Protein AF-A0A959CSM0-F1 (afdb_monomer_lite)

Sequence (459 aa):
LSDTEEPNLSFPPSSPHLKTLRYTAERVHDFAWFADKRFMVQKDTLGLPSGRTVTCRAFFTQAEQELWKEAAGYVKKAVRFYSEQVGEYPYPQATAVQTALGAGGGMEYPMITNCGLAGDAQSLDELIAHEVGHNWFYAILGSNERNHAWMDEGINSFYEHRFTRRYYGDPGLSYLPGFLLRTSEMNIFELAYLYQARRRINQAPDTPSDELSEVNYFLGAYEIPARALHYLEQYLGAEHLDSIMQEYYRQWAFRHPQPEDFRKVAEEGAGKKLDWFFDGLLFSNRKQDYAIAGLKEAGDSIYVRLKNKGDIAGPVTLSAMAGPDPAIEFWLEGFEGEKTVGLPAGIYTEIVLDRQRLTFDLYRQDNHIRPSGLLKKTEPLSLQFGAGIENDNRTALYWAPLFSWNNYDKLMPGLLVYNTTIPEKRLEWALAPFFGLGSGGLAGIGDAHYNFYPKGNFA

pLDDT: mean 91.64, std 10.71, range [38.66, 98.81]

Foldseek 3Di:
DDDPPPFPPDADDDDPDDDDDDDDDPLWPDDDDDDGNQWDKDWDWDQDPVRAIEIFMETEHPVVVVLCPCVSVLLNLLQVLCCVQQHHQDTRYAYEYEDADDDPQWDAGQSYIYHYDQPHNLSSSLSSNLNSLLNQQCTFLPEDCQQQLQSRQAVSLLSSCVSCCVPPNHPLAAPDDCLFCVPASDHPLLLLLLLCLVQVNAWALRHGLVPADPSNNCNSNHPLSSLLLVLVCVQQPVVLSSVLSNVLSVVRTSHYDDPVSSQVSNCVSSVHHPCLSPVNRHVGSWAWAKFFPDWDDDDQKIKTKMATPTPGQQKKKKFFAPDPDGPDIDIDGGDHGMDIDIDTHDDGQKIFIRPVVSDSHNQRLRRMAGPDDDCGSAADADEGEDAYADHSRYQYKYKYWDWDADPQLGIWIWMKIWRAHRPGDQKTKIKIWTQRPRHRDIDIDIDIDGDDNDDDDPD

Radius of gyration: 27.16 Å; chains: 1; bounding box: 62×65×81 Å

Structure (mmCIF, N/CA/C/O backbone):
data_AF-A0A959CSM0-F1
#
_entry.id   AF-A0A959CSM0-F1
#
loop_
_atom_site.group_PDB
_atom_site.id
_atom_site.type_symbol
_atom_site.label_atom_id
_atom_site.label_alt_id
_atom_site.label_comp_id
_atom_site.label_asym_id
_atom_site.label_entity_id
_atom_site.label_seq_id
_atom_site.pdbx_PDB_ins_code
_atom_site.Cartn_x
_atom_site.Cartn_y
_atom_site.Cartn_z
_atom_site.occupancy
_atom_site.B_iso_or_equiv
_atom_site.auth_seq_id
_atom_site.auth_comp_id
_atom_site.auth_asym_id
_atom_site.auth_atom_id
_atom_site.pdbx_PDB_model_num
ATOM 1 N N . LEU A 1 1 ? 24.274 33.989 -8.058 1.00 45.31 1 LEU A N 1
ATOM 2 C CA . LEU A 1 1 ? 24.032 35.302 -8.697 1.00 45.31 1 LEU A CA 1
ATOM 3 C C . LEU A 1 1 ? 24.752 35.241 -10.034 1.00 45.31 1 LEU A C 1
ATOM 5 O O . LEU A 1 1 ? 25.966 35.140 -9.987 1.00 45.31 1 LEU A O 1
ATOM 9 N N . SER A 1 2 ? 24.159 35.183 -11.214 1.00 44.66 2 SER A N 1
ATOM 10 C CA . SER A 1 2 ? 22.797 35.092 -11.756 1.00 44.66 2 SER A CA 1
ATOM 11 C C . SER A 1 2 ? 22.822 33.873 -12.717 1.00 44.66 2 SER A C 1
ATOM 13 O O . SER A 1 2 ? 23.898 33.388 -13.036 1.00 44.66 2 SER A O 1
ATOM 15 N N . ASP A 1 3 ? 21.744 33.172 -13.039 1.00 39.53 3 ASP A N 1
ATOM 16 C CA . ASP A 1 3 ? 20.766 33.621 -14.018 1.00 39.53 3 ASP A CA 1
ATOM 17 C C . ASP A 1 3 ? 19.484 32.806 -13.858 1.00 39.53 3 ASP A C 1
ATOM 19 O O . ASP A 1 3 ? 19.445 31.593 -14.055 1.00 39.53 3 ASP A O 1
ATOM 23 N N . THR A 1 4 ? 18.414 33.513 -13.520 1.00 47.91 4 THR A N 1
ATOM 24 C CA . THR A 1 4 ? 17.042 33.148 -13.857 1.00 47.91 4 THR A CA 1
ATOM 25 C C . THR A 1 4 ? 16.840 33.365 -15.361 1.00 47.91 4 THR A C 1
ATOM 27 O O . THR A 1 4 ? 16.056 34.226 -15.759 1.00 47.91 4 THR A O 1
ATOM 30 N N . GLU A 1 5 ? 17.592 32.656 -16.206 1.00 50.34 5 GLU A N 1
ATOM 31 C CA . GLU A 1 5 ? 17.154 32.470 -17.587 1.00 50.34 5 GLU A CA 1
ATOM 32 C C . GLU A 1 5 ? 15.984 31.488 -17.533 1.00 50.34 5 GLU A C 1
ATOM 34 O O . GLU A 1 5 ? 16.139 30.345 -17.096 1.00 50.34 5 GLU A O 1
ATOM 39 N N . GLU A 1 6 ? 14.790 31.948 -17.915 1.00 56.91 6 GLU A N 1
ATOM 40 C CA . GLU A 1 6 ? 13.696 31.027 -18.213 1.00 56.91 6 GLU A CA 1
ATOM 41 C C . GLU A 1 6 ? 14.226 29.955 -19.177 1.00 56.91 6 GLU A C 1
ATOM 43 O O . GLU A 1 6 ? 14.954 30.299 -20.116 1.00 56.91 6 GLU A O 1
ATOM 48 N N . PRO A 1 7 ? 13.921 28.662 -18.949 1.00 59.56 7 PRO A N 1
ATOM 49 C CA . PRO A 1 7 ? 14.445 27.595 -19.788 1.00 59.56 7 PRO A CA 1
ATOM 50 C C . PRO A 1 7 ? 14.153 27.919 -21.254 1.00 59.56 7 PRO A C 1
ATOM 52 O O . PRO A 1 7 ? 13.025 28.261 -21.617 1.00 59.56 7 PRO A O 1
ATOM 55 N N . ASN A 1 8 ? 15.171 27.832 -22.110 1.00 65.75 8 ASN A N 1
ATOM 56 C CA . ASN A 1 8 ? 14.991 28.050 -23.533 1.00 65.75 8 ASN A CA 1
ATOM 57 C C . ASN A 1 8 ? 14.266 26.832 -24.111 1.00 65.75 8 ASN A C 1
ATOM 59 O O . ASN A 1 8 ? 14.869 25.870 -24.582 1.00 65.75 8 ASN A O 1
ATOM 63 N N . LEU A 1 9 ? 12.937 26.883 -24.073 1.00 68.25 9 LEU A N 1
ATOM 64 C CA . LEU A 1 9 ? 12.066 25.817 -24.557 1.00 68.25 9 LEU A CA 1
ATOM 65 C C . LEU A 1 9 ? 11.978 25.768 -26.091 1.00 68.25 9 LEU A C 1
ATOM 67 O O . LEU A 1 9 ? 11.257 24.917 -26.622 1.00 68.25 9 LEU A O 1
ATOM 71 N N . SER A 1 10 ? 12.684 26.649 -26.814 1.00 79.75 10 SER A N 1
ATOM 72 C CA . SER A 1 10 ? 12.643 26.674 -28.276 1.00 79.75 10 SER A CA 1
ATOM 73 C C . SER A 1 10 ? 13.245 25.405 -28.884 1.00 79.75 10 SER A C 1
ATOM 75 O O . SER A 1 10 ? 14.205 24.816 -28.385 1.00 79.75 10 SER A O 1
ATOM 77 N N . PHE A 1 11 ? 12.658 24.952 -29.991 1.00 84.19 11 PHE A N 1
ATOM 78 C CA . PHE A 1 11 ? 13.172 23.799 -30.720 1.00 84.19 11 PHE A CA 1
ATOM 79 C C . PHE A 1 11 ? 14.336 24.222 -31.624 1.00 84.19 11 PHE A C 1
ATOM 81 O O . PHE A 1 11 ? 14.169 25.146 -32.426 1.00 84.19 11 PHE A O 1
ATOM 88 N N . PRO A 1 12 ? 15.482 23.520 -31.597 1.00 87.19 12 PRO A N 1
ATOM 89 C CA . PRO A 1 12 ? 16.569 23.810 -32.521 1.00 87.19 12 PRO A CA 1
ATOM 90 C C . PRO A 1 12 ? 16.165 23.494 -33.979 1.00 87.19 12 PRO A C 1
ATOM 92 O O . PRO A 1 12 ? 15.308 22.627 -34.232 1.00 87.19 12 PRO A O 1
ATOM 95 N N . PRO A 1 13 ? 16.774 24.170 -34.974 1.00 88.94 13 PRO A N 1
ATOM 96 C CA . PRO A 1 13 ? 16.477 23.939 -36.386 1.00 88.94 13 PRO A CA 1
ATOM 97 C C . PRO A 1 13 ? 16.738 22.477 -36.787 1.00 88.94 13 PRO A C 1
ATOM 99 O O . PRO A 1 13 ? 17.636 21.818 -36.267 1.00 88.94 13 PRO A O 1
ATOM 102 N N . SER A 1 14 ? 15.920 21.937 -37.698 1.00 88.81 14 SER A N 1
ATOM 103 C CA . SER A 1 14 ? 16.141 20.585 -38.240 1.00 88.81 14 SER A CA 1
ATOM 104 C C . SER A 1 14 ? 17.374 20.554 -39.142 1.00 88.81 14 SER A C 1
ATOM 106 O O . SER A 1 14 ? 17.609 21.493 -39.900 1.00 88.81 14 SER A O 1
ATOM 108 N N . SER A 1 15 ? 18.107 19.438 -39.131 1.00 88.75 15 SER A N 1
ATOM 109 C CA . SER A 1 15 ? 19.115 19.153 -40.159 1.00 88.75 15 SER A CA 1
ATOM 110 C C . SER A 1 15 ? 18.454 19.062 -41.545 1.00 88.75 15 SER A C 1
ATOM 112 O O . SER A 1 15 ? 17.401 18.429 -41.657 1.00 88.75 15 SER A O 1
ATOM 114 N N . PRO A 1 16 ? 19.067 19.612 -42.612 1.00 93.62 16 PRO A N 1
ATOM 115 C CA . PRO A 1 16 ? 18.604 19.402 -43.985 1.00 93.62 16 PRO A CA 1
ATOM 116 C C . PRO A 1 16 ? 18.888 17.977 -44.498 1.00 93.62 16 PRO A C 1
ATOM 118 O O . PRO A 1 16 ? 18.352 17.574 -45.528 1.00 93.62 16 PRO A O 1
ATOM 121 N N . HIS A 1 17 ? 19.724 17.201 -43.798 1.00 95.25 17 HIS A N 1
ATOM 122 C CA . HIS A 1 17 ? 20.038 15.812 -44.130 1.00 95.25 17 HIS A CA 1
ATOM 123 C C . HIS A 1 17 ? 19.217 14.842 -43.277 1.00 95.25 17 HIS A C 1
ATOM 125 O O . HIS A 1 17 ? 19.242 14.921 -42.045 1.00 95.25 17 HIS A O 1
ATOM 131 N N . LEU A 1 18 ? 18.539 13.897 -43.934 1.00 93.56 18 LEU A N 1
ATOM 132 C CA . LEU A 1 18 ? 17.796 12.828 -43.269 1.00 93.56 18 LEU A CA 1
ATOM 133 C C . LEU A 1 18 ? 18.746 11.779 -42.677 1.00 93.56 18 LEU A C 1
ATOM 135 O O . LEU A 1 18 ? 19.740 11.394 -43.292 1.00 93.56 18 LEU A O 1
ATOM 139 N N . LYS A 1 19 ? 18.396 11.280 -41.489 1.00 93.25 19 LYS A N 1
ATOM 140 C CA . LYS A 1 19 ? 19.063 10.166 -40.808 1.00 93.25 19 LYS A CA 1
ATOM 141 C C . LYS A 1 19 ? 18.045 9.054 -40.580 1.00 93.25 19 LYS A C 1
ATOM 143 O O . LYS A 1 19 ? 16.963 9.317 -40.067 1.00 93.25 19 LYS A O 1
ATOM 148 N N . THR A 1 20 ? 18.406 7.817 -40.906 1.00 94.12 20 THR A N 1
ATOM 149 C CA . THR A 1 20 ? 17.588 6.636 -40.595 1.00 94.12 20 THR A CA 1
ATOM 150 C C . THR A 1 20 ? 18.204 5.882 -39.424 1.00 94.12 20 THR A C 1
ATOM 152 O O . THR A 1 20 ? 19.374 5.504 -39.474 1.00 94.12 20 THR A O 1
ATOM 155 N N . LEU A 1 21 ? 17.412 5.655 -38.377 1.00 92.44 21 LEU A N 1
ATOM 156 C CA . LEU A 1 21 ? 17.754 4.803 -37.239 1.00 92.44 21 LEU A CA 1
ATOM 157 C C . LEU A 1 21 ? 16.873 3.553 -37.289 1.00 92.44 21 LEU A C 1
ATOM 159 O O . LEU A 1 21 ? 15.692 3.648 -37.613 1.00 92.44 21 LEU A O 1
ATOM 163 N N . ARG A 1 22 ? 17.452 2.383 -37.012 1.00 94.06 22 ARG A N 1
ATOM 164 C CA . ARG A 1 22 ? 16.734 1.103 -36.978 1.00 94.06 22 ARG A CA 1
ATOM 165 C C . ARG A 1 22 ? 16.908 0.475 -35.604 1.00 94.06 22 ARG A C 1
ATOM 167 O O . ARG A 1 22 ? 18.036 0.368 -35.129 1.00 94.06 22 ARG A O 1
ATOM 174 N N . TYR A 1 23 ? 15.795 0.068 -35.007 1.00 91.44 23 TYR A N 1
ATOM 175 C CA . TYR A 1 23 ? 15.726 -0.574 -33.698 1.00 91.44 23 TYR A CA 1
ATOM 176 C C . TYR A 1 23 ? 15.029 -1.927 -33.842 1.00 91.44 23 TYR A C 1
ATOM 178 O O . TYR A 1 23 ? 14.178 -2.101 -34.714 1.00 91.44 23 TYR A O 1
ATOM 186 N N . THR A 1 24 ? 15.404 -2.880 -32.996 1.00 92.81 24 THR A N 1
ATOM 187 C CA . THR A 1 24 ? 14.806 -4.216 -32.938 1.00 92.81 24 THR A CA 1
ATOM 188 C C . THR A 1 24 ? 14.601 -4.569 -31.474 1.00 92.81 24 THR A C 1
ATOM 190 O O . THR A 1 24 ? 15.514 -4.393 -30.668 1.00 92.81 24 THR A O 1
ATOM 193 N N . ALA A 1 25 ? 13.401 -5.034 -31.145 1.00 92.56 25 ALA A N 1
ATOM 194 C CA . ALA A 1 25 ? 13.021 -5.516 -29.829 1.00 92.56 25 ALA A CA 1
ATOM 195 C C . ALA A 1 25 ? 12.426 -6.915 -29.998 1.00 92.56 25 ALA A C 1
ATOM 197 O O . ALA A 1 25 ? 11.670 -7.160 -30.938 1.00 92.56 25 ALA A O 1
ATOM 198 N N . GLU A 1 26 ? 12.797 -7.828 -29.109 1.00 93.94 26 GLU A N 1
ATOM 199 C CA . GLU A 1 26 ? 12.284 -9.196 -29.084 1.00 93.94 26 GLU A CA 1
ATOM 200 C C . GLU A 1 26 ? 11.510 -9.420 -27.790 1.00 93.94 26 GLU A C 1
ATOM 202 O O . GLU A 1 26 ? 11.886 -8.883 -26.749 1.00 93.94 26 GLU A O 1
ATOM 207 N N . ARG A 1 27 ? 10.465 -10.257 -27.859 1.00 93.19 27 ARG A N 1
ATOM 208 C CA . ARG A 1 27 ? 9.612 -10.613 -26.713 1.00 93.19 27 ARG A CA 1
ATOM 209 C C . ARG A 1 27 ? 8.981 -9.404 -26.014 1.00 93.19 27 ARG A C 1
ATOM 211 O O . ARG A 1 27 ? 8.908 -9.375 -24.797 1.00 93.19 27 ARG A O 1
ATOM 218 N N . VAL A 1 28 ? 8.525 -8.438 -26.803 1.00 94.12 28 VAL A N 1
ATOM 219 C CA . VAL A 1 28 ? 7.724 -7.299 -26.342 1.00 94.12 28 VAL A CA 1
ATOM 220 C C . VAL A 1 28 ? 6.328 -7.405 -26.946 1.00 94.12 28 VAL A C 1
ATOM 222 O O . VAL A 1 28 ? 6.196 -7.828 -28.098 1.00 94.12 28 VAL A O 1
ATOM 225 N N . HIS A 1 29 ? 5.300 -7.068 -26.173 1.00 91.75 29 HIS A N 1
ATOM 226 C CA . HIS A 1 29 ? 3.904 -7.074 -26.630 1.00 91.75 29 HIS A CA 1
ATOM 227 C C . HIS A 1 29 ? 3.379 -5.671 -26.975 1.00 91.75 29 HIS A C 1
ATOM 229 O O . HIS A 1 29 ? 2.398 -5.562 -27.706 1.00 91.75 29 HIS A O 1
ATOM 235 N N . ASP A 1 30 ? 4.113 -4.629 -26.578 1.00 90.25 30 ASP A N 1
ATOM 236 C CA . ASP A 1 30 ? 3.849 -3.227 -26.898 1.00 90.25 30 ASP A CA 1
ATOM 237 C C . ASP A 1 30 ? 5.143 -2.494 -27.319 1.00 90.25 30 ASP A C 1
ATOM 239 O O . ASP A 1 30 ? 6.258 -2.987 -27.100 1.00 90.25 30 ASP A O 1
ATOM 243 N N . PHE A 1 31 ? 5.021 -1.333 -27.969 1.00 89.69 31 PHE A N 1
ATOM 244 C CA . PHE A 1 31 ? 6.153 -0.509 -28.389 1.00 89.69 31 PHE A CA 1
ATOM 245 C C . PHE A 1 31 ? 5.866 0.994 -28.297 1.00 89.69 31 PHE A C 1
ATOM 247 O O . PHE A 1 31 ? 4.800 1.475 -28.666 1.00 89.69 31 PHE A O 1
ATOM 254 N N . ALA A 1 32 ? 6.901 1.760 -27.949 1.00 91.38 32 ALA A N 1
ATOM 255 C CA . ALA A 1 32 ? 6.889 3.215 -28.032 1.00 91.38 32 ALA A CA 1
ATOM 256 C C . ALA A 1 32 ? 8.169 3.765 -28.657 1.00 91.38 32 ALA A C 1
ATOM 258 O O . ALA A 1 32 ? 9.216 3.115 -28.714 1.00 91.38 32 ALA A O 1
ATOM 259 N N . TRP A 1 33 ? 8.082 5.007 -29.126 1.00 90.88 33 TRP A N 1
ATOM 260 C CA . TRP A 1 33 ? 9.235 5.791 -29.535 1.00 90.88 33 TRP A CA 1
ATOM 261 C C . TRP A 1 33 ? 9.010 7.256 -29.177 1.00 90.88 33 TRP A C 1
ATOM 263 O O . TRP A 1 33 ? 7.916 7.794 -29.332 1.00 90.88 33 TRP A O 1
ATOM 273 N N . PHE A 1 34 ? 10.079 7.906 -28.729 1.00 90.12 34 PHE A N 1
ATOM 274 C CA . PHE A 1 34 ? 10.085 9.321 -28.386 1.00 90.12 34 PHE A CA 1
ATOM 275 C C . PHE A 1 34 ? 11.160 10.023 -29.203 1.00 90.12 34 PHE A C 1
ATOM 277 O O . PHE A 1 34 ? 12.256 9.492 -29.410 1.00 90.12 34 PHE A O 1
ATOM 284 N N . ALA A 1 35 ? 10.854 11.228 -29.670 1.00 89.88 35 ALA A N 1
ATOM 285 C CA . ALA A 1 35 ? 11.802 12.055 -30.394 1.00 89.88 35 ALA A CA 1
ATOM 286 C C . ALA A 1 35 ? 11.612 13.520 -30.013 1.00 89.88 35 ALA A C 1
ATOM 288 O O . ALA A 1 35 ? 10.587 14.125 -30.312 1.00 89.88 35 ALA A O 1
ATOM 289 N N . ASP A 1 36 ? 12.643 14.103 -29.416 1.00 89.12 36 ASP A N 1
ATOM 290 C CA . ASP A 1 36 ? 12.742 15.535 -29.182 1.00 89.12 36 ASP A CA 1
ATOM 291 C C . ASP A 1 36 ? 14.173 15.970 -29.500 1.00 89.12 36 ASP A C 1
ATOM 293 O O . ASP A 1 36 ? 15.147 15.312 -29.127 1.00 89.12 36 ASP A O 1
ATOM 297 N N . LYS A 1 37 ? 14.318 17.086 -30.215 1.00 89.12 37 LYS A N 1
ATOM 298 C CA . LYS A 1 37 ? 15.639 17.630 -30.552 1.00 89.12 37 LYS A CA 1
ATOM 299 C C . LYS A 1 37 ? 16.351 18.245 -29.346 1.00 89.12 37 LYS A C 1
ATOM 301 O O . LYS A 1 37 ? 17.537 18.546 -29.440 1.00 89.12 37 LYS A O 1
ATOM 306 N N . ARG A 1 38 ? 15.617 18.482 -28.260 1.00 89.25 38 ARG A N 1
ATOM 307 C CA . ARG A 1 38 ? 16.096 19.064 -27.005 1.00 89.25 38 ARG A CA 1
ATOM 308 C C . ARG A 1 38 ? 16.539 17.998 -26.006 1.00 89.25 38 ARG A C 1
ATOM 310 O O . ARG A 1 38 ? 17.015 18.362 -24.936 1.00 89.25 38 ARG A O 1
ATOM 317 N N . PHE A 1 39 ? 16.378 16.708 -26.324 1.00 92.25 39 PHE A N 1
ATOM 318 C CA . PHE A 1 39 ? 16.765 15.650 -25.402 1.00 92.25 39 PHE A CA 1
ATOM 319 C C . PHE A 1 39 ? 18.262 15.686 -25.098 1.00 92.25 39 PHE A C 1
ATOM 321 O O . PHE A 1 39 ? 19.113 15.518 -25.973 1.00 92.25 39 PHE A O 1
ATOM 328 N N . MET A 1 40 ? 18.554 15.832 -23.815 1.00 93.38 40 MET A N 1
ATOM 329 C CA . MET A 1 40 ? 19.800 15.439 -23.191 1.00 93.38 40 MET A CA 1
ATOM 330 C C . MET A 1 40 ? 19.716 13.950 -22.866 1.00 93.38 40 MET A C 1
ATOM 332 O O . MET A 1 40 ? 18.664 13.452 -22.466 1.00 93.38 40 MET A O 1
ATOM 336 N N . VAL A 1 41 ? 20.819 13.230 -23.075 1.00 95.25 41 VAL A N 1
ATOM 337 C CA . VAL A 1 41 ? 20.856 11.773 -22.922 1.00 95.25 41 VAL A CA 1
ATOM 338 C C . VAL A 1 41 ? 21.936 11.386 -21.933 1.00 95.25 41 VAL A C 1
ATOM 340 O O . VAL A 1 41 ? 23.110 11.700 -22.128 1.00 95.25 41 VAL A O 1
ATOM 343 N N . GLN A 1 42 ? 21.538 10.636 -20.914 1.00 97.12 42 GLN A N 1
ATOM 344 C CA . GLN A 1 42 ? 22.445 9.960 -20.002 1.00 97.12 42 GLN A CA 1
ATOM 345 C C . GLN A 1 42 ? 22.458 8.461 -20.242 1.00 97.12 42 GLN A C 1
ATOM 347 O O . GLN A 1 42 ? 21.485 7.868 -20.716 1.00 97.12 42 GLN A O 1
ATOM 352 N N . LYS A 1 43 ? 23.593 7.846 -19.915 1.00 97.50 43 LYS A N 1
ATOM 353 C CA . LYS A 1 43 ? 23.819 6.418 -20.087 1.00 97.50 43 LYS A CA 1
ATOM 354 C C . LYS A 1 43 ? 24.666 5.875 -18.944 1.00 97.50 43 LYS A C 1
ATOM 356 O O . LYS A 1 43 ? 25.745 6.395 -18.683 1.00 97.50 43 LYS A O 1
ATOM 361 N N . ASP A 1 44 ? 24.221 4.763 -18.380 1.00 97.94 44 ASP A N 1
ATOM 362 C CA . ASP A 1 44 ? 24.993 3.893 -17.496 1.00 97.94 44 ASP A CA 1
ATOM 363 C C . ASP A 1 44 ? 24.806 2.423 -17.936 1.00 97.94 44 ASP A C 1
ATOM 365 O O . ASP A 1 44 ? 24.102 2.107 -18.904 1.00 97.94 44 ASP A O 1
ATOM 369 N N . THR A 1 45 ? 25.479 1.503 -17.258 1.00 98.12 45 THR A N 1
ATOM 370 C CA . THR A 1 45 ? 25.381 0.060 -17.452 1.00 98.12 45 THR A CA 1
ATOM 371 C C . THR A 1 45 ? 25.278 -0.665 -16.113 1.00 98.12 45 THR A C 1
ATOM 373 O O . THR A 1 45 ? 25.844 -0.242 -15.098 1.00 98.12 45 THR A O 1
ATOM 376 N N . LEU A 1 46 ? 24.556 -1.781 -16.123 1.00 98.38 46 LEU A N 1
ATOM 377 C CA . LEU A 1 46 ? 24.364 -2.673 -14.987 1.00 98.38 46 LEU A CA 1
ATOM 378 C C . LEU A 1 46 ? 24.780 -4.089 -15.382 1.00 98.38 46 LEU A C 1
ATOM 380 O O . LEU A 1 46 ? 24.221 -4.642 -16.324 1.00 98.38 46 LEU A O 1
ATOM 384 N N . GLY A 1 47 ? 25.737 -4.675 -14.662 1.00 98.12 47 GLY A N 1
ATOM 385 C CA . GLY A 1 47 ? 26.012 -6.111 -14.739 1.00 98.12 47 GLY A CA 1
ATOM 386 C C . GLY A 1 47 ? 25.018 -6.893 -13.881 1.00 98.12 47 GLY A C 1
ATOM 387 O O . GLY A 1 47 ? 24.779 -6.517 -12.731 1.00 98.12 47 GLY A O 1
ATOM 388 N N . LEU A 1 48 ? 24.453 -7.958 -14.442 1.00 96.69 48 LEU A N 1
ATOM 389 C CA . LEU A 1 48 ? 23.522 -8.871 -13.783 1.00 96.69 48 LEU A CA 1
ATOM 390 C C . LEU A 1 48 ? 24.231 -10.166 -13.338 1.00 96.69 48 LEU A C 1
ATOM 392 O O . LEU A 1 48 ? 25.293 -10.489 -13.883 1.00 96.69 48 LEU A O 1
ATOM 396 N N . PRO A 1 49 ? 23.662 -10.937 -12.389 1.00 93.75 49 PRO A N 1
ATOM 397 C CA . PRO A 1 49 ? 24.257 -12.189 -11.910 1.00 93.75 49 PRO A CA 1
ATOM 398 C C . PRO A 1 49 ? 24.552 -13.223 -13.006 1.00 93.75 49 PRO A C 1
ATOM 400 O O . PRO A 1 49 ? 25.557 -13.924 -12.911 1.00 93.75 49 PRO A O 1
ATOM 403 N N . SER A 1 50 ? 23.752 -13.283 -14.078 1.00 95.19 50 SER A N 1
ATOM 404 C CA . SER A 1 50 ? 24.032 -14.156 -15.233 1.00 95.19 50 SER A CA 1
ATOM 405 C C . SER A 1 50 ? 25.287 -13.781 -16.039 1.00 95.19 50 SER A C 1
ATOM 407 O O . SER A 1 50 ? 25.670 -14.510 -16.954 1.00 95.19 50 SER A O 1
ATOM 409 N N . GLY A 1 51 ? 25.912 -12.634 -15.754 1.00 96.00 51 GLY A N 1
ATOM 410 C CA . GLY A 1 51 ? 27.005 -12.061 -16.543 1.00 96.00 51 GLY A CA 1
ATOM 411 C C . GLY A 1 51 ? 26.537 -11.181 -17.706 1.00 96.00 51 GLY A C 1
ATOM 412 O O . GLY A 1 51 ? 27.365 -10.619 -18.425 1.00 96.00 51 GLY A O 1
ATOM 413 N N . ARG A 1 52 ? 25.223 -11.028 -17.900 1.00 97.00 52 ARG A N 1
ATOM 414 C CA . ARG A 1 52 ? 24.657 -10.076 -18.861 1.00 97.00 52 ARG A CA 1
ATOM 415 C C . ARG A 1 52 ? 24.834 -8.628 -18.405 1.00 97.00 52 ARG A C 1
ATOM 417 O O . ARG A 1 52 ? 24.860 -8.336 -17.214 1.00 97.00 52 ARG A O 1
ATOM 424 N N . THR A 1 53 ? 24.850 -7.713 -19.373 1.00 98.12 53 THR A N 1
ATOM 425 C CA . THR A 1 53 ? 24.880 -6.266 -19.124 1.00 98.12 53 THR A CA 1
ATOM 426 C C . THR A 1 53 ? 23.630 -5.598 -19.680 1.00 98.12 53 THR A C 1
ATOM 428 O O . THR A 1 53 ? 23.299 -5.781 -20.852 1.00 98.12 53 THR A O 1
ATOM 431 N N . VAL A 1 54 ? 22.976 -4.778 -18.860 1.00 98.44 54 VAL A N 1
ATOM 432 C CA . VAL A 1 54 ? 21.838 -3.934 -19.240 1.00 98.44 54 VAL A CA 1
ATOM 433 C C . VAL A 1 54 ? 22.321 -2.504 -19.432 1.00 98.44 54 VAL A C 1
ATOM 435 O O . VAL A 1 54 ? 23.022 -1.956 -18.580 1.00 98.44 54 VAL A O 1
ATOM 438 N N . THR A 1 55 ? 21.949 -1.877 -20.546 1.00 98.50 55 THR A N 1
ATOM 439 C CA . THR A 1 55 ? 22.182 -0.440 -20.747 1.00 98.50 55 THR A CA 1
ATOM 440 C C . THR A 1 55 ? 21.047 0.367 -20.123 1.00 98.50 55 THR A C 1
ATOM 442 O O . THR A 1 55 ? 19.907 0.241 -20.554 1.00 98.50 55 THR A O 1
ATOM 445 N N . CYS A 1 56 ? 21.359 1.228 -19.160 1.00 98.56 56 CYS A N 1
ATOM 446 C CA . CYS A 1 56 ? 20.385 2.107 -18.510 1.00 98.56 56 CYS A CA 1
ATOM 447 C C . CYS A 1 56 ? 20.489 3.502 -19.132 1.00 98.56 56 CYS A C 1
ATOM 449 O O . CYS A 1 56 ? 21.597 4.030 -19.255 1.00 98.56 56 CYS A O 1
ATOM 451 N N . ARG A 1 57 ? 19.376 4.091 -19.572 1.00 98.06 57 ARG A N 1
ATOM 452 C CA . ARG A 1 57 ? 19.362 5.420 -20.201 1.00 98.06 57 ARG A CA 1
ATOM 453 C C . ARG A 1 57 ? 18.322 6.332 -19.574 1.00 98.06 57 ARG A C 1
ATOM 455 O O . ARG A 1 57 ? 17.275 5.866 -19.146 1.00 98.06 57 ARG A O 1
ATOM 462 N N . ALA A 1 58 ? 18.597 7.629 -19.618 1.00 97.25 58 ALA A N 1
ATOM 463 C CA . ALA A 1 58 ? 17.610 8.661 -19.335 1.00 97.25 58 ALA A CA 1
ATOM 464 C C . ALA A 1 58 ? 17.630 9.714 -20.447 1.00 97.25 58 ALA A C 1
ATOM 466 O O . ALA A 1 58 ? 18.707 10.156 -20.856 1.00 97.25 58 ALA A O 1
ATOM 467 N N . PHE A 1 59 ? 16.454 10.085 -20.944 1.00 95.69 59 PHE A N 1
ATOM 468 C CA . PHE A 1 59 ? 16.245 11.154 -21.918 1.00 95.69 59 PHE A CA 1
ATOM 469 C C . PHE A 1 59 ? 15.433 12.249 -21.245 1.00 95.69 59 PHE A C 1
ATOM 471 O O . PHE A 1 59 ? 14.342 11.976 -20.763 1.00 95.69 59 PHE A O 1
ATOM 478 N N . PHE A 1 60 ? 15.938 13.476 -21.208 1.00 93.44 60 PHE A N 1
ATOM 479 C CA . PHE A 1 60 ? 15.253 14.579 -20.536 1.00 93.44 60 PHE A CA 1
ATOM 480 C C . PHE A 1 60 ? 15.522 15.910 -21.216 1.00 93.44 60 PHE A C 1
ATOM 482 O O . PHE A 1 60 ? 16.405 16.028 -22.064 1.00 93.44 60 PHE A O 1
ATOM 489 N N . THR A 1 61 ? 14.720 16.911 -20.889 1.00 90.19 61 THR A N 1
ATOM 490 C CA . THR A 1 61 ? 14.816 18.255 -21.462 1.00 90.19 61 THR A CA 1
ATOM 491 C C . THR A 1 61 ? 15.361 19.233 -20.426 1.00 90.19 61 THR A C 1
ATOM 493 O O . THR A 1 61 ? 15.769 18.842 -19.337 1.00 90.19 61 THR A O 1
ATOM 496 N N . GLN A 1 62 ? 15.400 20.524 -20.757 1.00 87.62 62 GLN A N 1
ATOM 497 C CA . GLN A 1 62 ? 15.825 21.545 -19.799 1.00 87.62 62 GLN A CA 1
ATOM 498 C C . GLN A 1 62 ? 14.857 21.676 -18.603 1.00 87.62 62 GLN A C 1
ATOM 500 O O . GLN A 1 62 ? 15.258 22.159 -17.544 1.00 87.62 62 GLN A O 1
ATOM 505 N N . ALA A 1 63 ? 13.602 21.229 -18.748 1.00 83.38 63 ALA A N 1
ATOM 506 C CA . ALA A 1 63 ? 12.660 21.143 -17.636 1.00 83.38 63 ALA A CA 1
ATOM 507 C C . ALA A 1 63 ? 13.195 20.167 -16.578 1.00 83.38 63 ALA A C 1
ATOM 509 O O . ALA A 1 63 ? 13.600 19.064 -16.919 1.00 83.38 63 ALA A O 1
ATOM 510 N N . GLU A 1 64 ? 13.242 20.573 -15.307 1.00 85.38 64 GLU A N 1
ATOM 511 C CA . GLU A 1 64 ? 13.784 19.763 -14.198 1.00 85.38 64 GLU A CA 1
ATOM 512 C C . GLU A 1 64 ? 15.176 19.146 -14.459 1.00 85.38 64 GLU A C 1
ATOM 514 O O . GLU A 1 64 ? 15.543 18.161 -13.821 1.00 85.38 64 GLU A O 1
ATOM 519 N N . GLN A 1 65 ? 15.989 19.720 -15.359 1.00 90.06 65 GLN A N 1
ATOM 520 C CA . GLN A 1 65 ? 17.263 19.114 -15.772 1.00 90.06 65 GLN A CA 1
ATOM 521 C C . GLN A 1 65 ? 18.184 18.776 -14.595 1.00 90.06 65 GLN A C 1
ATOM 523 O O . GLN A 1 65 ? 18.918 17.799 -14.654 1.00 90.06 65 GLN A O 1
ATOM 528 N N . GLU A 1 66 ? 18.141 19.584 -13.531 1.00 91.94 66 GLU A N 1
ATOM 529 C CA . GLU A 1 66 ? 18.937 19.389 -12.322 1.00 91.94 66 GLU A CA 1
ATOM 530 C C . GLU A 1 66 ? 18.522 18.123 -11.563 1.00 91.94 66 GLU A C 1
ATOM 532 O O . GLU A 1 66 ? 19.397 17.420 -11.068 1.00 91.94 66 GLU A O 1
ATOM 537 N N . LEU A 1 67 ? 17.224 17.796 -11.529 1.00 91.69 67 LEU A N 1
ATOM 538 C CA . LEU A 1 67 ? 16.714 16.558 -10.929 1.00 91.69 67 LEU A CA 1
ATOM 539 C C . LEU A 1 67 ? 17.109 15.339 -11.772 1.00 91.69 67 LEU A C 1
ATOM 541 O O . LEU A 1 67 ? 17.505 14.304 -11.244 1.00 91.69 67 LEU A O 1
ATOM 545 N N . TRP A 1 68 ? 17.078 15.482 -13.098 1.00 93.94 68 TRP A N 1
ATOM 546 C CA . TRP A 1 68 ? 17.364 14.396 -14.037 1.00 93.94 68 TRP A CA 1
ATOM 547 C C . TRP A 1 68 ? 18.859 14.098 -14.234 1.00 93.94 68 TRP A C 1
ATOM 549 O O . TRP A 1 68 ? 19.207 13.144 -14.933 1.00 93.94 68 TRP A O 1
ATOM 559 N N . LYS A 1 69 ? 19.762 14.854 -13.590 1.00 92.56 69 LYS A N 1
ATOM 560 C CA . LYS A 1 69 ? 21.218 14.646 -13.686 1.00 92.56 69 LYS A CA 1
ATOM 561 C C . LYS A 1 69 ? 21.696 13.277 -13.202 1.00 92.56 69 LYS A C 1
ATOM 563 O O . LYS A 1 69 ? 22.765 12.854 -13.628 1.00 92.56 69 LYS A O 1
ATOM 568 N N . GLU A 1 70 ? 20.922 12.592 -12.371 1.00 94.44 70 GLU A N 1
ATOM 569 C CA . GLU A 1 70 ? 21.247 11.253 -11.865 1.00 94.44 70 GLU A CA 1
ATOM 570 C C . GLU A 1 70 ? 20.281 10.176 -12.393 1.00 94.44 70 GLU A C 1
ATOM 572 O O . GLU A 1 70 ? 20.340 9.017 -11.977 1.00 94.44 70 GLU A O 1
ATOM 577 N N . ALA A 1 71 ? 19.405 10.517 -13.347 1.00 96.44 71 ALA A N 1
ATOM 578 C CA . ALA A 1 71 ? 18.288 9.663 -13.751 1.00 96.44 71 ALA A CA 1
ATOM 579 C C . ALA A 1 71 ? 18.724 8.318 -14.354 1.00 96.44 71 ALA A C 1
ATOM 581 O O . ALA A 1 71 ? 18.081 7.297 -14.119 1.00 96.44 71 ALA A O 1
ATOM 582 N N . ALA A 1 72 ? 19.848 8.252 -15.081 1.00 98.06 72 ALA A N 1
ATOM 583 C CA . ALA A 1 72 ? 20.368 6.956 -15.539 1.00 98.06 72 ALA A CA 1
ATOM 584 C C . ALA A 1 72 ? 20.815 6.055 -14.365 1.00 98.06 72 ALA A C 1
ATOM 586 O O . ALA A 1 72 ? 20.724 4.826 -14.458 1.00 98.06 72 ALA A O 1
ATOM 587 N N . GLY A 1 73 ? 21.264 6.661 -13.261 1.00 98.31 73 GLY A N 1
ATOM 588 C CA . GLY A 1 73 ? 21.557 5.988 -11.998 1.00 98.31 73 GLY A CA 1
ATOM 589 C C . GLY A 1 73 ? 20.294 5.489 -11.291 1.00 98.31 73 GLY A C 1
ATOM 590 O O . GLY A 1 73 ? 20.304 4.366 -10.787 1.00 98.31 73 GLY A O 1
ATOM 591 N N . TYR A 1 74 ? 19.202 6.258 -11.325 1.00 98.25 74 TYR A N 1
ATOM 592 C CA . TYR A 1 74 ? 17.877 5.846 -10.832 1.00 98.25 74 TYR A CA 1
ATOM 593 C C . TYR A 1 74 ? 17.333 4.641 -11.605 1.00 98.25 74 TYR A C 1
ATOM 595 O O . TYR A 1 74 ? 17.050 3.604 -11.007 1.00 98.25 74 TYR A O 1
ATOM 603 N N . VAL A 1 75 ? 17.365 4.677 -12.944 1.00 98.62 75 VAL A N 1
ATOM 604 C CA . VAL A 1 75 ? 16.997 3.518 -13.784 1.00 98.62 75 VAL A CA 1
ATOM 605 C C . VAL A 1 75 ? 17.830 2.287 -13.417 1.00 98.62 75 VAL A C 1
ATOM 607 O O . VAL A 1 75 ? 17.299 1.196 -13.224 1.00 98.62 75 VAL A O 1
ATOM 610 N N . LYS A 1 76 ? 19.149 2.444 -13.265 1.00 98.62 76 LYS A N 1
ATOM 611 C CA . LYS A 1 76 ? 20.039 1.349 -12.852 1.00 98.62 76 LYS A CA 1
ATOM 612 C C . LYS A 1 76 ? 19.709 0.806 -11.462 1.00 98.62 76 LYS A C 1
ATOM 614 O O . LYS A 1 76 ? 19.810 -0.405 -11.251 1.00 98.62 76 LYS A O 1
ATOM 619 N N . LYS A 1 77 ? 19.366 1.680 -10.514 1.00 98.62 77 LYS A N 1
ATOM 620 C CA . LYS A 1 77 ? 18.971 1.309 -9.152 1.00 98.62 77 LYS A CA 1
ATOM 621 C C . LYS A 1 77 ? 17.676 0.495 -9.176 1.00 98.62 77 LYS A C 1
ATOM 623 O O . LYS A 1 77 ? 17.661 -0.591 -8.601 1.00 98.62 77 LYS A O 1
ATOM 628 N N . ALA A 1 78 ? 16.663 0.956 -9.908 1.00 98.56 78 ALA A N 1
ATOM 629 C CA . ALA A 1 78 ? 15.398 0.253 -10.092 1.00 98.56 78 ALA A CA 1
ATOM 630 C C . ALA A 1 78 ? 15.594 -1.122 -10.751 1.00 98.56 78 ALA A C 1
ATOM 632 O O . ALA A 1 78 ? 15.214 -2.138 -10.173 1.00 98.56 78 ALA A O 1
ATOM 633 N N . VAL A 1 79 ? 16.294 -1.198 -11.895 1.00 98.69 79 VAL A N 1
ATOM 634 C CA . VAL A 1 79 ? 16.540 -2.483 -12.582 1.00 98.69 79 VAL A CA 1
ATOM 635 C C . VAL A 1 79 ? 17.256 -3.477 -11.666 1.00 98.69 79 VAL A C 1
ATOM 637 O O . VAL A 1 79 ? 16.920 -4.663 -11.661 1.00 98.69 79 VAL A O 1
ATOM 640 N N . ARG A 1 80 ? 18.234 -3.012 -10.877 1.00 98.69 80 ARG A N 1
ATOM 641 C CA . ARG A 1 80 ? 18.918 -3.852 -9.887 1.00 98.69 80 ARG A CA 1
ATOM 642 C C . ARG A 1 80 ? 17.943 -4.363 -8.830 1.00 98.69 80 ARG A C 1
ATOM 644 O O . ARG A 1 80 ? 17.918 -5.564 -8.587 1.00 98.69 80 ARG A O 1
ATOM 651 N N . PHE A 1 81 ? 17.165 -3.470 -8.225 1.00 98.69 81 PHE A N 1
ATOM 652 C CA . PHE A 1 81 ? 16.229 -3.812 -7.160 1.00 98.69 81 PHE A CA 1
ATOM 653 C C . PHE A 1 81 ? 15.222 -4.878 -7.610 1.00 98.69 81 PHE A C 1
ATOM 655 O O . PHE A 1 81 ? 15.147 -5.937 -6.995 1.00 98.69 81 PHE A O 1
ATOM 662 N N . TYR A 1 82 ? 14.524 -4.666 -8.725 1.00 98.69 82 TYR A N 1
ATOM 663 C CA . TYR A 1 82 ? 13.554 -5.642 -9.230 1.00 98.69 82 TYR A CA 1
ATOM 664 C C . TYR A 1 82 ? 14.214 -6.951 -9.691 1.00 98.69 82 TYR A C 1
ATOM 666 O O . TYR A 1 82 ? 13.660 -8.030 -9.476 1.00 98.69 82 TYR A O 1
ATOM 674 N N . SER A 1 83 ? 15.439 -6.890 -10.232 1.00 98.44 83 SER A N 1
ATOM 675 C CA . SER A 1 83 ? 16.203 -8.102 -10.564 1.00 98.44 83 SER A CA 1
ATOM 676 C C . SER A 1 83 ? 16.532 -8.952 -9.335 1.00 98.44 83 SER A C 1
ATOM 678 O O . SER A 1 83 ? 16.548 -10.176 -9.433 1.00 98.44 83 SER A O 1
ATOM 680 N N . GLU A 1 84 ? 16.811 -8.313 -8.196 1.00 97.38 84 GLU A N 1
ATOM 681 C CA . GLU A 1 84 ? 17.086 -8.978 -6.916 1.00 97.38 84 GLU A CA 1
ATOM 682 C C . GLU A 1 84 ? 15.806 -9.500 -6.248 1.00 97.38 84 GLU A C 1
ATOM 684 O O . GLU A 1 84 ? 15.827 -10.553 -5.618 1.00 97.38 84 GLU A O 1
ATOM 689 N N . GLN A 1 85 ? 14.704 -8.757 -6.354 1.00 97.62 85 GLN A N 1
ATOM 690 C CA . GLN A 1 85 ? 13.473 -9.025 -5.608 1.00 97.62 85 GLN A CA 1
ATOM 691 C C . GLN A 1 85 ? 12.502 -9.970 -6.330 1.00 97.62 85 GLN A C 1
ATOM 693 O O . GLN A 1 85 ? 11.837 -10.768 -5.675 1.00 97.62 85 GLN A O 1
ATOM 698 N N . VAL A 1 86 ? 12.423 -9.898 -7.661 1.00 98.25 86 VAL A N 1
ATOM 699 C CA . VAL A 1 86 ? 11.423 -10.619 -8.472 1.00 98.25 86 VAL A CA 1
ATOM 700 C C . VAL A 1 86 ? 12.086 -11.653 -9.374 1.00 98.25 86 VAL A C 1
ATOM 702 O O . VAL A 1 86 ? 11.683 -12.811 -9.420 1.00 98.25 86 VAL A O 1
ATOM 705 N N . GLY A 1 87 ? 13.126 -11.248 -10.095 1.00 97.81 87 GLY A N 1
ATOM 706 C CA . GLY A 1 87 ? 13.872 -12.129 -10.984 1.00 97.81 87 GLY A CA 1
ATOM 707 C C . GLY A 1 87 ? 14.618 -11.352 -12.054 1.00 97.81 87 GLY A C 1
ATOM 708 O O . GLY A 1 87 ? 14.296 -10.210 -12.355 1.00 97.81 87 GLY A O 1
ATOM 709 N N . GLU A 1 88 ? 15.652 -11.954 -12.629 1.00 97.38 88 GLU A N 1
ATOM 710 C CA . GLU A 1 88 ? 16.622 -11.212 -13.433 1.00 97.38 88 GLU A CA 1
ATOM 711 C C . GLU A 1 88 ? 16.012 -10.532 -14.679 1.00 97.38 88 GLU A C 1
ATOM 713 O O . GLU A 1 88 ? 15.282 -11.168 -15.448 1.00 97.38 88 GLU A O 1
ATOM 718 N N . TYR A 1 89 ? 16.358 -9.254 -14.899 1.00 98.06 89 TYR A N 1
ATOM 719 C CA . TYR A 1 89 ? 15.891 -8.454 -16.035 1.00 98.06 89 TYR A CA 1
ATOM 720 C C . TYR A 1 89 ? 16.337 -9.042 -17.390 1.00 98.06 89 TYR A C 1
ATOM 722 O O . TYR A 1 89 ? 17.536 -9.120 -17.682 1.00 98.06 89 TYR A O 1
ATOM 730 N N . PRO A 1 90 ? 15.403 -9.427 -18.276 1.00 96.88 90 PRO A N 1
ATOM 731 C CA . PRO A 1 90 ? 15.715 -10.196 -19.466 1.00 96.88 90 PRO A CA 1
ATOM 732 C C . PRO A 1 90 ? 15.969 -9.335 -20.706 1.00 96.88 90 PRO A C 1
ATOM 734 O O . PRO A 1 90 ? 16.437 -9.878 -21.710 1.00 96.88 90 PRO A O 1
ATOM 737 N N . TYR A 1 91 ? 15.734 -8.024 -20.668 1.00 97.31 91 TYR A N 1
ATOM 738 C CA . TYR A 1 91 ? 15.954 -7.125 -21.804 1.00 97.31 91 TYR A CA 1
ATOM 739 C C . TYR A 1 91 ? 17.378 -6.527 -21.826 1.00 97.31 91 TYR A C 1
ATOM 741 O O . TYR A 1 91 ? 18.070 -6.513 -20.806 1.00 97.31 91 TYR A O 1
ATOM 749 N N . PRO A 1 92 ? 17.884 -6.064 -22.988 1.00 97.06 92 PRO A N 1
ATOM 750 C CA . PRO A 1 92 ? 19.243 -5.515 -23.099 1.00 97.06 92 PRO A CA 1
ATOM 751 C C . PRO A 1 92 ? 19.371 -4.060 -22.618 1.00 97.06 92 PRO A C 1
ATOM 753 O O . PRO A 1 92 ? 20.488 -3.555 -22.459 1.00 97.06 92 PRO A O 1
ATOM 756 N N . GLN A 1 93 ? 18.256 -3.355 -22.425 1.00 97.31 93 GLN A N 1
ATOM 757 C CA . GLN A 1 93 ? 18.243 -1.952 -22.022 1.00 97.31 93 GLN A CA 1
ATOM 758 C C . GLN A 1 93 ? 16.992 -1.607 -21.217 1.00 97.31 93 GLN A C 1
ATOM 760 O O . GLN A 1 93 ? 15.963 -2.237 -21.417 1.00 97.31 93 GLN A O 1
ATOM 765 N N . ALA A 1 94 ? 17.090 -0.564 -20.398 1.00 98.12 94 ALA A N 1
ATOM 766 C CA . ALA A 1 94 ? 15.970 0.111 -19.752 1.00 98.12 94 ALA A CA 1
ATOM 767 C C . ALA A 1 94 ? 16.159 1.626 -19.916 1.00 98.12 94 ALA A C 1
ATOM 769 O O . ALA A 1 94 ? 17.283 2.128 -19.806 1.00 98.12 94 ALA A O 1
ATOM 770 N N . THR A 1 95 ? 15.089 2.347 -20.237 1.00 97.50 95 THR A N 1
ATOM 771 C CA . THR A 1 95 ? 15.137 3.774 -20.573 1.00 97.50 95 THR A CA 1
ATOM 772 C C . THR A 1 95 ? 14.020 4.521 -19.863 1.00 97.50 95 THR A C 1
ATOM 774 O O . THR A 1 95 ? 12.869 4.141 -20.020 1.00 97.50 95 THR A O 1
ATOM 777 N N . ALA A 1 96 ? 14.356 5.600 -19.157 1.00 96.38 96 ALA A N 1
ATOM 778 C CA . ALA A 1 96 ? 13.389 6.594 -18.696 1.00 96.38 96 ALA A CA 1
ATOM 779 C C . ALA A 1 96 ? 13.387 7.807 -19.635 1.00 96.38 96 ALA A C 1
ATOM 781 O O . ALA A 1 96 ? 14.448 8.255 -20.085 1.00 96.38 96 ALA A O 1
ATOM 782 N N . VAL A 1 97 ? 12.210 8.337 -19.946 1.00 94.88 97 VAL A N 1
ATOM 783 C CA . VAL A 1 97 ? 12.029 9.488 -20.834 1.00 94.88 97 VAL A CA 1
ATOM 784 C C . VAL A 1 97 ? 11.168 10.529 -20.134 1.00 94.88 97 VAL A C 1
ATOM 786 O O . VAL A 1 97 ? 9.994 10.290 -19.885 1.00 94.88 97 VAL A O 1
ATOM 789 N N . GLN A 1 98 ? 11.722 11.707 -19.866 1.00 91.94 98 GLN A N 1
ATOM 790 C CA . GLN A 1 98 ? 10.949 12.834 -19.361 1.00 91.94 98 GLN A CA 1
ATOM 791 C C . GLN A 1 98 ? 9.966 13.308 -20.432 1.00 91.94 98 GLN A C 1
ATOM 793 O O . GLN A 1 98 ? 10.374 13.639 -21.554 1.00 91.94 98 GLN A O 1
ATOM 798 N N . THR A 1 99 ? 8.686 13.411 -20.081 1.00 80.75 99 THR A N 1
ATOM 799 C CA . THR A 1 99 ? 7.665 13.981 -20.962 1.00 80.75 99 THR A CA 1
ATOM 800 C C . THR A 1 99 ? 7.061 15.238 -20.356 1.00 80.75 99 THR A C 1
ATOM 802 O O . THR A 1 99 ? 6.859 15.358 -19.152 1.00 80.75 99 THR A O 1
ATOM 805 N N . ALA A 1 100 ? 6.849 16.242 -21.210 1.00 60.97 100 ALA A N 1
ATOM 806 C CA . ALA A 1 100 ? 6.611 17.595 -20.737 1.00 60.97 100 ALA A CA 1
ATOM 807 C C . ALA A 1 100 ? 5.170 17.876 -20.310 1.00 60.97 100 ALA A C 1
ATOM 809 O O . ALA A 1 100 ? 5.032 18.894 -19.659 1.00 60.97 100 ALA A O 1
ATOM 810 N N . LEU A 1 101 ? 4.148 17.076 -20.685 1.00 54.16 101 LEU A N 1
ATOM 811 C CA . LEU A 1 101 ? 2.731 17.193 -20.262 1.00 54.16 101 LEU A CA 1
ATOM 812 C C . LEU A 1 101 ? 1.819 16.224 -21.059 1.00 54.16 101 LEU A C 1
ATOM 814 O O . LEU A 1 101 ? 1.902 16.188 -22.287 1.00 54.16 101 LEU A O 1
ATOM 818 N N . GLY A 1 102 ? 0.869 15.553 -20.386 1.00 51.97 102 GLY A N 1
ATOM 819 C CA . GLY A 1 102 ? -0.428 15.188 -20.992 1.00 51.97 102 GLY A CA 1
ATOM 820 C C . GLY A 1 102 ? -0.870 13.717 -21.027 1.00 51.97 102 GLY A C 1
ATOM 821 O O . GLY A 1 102 ? -1.968 13.480 -21.522 1.00 51.97 102 GLY A O 1
ATOM 822 N N . ALA A 1 103 ? -0.089 12.753 -20.527 1.00 44.03 103 ALA A N 1
ATOM 823 C CA . ALA A 1 103 ? -0.451 11.324 -20.590 1.00 44.03 103 ALA A CA 1
ATOM 824 C C . ALA A 1 103 ? -0.716 10.635 -19.232 1.00 44.03 103 ALA A C 1
ATOM 826 O O . ALA A 1 103 ? -1.137 9.489 -19.240 1.00 44.03 103 ALA A O 1
ATOM 827 N N . GLY A 1 104 ? -0.512 11.309 -18.092 1.00 54.19 104 GLY A N 1
ATOM 828 C CA . GLY A 1 104 ? -0.570 10.694 -16.754 1.00 54.19 104 GLY A CA 1
ATOM 829 C C . GLY A 1 104 ? 0.690 10.995 -15.934 1.00 54.19 104 GLY A C 1
ATOM 830 O O . GLY A 1 104 ? 1.470 11.867 -16.327 1.00 54.19 104 GLY A O 1
ATOM 831 N N . GLY A 1 105 ? 0.868 10.308 -14.797 1.00 64.44 105 GLY A N 1
ATOM 832 C CA . GLY A 1 105 ? 2.090 10.364 -13.972 1.00 64.44 105 GLY A CA 1
ATOM 833 C C . GLY A 1 105 ? 3.312 9.726 -14.655 1.00 64.44 105 GLY A C 1
ATOM 834 O O . GLY A 1 105 ? 4.420 10.258 -14.541 1.00 64.44 105 GLY A O 1
ATOM 835 N N . GLY A 1 106 ? 3.077 8.687 -15.462 1.00 77.56 106 GLY A N 1
ATOM 836 C CA . GLY A 1 106 ? 4.026 8.035 -16.366 1.00 77.56 106 GLY A CA 1
ATOM 837 C C . GLY A 1 106 ? 3.316 7.048 -17.311 1.00 77.56 106 GLY A C 1
ATOM 838 O O . GLY A 1 106 ? 2.100 7.157 -17.476 1.00 77.56 106 GLY A O 1
ATOM 839 N N . MET A 1 107 ? 4.066 6.219 -18.045 1.00 86.00 107 MET A N 1
ATOM 840 C CA . MET A 1 107 ? 3.538 5.136 -18.902 1.00 86.00 107 MET A CA 1
ATOM 841 C C . MET A 1 107 ? 4.651 4.134 -19.231 1.00 86.00 107 MET A C 1
ATOM 843 O O . MET A 1 107 ? 5.739 4.513 -19.688 1.00 86.00 107 MET A O 1
ATOM 847 N N . GLU A 1 108 ? 4.316 2.858 -19.160 1.00 88.12 108 GLU A N 1
ATOM 848 C CA . GLU A 1 108 ? 5.214 1.734 -18.937 1.00 88.12 108 GLU A CA 1
ATOM 849 C C . GLU A 1 108 ? 5.484 0.837 -20.157 1.00 88.12 108 GLU A C 1
ATOM 851 O O . GLU A 1 108 ? 5.369 -0.391 -20.123 1.00 88.12 108 GLU A O 1
ATOM 856 N N . TYR A 1 109 ? 5.941 1.405 -21.272 1.00 92.81 109 TYR A N 1
ATOM 857 C CA . TYR A 1 109 ? 6.271 0.567 -22.429 1.00 92.81 109 TYR A CA 1
ATOM 858 C C . TYR A 1 109 ? 7.475 -0.360 -22.156 1.00 92.81 109 TYR A C 1
ATOM 860 O O . TYR A 1 109 ? 8.433 0.017 -21.466 1.00 92.81 109 TYR A O 1
ATOM 868 N N . PRO A 1 110 ? 7.522 -1.558 -22.774 1.00 95.25 110 PRO A N 1
ATOM 869 C CA . PRO A 1 110 ? 8.663 -2.459 -22.647 1.00 95.25 110 PRO A CA 1
ATOM 870 C C . PRO A 1 110 ? 10.004 -1.763 -22.945 1.00 95.25 110 PRO A C 1
ATOM 872 O O . PRO A 1 110 ? 10.229 -1.244 -24.041 1.00 95.25 110 PRO A O 1
ATOM 875 N N . MET A 1 111 ? 10.920 -1.780 -21.968 1.00 95.88 111 MET A N 1
ATOM 876 C CA . MET A 1 111 ? 12.232 -1.105 -21.976 1.00 95.88 111 MET A CA 1
ATOM 877 C C . MET A 1 111 ? 12.222 0.435 -22.036 1.00 95.88 111 MET A C 1
ATOM 879 O O . MET A 1 111 ? 13.309 1.028 -22.011 1.00 95.88 111 MET A O 1
ATOM 883 N N . ILE A 1 112 ? 11.065 1.090 -22.153 1.00 94.75 112 ILE A N 1
ATOM 884 C CA . ILE A 1 112 ? 10.941 2.544 -22.300 1.00 94.75 112 ILE A CA 1
ATOM 885 C C . ILE A 1 112 ? 9.776 3.029 -21.444 1.00 94.75 112 ILE A C 1
ATOM 887 O O . ILE A 1 112 ? 8.633 2.967 -21.874 1.00 94.75 112 ILE A O 1
ATOM 891 N N . THR A 1 113 ? 10.074 3.595 -20.283 1.00 92.94 113 THR A N 1
ATOM 892 C CA . THR A 1 113 ? 9.064 4.326 -19.524 1.00 92.94 113 THR A CA 1
ATOM 893 C C . THR A 1 113 ? 9.103 5.820 -19.844 1.00 92.94 113 THR A C 1
ATOM 895 O O . THR A 1 113 ? 10.170 6.409 -20.066 1.00 92.94 113 THR A O 1
ATOM 898 N N . ASN A 1 114 ? 7.919 6.420 -19.874 1.00 90.06 114 ASN A N 1
ATOM 899 C CA . ASN A 1 114 ? 7.713 7.852 -19.811 1.00 90.06 114 ASN A CA 1
ATOM 900 C C . ASN A 1 114 ? 7.530 8.272 -18.338 1.00 90.06 114 ASN A C 1
ATOM 902 O O . ASN A 1 114 ? 6.773 7.644 -17.613 1.00 90.06 114 ASN A O 1
ATOM 906 N N . CYS A 1 115 ? 8.164 9.369 -17.922 1.00 89.44 115 CYS A N 1
ATOM 907 C CA . CYS A 1 115 ? 7.964 9.950 -16.595 1.00 89.44 115 CYS A CA 1
ATOM 908 C C . CYS A 1 115 ? 7.570 11.426 -16.723 1.00 89.44 115 CYS A C 1
ATOM 910 O O . CYS A 1 115 ? 8.195 12.178 -17.486 1.00 89.44 115 CYS A O 1
ATOM 912 N N . GLY A 1 116 ? 6.546 11.841 -15.976 1.00 86.31 116 GLY A N 1
ATOM 913 C CA . GLY A 1 116 ? 6.125 13.235 -15.871 1.00 86.31 116 GLY A CA 1
ATOM 914 C C . GLY A 1 116 ? 7.072 14.107 -15.036 1.00 86.31 116 GLY A C 1
ATOM 915 O O . GLY A 1 116 ? 8.238 13.777 -14.809 1.00 86.31 116 GLY A O 1
ATOM 916 N N . LEU A 1 117 ? 6.559 15.256 -14.588 1.00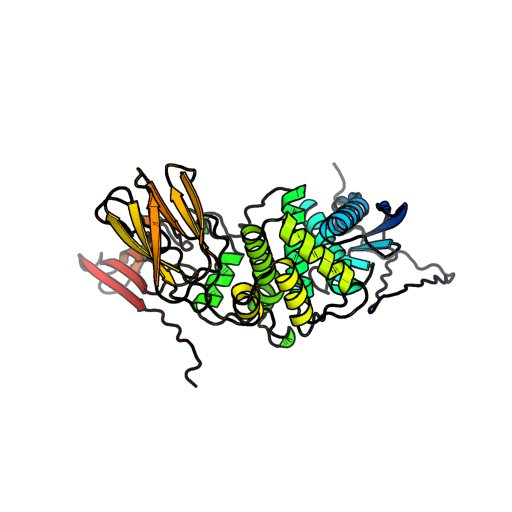 84.19 117 LEU A N 1
ATOM 917 C CA . LEU A 1 117 ? 7.274 16.147 -13.669 1.00 84.19 117 LEU A CA 1
ATOM 918 C C . LEU A 1 117 ? 7.183 15.605 -12.240 1.00 84.19 117 LEU A C 1
ATOM 920 O O . LEU A 1 117 ? 6.087 15.282 -11.783 1.00 84.19 117 LEU A O 1
ATOM 924 N N . ALA A 1 118 ? 8.314 15.542 -11.540 1.00 83.00 118 ALA A N 1
ATOM 925 C CA . ALA A 1 118 ? 8.414 14.878 -10.237 1.00 83.00 118 ALA A CA 1
ATOM 926 C C . ALA A 1 118 ? 8.554 15.843 -9.046 1.00 83.00 118 ALA A C 1
ATOM 928 O O . ALA A 1 118 ? 8.308 15.456 -7.907 1.00 83.00 118 ALA A O 1
ATOM 929 N N . GLY A 1 119 ? 8.943 17.102 -9.275 1.00 84.06 119 GLY A N 1
ATOM 930 C CA . GLY A 1 119 ? 9.067 18.125 -8.231 1.00 84.06 119 GLY A CA 1
ATOM 931 C C . GLY A 1 119 ? 10.357 18.057 -7.401 1.00 84.06 119 GLY A C 1
ATOM 932 O O . GLY A 1 119 ? 11.008 19.089 -7.225 1.00 84.06 119 GLY A O 1
ATOM 933 N N . ASP A 1 120 ? 10.766 16.877 -6.926 1.00 90.75 120 ASP A N 1
ATOM 934 C CA . ASP A 1 120 ? 12.016 16.669 -6.179 1.00 90.75 120 ASP A CA 1
ATOM 935 C C . ASP A 1 120 ? 12.741 15.357 -6.550 1.00 90.75 120 ASP A C 1
ATOM 937 O O . ASP A 1 120 ? 12.239 14.533 -7.311 1.00 90.75 120 ASP A O 1
ATOM 941 N N . ALA A 1 121 ? 13.970 15.185 -6.048 1.00 93.25 121 ALA A N 1
ATOM 942 C CA . ALA A 1 121 ? 14.849 14.078 -6.432 1.00 93.25 121 ALA A CA 1
ATOM 943 C C . ALA A 1 121 ? 14.429 12.712 -5.862 1.00 93.25 121 ALA A C 1
ATOM 945 O O . ALA A 1 121 ? 14.704 11.697 -6.498 1.00 93.25 121 ALA A O 1
ATOM 946 N N . GLN A 1 122 ? 13.803 12.667 -4.679 1.00 93.00 122 GLN A N 1
ATOM 947 C CA . GLN A 1 122 ? 13.270 11.416 -4.138 1.00 93.00 122 GLN A CA 1
ATOM 948 C C . GLN A 1 122 ? 12.044 11.005 -4.948 1.00 93.00 122 GLN A C 1
ATOM 950 O O . GLN A 1 122 ? 12.030 9.897 -5.475 1.00 93.00 122 GLN A O 1
ATOM 955 N N . SER A 1 123 ? 11.096 11.928 -5.129 1.00 91.31 123 SER A N 1
ATOM 956 C CA . SER A 1 123 ? 9.885 11.700 -5.923 1.00 91.31 123 SER A CA 1
ATOM 957 C C . SER A 1 123 ? 10.216 11.256 -7.357 1.00 91.31 123 SER A C 1
ATOM 959 O O . SER A 1 123 ? 9.532 10.405 -7.916 1.00 91.31 123 SER A O 1
ATOM 961 N N . LEU A 1 124 ? 11.300 11.774 -7.956 1.00 93.81 124 LEU A N 1
ATOM 962 C CA . LEU A 1 124 ? 11.760 11.342 -9.282 1.00 93.81 124 LEU A CA 1
ATOM 963 C C . LEU A 1 124 ? 12.325 9.914 -9.294 1.00 93.81 124 LEU A C 1
ATOM 965 O O . LEU A 1 124 ? 12.074 9.177 -10.244 1.00 93.81 124 LEU A O 1
ATOM 969 N N . ASP A 1 125 ? 13.118 9.526 -8.292 1.00 96.50 125 ASP A N 1
ATOM 970 C CA . ASP A 1 125 ? 13.668 8.164 -8.212 1.00 96.50 125 ASP A CA 1
ATOM 971 C C . ASP A 1 125 ? 12.560 7.140 -7.925 1.00 96.50 125 ASP A C 1
ATOM 973 O O . ASP A 1 125 ? 12.549 6.075 -8.531 1.00 96.50 125 ASP A O 1
ATOM 977 N N . GLU A 1 126 ? 11.594 7.482 -7.066 1.00 94.56 126 GLU A N 1
ATOM 978 C CA . GLU A 1 126 ? 10.403 6.664 -6.795 1.00 94.56 126 GLU A CA 1
ATOM 979 C C . GLU A 1 126 ? 9.540 6.505 -8.052 1.00 94.56 126 GLU A C 1
ATOM 981 O O . GLU A 1 126 ? 9.266 5.373 -8.448 1.00 94.56 126 GLU A O 1
ATOM 986 N N . LEU A 1 127 ? 9.245 7.604 -8.761 1.00 93.81 127 LEU A N 1
ATOM 987 C CA . LEU A 1 127 ? 8.538 7.561 -10.044 1.00 93.81 127 LEU A CA 1
ATOM 988 C C . LEU A 1 127 ? 9.278 6.677 -11.053 1.00 93.81 127 LEU A C 1
ATOM 990 O O . LEU A 1 127 ? 8.688 5.765 -11.616 1.00 93.81 127 LEU A O 1
ATOM 994 N N . ILE A 1 128 ? 10.586 6.881 -11.254 1.00 96.62 128 ILE A N 1
ATOM 995 C CA . ILE A 1 128 ? 11.378 6.035 -12.161 1.00 96.62 128 ILE A CA 1
ATOM 996 C C . ILE A 1 128 ? 11.368 4.570 -11.705 1.00 96.62 128 ILE A C 1
ATOM 998 O O . ILE A 1 128 ? 11.374 3.677 -12.550 1.00 96.62 128 ILE A O 1
ATOM 1002 N N . ALA A 1 129 ? 11.370 4.292 -10.401 1.00 97.81 129 ALA A N 1
ATOM 1003 C CA . ALA A 1 129 ? 11.328 2.933 -9.880 1.00 97.81 129 ALA A CA 1
ATOM 1004 C C . ALA A 1 129 ? 9.980 2.246 -10.124 1.00 97.81 129 ALA A C 1
ATOM 1006 O O . ALA A 1 129 ? 9.989 1.089 -10.547 1.00 97.81 129 ALA A O 1
ATOM 1007 N N . HIS A 1 130 ? 8.860 2.941 -9.911 1.00 97.06 130 HIS A N 1
ATOM 1008 C CA . HIS A 1 130 ? 7.515 2.471 -10.252 1.00 97.06 130 HIS A CA 1
ATOM 1009 C C . HIS A 1 130 ? 7.450 2.121 -11.742 1.00 97.06 130 HIS A C 1
ATOM 1011 O O . HIS A 1 130 ? 7.279 0.974 -12.146 1.00 97.06 130 HIS A O 1
ATOM 1017 N N . GLU A 1 131 ? 7.773 3.100 -12.565 1.00 96.56 131 GLU A N 1
ATOM 1018 C CA . GLU A 1 131 ? 7.737 3.035 -14.013 1.00 96.56 131 GLU A CA 1
ATOM 1019 C C . GLU A 1 131 ? 8.648 1.960 -14.639 1.00 96.56 131 GLU A C 1
ATOM 1021 O O . GLU A 1 131 ? 8.290 1.245 -15.579 1.00 96.56 131 GLU A O 1
ATOM 1026 N N . VAL A 1 132 ? 9.867 1.801 -14.115 1.00 97.88 132 VAL A N 1
ATOM 1027 C CA . VAL A 1 132 ? 10.770 0.715 -14.525 1.00 97.88 132 VAL A CA 1
ATOM 1028 C C . VAL A 1 132 ? 10.254 -0.639 -14.033 1.00 97.88 132 VAL A C 1
ATOM 1030 O O . VAL A 1 132 ? 10.453 -1.643 -14.727 1.00 97.88 132 VAL A O 1
ATOM 1033 N N . GLY A 1 133 ? 9.595 -0.680 -12.876 1.00 97.88 133 GLY A N 1
ATOM 1034 C CA . GLY A 1 133 ? 9.047 -1.883 -12.252 1.00 97.88 133 GLY A CA 1
ATOM 1035 C C . GLY A 1 133 ? 8.013 -2.608 -13.109 1.00 97.88 133 GLY A C 1
ATOM 1036 O O . GLY A 1 133 ? 8.083 -3.834 -13.233 1.00 97.88 133 GLY A O 1
ATOM 1037 N N . HIS A 1 134 ? 7.183 -1.875 -13.852 1.00 97.56 134 HIS A N 1
ATOM 1038 C CA . HIS A 1 134 ? 6.248 -2.438 -14.834 1.00 97.56 134 HIS A CA 1
ATOM 1039 C C . HIS A 1 134 ? 6.908 -3.283 -15.926 1.00 97.56 134 HIS A C 1
ATOM 1041 O O . HIS A 1 134 ? 6.262 -4.117 -16.563 1.00 97.56 134 HIS A O 1
ATOM 1047 N N . ASN A 1 135 ? 8.228 -3.171 -16.128 1.00 98.00 135 ASN A N 1
ATOM 1048 C CA . ASN A 1 135 ? 8.893 -4.117 -17.012 1.00 98.00 135 ASN A CA 1
ATOM 1049 C C . ASN A 1 135 ? 8.713 -5.568 -16.531 1.00 98.00 135 ASN A C 1
ATOM 1051 O O . ASN A 1 135 ? 8.706 -6.467 -17.364 1.00 98.00 135 ASN A O 1
ATOM 1055 N N . TRP A 1 136 ? 8.559 -5.815 -15.228 1.00 98.50 136 TRP A N 1
ATOM 1056 C CA . TRP A 1 136 ? 8.292 -7.142 -14.678 1.00 98.50 136 TRP A CA 1
ATOM 1057 C C . TRP A 1 136 ? 6.830 -7.549 -14.819 1.00 98.50 136 TRP A C 1
ATOM 1059 O O . TRP A 1 136 ? 6.569 -8.607 -15.392 1.00 98.50 136 TRP A O 1
ATOM 1069 N N . PHE A 1 137 ? 5.893 -6.736 -14.331 1.00 97.62 137 PHE A N 1
ATOM 1070 C CA . PHE A 1 137 ? 4.492 -7.146 -14.177 1.00 97.62 137 PHE A CA 1
ATOM 1071 C C . PHE A 1 137 ? 3.638 -6.926 -15.431 1.00 97.62 137 PHE A C 1
ATOM 1073 O O . PHE A 1 137 ? 2.819 -7.793 -15.754 1.00 97.62 137 PHE A O 1
ATOM 1080 N N . TYR A 1 138 ? 3.935 -5.895 -16.220 1.00 95.44 138 TYR A N 1
ATOM 1081 C CA . TYR A 1 138 ? 3.346 -5.680 -17.537 1.00 95.44 138 TYR A CA 1
ATOM 1082 C C . TYR A 1 138 ? 4.207 -6.267 -18.653 1.00 95.44 138 TYR A C 1
ATOM 1084 O O . TYR A 1 138 ? 3.789 -7.200 -19.337 1.00 95.44 138 TYR A O 1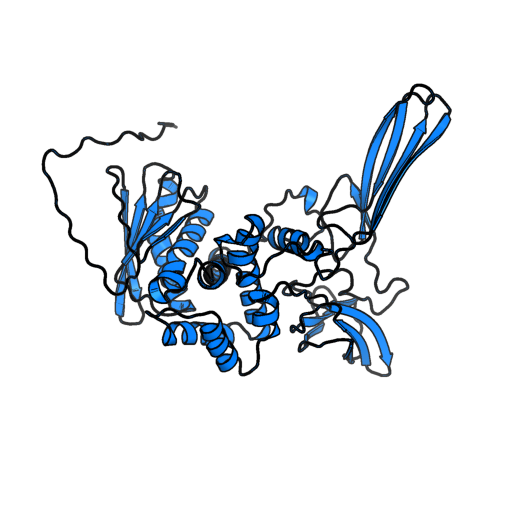
ATOM 1092 N N . ALA A 1 139 ? 5.439 -5.787 -18.856 1.00 96.56 139 ALA A N 1
ATOM 1093 C CA . ALA A 1 139 ? 6.181 -6.109 -20.081 1.00 96.56 139 ALA A CA 1
ATOM 1094 C C . ALA A 1 139 ? 6.631 -7.578 -20.170 1.00 96.56 139 ALA A C 1
ATOM 1096 O O . ALA A 1 139 ? 6.578 -8.173 -21.246 1.00 96.56 139 ALA A O 1
ATOM 1097 N N . ILE A 1 140 ? 7.140 -8.157 -19.077 1.00 98.06 140 ILE A N 1
ATOM 1098 C CA . ILE A 1 140 ? 7.641 -9.539 -19.057 1.00 98.06 140 ILE A CA 1
ATOM 1099 C C . ILE A 1 140 ? 6.511 -10.512 -18.753 1.00 98.06 140 ILE A C 1
ATOM 1101 O O . ILE A 1 140 ? 6.377 -11.502 -19.466 1.00 98.06 140 ILE A O 1
ATOM 1105 N N . LEU A 1 141 ? 5.719 -10.275 -17.708 1.00 97.50 141 LEU A N 1
ATOM 1106 C CA . LEU A 1 141 ? 4.635 -11.187 -17.349 1.00 97.50 141 LEU A CA 1
ATOM 1107 C C . LEU A 1 141 ? 3.431 -11.082 -18.285 1.00 97.50 141 LEU A C 1
ATOM 1109 O O . LEU A 1 141 ? 2.788 -12.102 -18.508 1.00 97.50 141 LEU A O 1
ATOM 1113 N N . GLY A 1 142 ? 3.161 -9.917 -18.876 1.00 95.75 142 GLY A N 1
ATOM 1114 C CA . GLY A 1 142 ? 2.032 -9.725 -19.787 1.00 95.75 142 GLY A CA 1
ATOM 1115 C C . GLY A 1 142 ? 0.689 -9.660 -19.063 1.00 95.75 142 GLY A C 1
ATOM 1116 O O . GLY A 1 142 ? -0.290 -10.221 -19.560 1.00 95.75 142 GLY A O 1
ATOM 1117 N N . SER A 1 143 ? 0.639 -9.055 -17.870 1.00 95.94 143 SER A N 1
ATOM 1118 C CA . SER A 1 143 ? -0.620 -8.871 -17.134 1.00 95.94 143 SER A CA 1
ATOM 1119 C C . SER A 1 143 ? -1.600 -8.009 -17.937 1.00 95.94 143 SER A C 1
ATOM 1121 O O . SER A 1 143 ? -1.204 -7.118 -18.683 1.00 95.94 143 SER A O 1
ATOM 1123 N N . ASN A 1 144 ? -2.897 -8.291 -17.811 1.00 95.56 144 ASN A N 1
ATOM 1124 C CA . ASN A 1 144 ? -3.936 -7.549 -18.523 1.00 95.56 144 ASN A CA 1
ATOM 1125 C C . ASN A 1 144 ? -4.417 -6.365 -17.679 1.00 95.56 144 ASN A C 1
ATOM 1127 O O . ASN A 1 144 ? -5.347 -6.512 -16.890 1.00 95.56 144 ASN A O 1
ATOM 1131 N N . GLU A 1 145 ? -3.828 -5.193 -17.891 1.00 91.56 145 GLU A N 1
ATOM 1132 C CA . GLU A 1 145 ? -4.144 -3.955 -17.160 1.00 91.56 145 GLU A CA 1
ATOM 1133 C C . GLU A 1 145 ? -5.594 -3.485 -17.325 1.00 91.56 145 GLU A C 1
ATOM 1135 O O . GLU A 1 145 ? -6.143 -2.799 -16.466 1.00 91.56 145 GLU A O 1
ATOM 1140 N N . ARG A 1 146 ? -6.261 -3.868 -18.421 1.00 93.94 146 ARG A N 1
ATOM 1141 C CA . ARG A 1 146 ? -7.648 -3.458 -18.663 1.00 93.94 146 ARG A CA 1
ATOM 1142 C C . ARG A 1 146 ? -8.635 -4.241 -17.807 1.00 93.94 146 ARG A C 1
ATOM 1144 O O . ARG A 1 146 ? -9.563 -3.664 -17.252 1.00 93.94 146 ARG A O 1
ATOM 1151 N N . ASN A 1 147 ? -8.446 -5.553 -17.711 1.00 97.06 147 ASN A N 1
ATOM 1152 C CA . ASN A 1 147 ? -9.364 -6.415 -16.965 1.00 97.06 147 ASN A CA 1
ATOM 1153 C C . ASN A 1 147 ? -8.925 -6.622 -15.511 1.00 97.06 147 ASN A C 1
ATOM 1155 O O . ASN A 1 147 ? -9.776 -6.805 -14.651 1.00 97.06 147 ASN A O 1
ATOM 1159 N N . HIS A 1 148 ? -7.617 -6.597 -15.253 1.00 97.94 148 HIS A N 1
ATOM 1160 C CA . HIS A 1 148 ? -6.993 -6.960 -13.982 1.00 97.94 148 HIS A CA 1
ATOM 1161 C C . HIS A 1 148 ? -5.880 -5.962 -13.632 1.00 97.94 148 HIS A C 1
ATOM 1163 O O . HIS A 1 148 ? -4.747 -6.362 -13.365 1.00 97.94 148 HIS A O 1
ATOM 1169 N N . ALA A 1 149 ? -6.202 -4.661 -13.647 1.00 97.25 149 ALA A N 1
ATOM 1170 C CA . ALA A 1 149 ? -5.261 -3.556 -13.407 1.00 97.25 149 ALA A CA 1
ATOM 1171 C C . ALA A 1 149 ? -4.358 -3.787 -12.187 1.00 97.25 149 ALA A C 1
ATOM 1173 O O . ALA A 1 149 ? -3.156 -3.557 -12.241 1.00 97.25 149 ALA A O 1
ATOM 1174 N N . TRP A 1 150 ? -4.920 -4.337 -11.109 1.00 98.31 150 TRP A N 1
ATOM 1175 C CA . TRP A 1 150 ? -4.193 -4.614 -9.875 1.00 98.31 150 TRP A CA 1
ATOM 1176 C C . TRP A 1 150 ? -3.001 -5.574 -10.021 1.00 98.31 150 TRP A C 1
ATOM 1178 O O . TRP A 1 150 ? -2.089 -5.527 -9.196 1.00 98.31 150 TRP A O 1
ATOM 1188 N N . MET A 1 151 ? -3.011 -6.468 -11.017 1.00 98.56 151 MET A N 1
ATOM 1189 C CA . MET A 1 151 ? -1.909 -7.411 -11.242 1.00 98.56 151 MET A CA 1
ATOM 1190 C C . MET A 1 151 ? -0.651 -6.710 -11.739 1.00 98.56 151 MET A C 1
ATOM 1192 O O . MET A 1 151 ? 0.448 -7.211 -11.517 1.00 98.56 151 MET A O 1
ATOM 1196 N N . ASP A 1 152 ? -0.818 -5.583 -12.419 1.00 96.81 152 ASP A N 1
ATOM 1197 C CA . ASP A 1 152 ? 0.292 -4.755 -12.839 1.00 96.81 152 ASP A CA 1
ATOM 1198 C C . ASP A 1 152 ? 0.532 -3.648 -11.808 1.00 96.81 152 ASP A C 1
ATOM 1200 O O . ASP A 1 152 ? 1.458 -3.761 -11.006 1.00 96.81 152 ASP A O 1
ATOM 1204 N N . GLU A 1 153 ? -0.384 -2.687 -11.713 1.00 97.38 153 GLU A N 1
ATOM 1205 C CA . GLU A 1 153 ? -0.282 -1.507 -10.849 1.00 97.38 153 GLU A CA 1
ATOM 1206 C C . GLU A 1 153 ? -0.077 -1.864 -9.375 1.00 97.38 153 GLU A C 1
ATOM 1208 O O . GLU A 1 153 ? 0.841 -1.400 -8.705 1.00 97.38 153 GLU A O 1
ATOM 1213 N N . GLY A 1 154 ? -0.903 -2.763 -8.853 1.00 97.88 154 GLY A N 1
ATOM 1214 C CA . GLY A 1 154 ? -0.943 -3.065 -7.427 1.00 97.88 154 GLY A CA 1
ATOM 1215 C C . GLY A 1 154 ? 0.220 -3.930 -6.958 1.00 97.88 154 GLY A C 1
ATOM 1216 O O . GLY A 1 154 ? 0.761 -3.724 -5.865 1.00 97.88 154 GLY A O 1
ATOM 1217 N N . ILE A 1 155 ? 0.638 -4.894 -7.786 1.00 98.62 155 ILE A N 1
ATOM 1218 C CA . ILE A 1 155 ? 1.854 -5.673 -7.529 1.00 98.62 155 ILE A CA 1
ATOM 1219 C C . ILE A 1 155 ? 3.084 -4.763 -7.646 1.00 98.62 155 ILE A C 1
ATOM 1221 O O . ILE A 1 155 ? 3.977 -4.833 -6.799 1.00 98.62 155 ILE A O 1
ATOM 1225 N N . ASN A 1 156 ? 3.121 -3.881 -8.643 1.00 98.25 156 ASN A N 1
ATOM 1226 C CA . ASN A 1 156 ? 4.207 -2.932 -8.836 1.00 98.25 156 ASN A CA 1
ATOM 1227 C C . ASN A 1 156 ? 4.324 -1.939 -7.665 1.00 98.25 156 ASN A C 1
ATOM 1229 O O . ASN A 1 156 ? 5.400 -1.826 -7.076 1.00 98.25 156 ASN A O 1
ATOM 1233 N N . SER A 1 157 ? 3.217 -1.344 -7.209 1.00 97.69 157 SER A N 1
ATOM 1234 C CA . SER A 1 157 ? 3.170 -0.483 -6.016 1.00 97.69 157 SER A CA 1
ATOM 1235 C C . SER A 1 157 ? 3.630 -1.192 -4.737 1.00 97.69 157 SER A C 1
ATOM 1237 O O . SER A 1 157 ? 4.272 -0.583 -3.882 1.00 97.69 157 SER A O 1
ATOM 1239 N N . PHE A 1 158 ? 3.382 -2.498 -4.576 1.00 98.25 158 PHE A N 1
ATOM 1240 C CA . PHE A 1 158 ? 3.955 -3.250 -3.449 1.00 98.25 158 PHE A CA 1
ATOM 1241 C C . PHE A 1 158 ? 5.493 -3.231 -3.463 1.00 98.25 158 PHE A C 1
ATOM 1243 O O . PHE A 1 158 ? 6.131 -3.032 -2.420 1.00 98.25 158 PHE A O 1
ATOM 1250 N N . TYR A 1 159 ? 6.098 -3.426 -4.635 1.00 98.56 159 TYR A N 1
ATOM 1251 C CA . TYR A 1 159 ? 7.550 -3.396 -4.789 1.00 98.56 159 TYR A CA 1
ATOM 1252 C C . TYR A 1 159 ? 8.123 -1.983 -4.745 1.00 98.56 159 TYR A C 1
ATOM 1254 O O . TYR A 1 159 ? 9.189 -1.803 -4.157 1.00 98.56 159 TYR A O 1
ATOM 1262 N N . GLU A 1 160 ? 7.413 -0.987 -5.267 1.00 96.38 160 GLU A N 1
ATOM 1263 C CA . GLU A 1 160 ? 7.727 0.429 -5.082 1.00 96.38 160 GLU A CA 1
ATOM 1264 C C . GLU A 1 160 ? 7.781 0.776 -3.588 1.00 96.38 160 GLU A C 1
ATOM 1266 O O . GLU A 1 160 ? 8.792 1.280 -3.106 1.00 96.38 160 GLU A O 1
ATOM 1271 N N . HIS A 1 161 ? 6.774 0.389 -2.799 1.00 94.75 161 HIS A N 1
ATOM 1272 C CA . HIS A 1 161 ? 6.795 0.607 -1.353 1.00 94.75 161 HIS A CA 1
ATOM 1273 C C . HIS A 1 161 ? 8.004 -0.066 -0.677 1.00 94.75 161 HIS A C 1
ATOM 1275 O O . HIS A 1 161 ? 8.604 0.498 0.243 1.00 94.75 161 HIS A O 1
ATOM 1281 N N . ARG A 1 162 ? 8.404 -1.269 -1.119 1.00 96.62 162 ARG A N 1
ATOM 1282 C CA . ARG A 1 162 ? 9.638 -1.920 -0.640 1.00 96.62 162 ARG A CA 1
ATOM 1283 C C . ARG A 1 162 ? 10.897 -1.162 -1.069 1.00 96.62 162 ARG A C 1
ATOM 1285 O O . ARG A 1 162 ? 11.834 -1.059 -0.274 1.00 96.62 162 ARG A O 1
ATOM 1292 N N . PHE A 1 163 ? 10.930 -0.648 -2.295 1.00 97.62 163 PHE A N 1
ATOM 1293 C CA . PHE A 1 163 ? 12.022 0.165 -2.822 1.00 97.62 163 PHE A CA 1
ATOM 1294 C C . PHE A 1 163 ? 12.191 1.431 -1.980 1.00 97.62 163 PHE A C 1
ATOM 1296 O O . PHE A 1 163 ? 13.275 1.664 -1.439 1.00 97.62 163 PHE A O 1
ATOM 1303 N N . THR A 1 164 ? 11.109 2.180 -1.770 1.00 94.56 164 THR A N 1
ATOM 1304 C CA . THR A 1 164 ? 11.090 3.382 -0.935 1.00 94.56 164 THR A CA 1
ATOM 1305 C C . THR A 1 164 ? 11.578 3.082 0.478 1.00 94.56 164 THR A C 1
ATOM 1307 O O . THR A 1 164 ? 12.545 3.696 0.931 1.00 94.56 164 THR A O 1
ATOM 1310 N N . ARG A 1 165 ? 11.035 2.046 1.138 1.00 93.44 165 ARG A N 1
ATOM 1311 C CA . ARG A 1 165 ? 11.498 1.632 2.477 1.00 93.44 165 ARG A CA 1
ATOM 1312 C C . ARG A 1 165 ? 12.990 1.315 2.528 1.00 93.44 165 ARG A C 1
ATOM 1314 O O . ARG A 1 165 ? 13.653 1.652 3.507 1.00 93.44 165 ARG A O 1
ATOM 1321 N N . ARG A 1 166 ? 13.535 0.680 1.487 1.00 95.69 166 ARG A N 1
ATOM 1322 C CA . ARG A 1 166 ? 14.952 0.294 1.423 1.00 95.69 166 ARG A CA 1
ATOM 1323 C C . ARG A 1 166 ? 15.890 1.487 1.252 1.00 95.69 166 ARG A C 1
ATOM 1325 O O . ARG A 1 166 ? 16.981 1.465 1.820 1.00 95.69 166 ARG A O 1
ATOM 1332 N N . TYR A 1 167 ? 15.514 2.476 0.444 1.00 95.69 167 TYR A N 1
ATOM 1333 C CA . TYR A 1 167 ? 16.415 3.569 0.058 1.00 95.69 167 TYR A CA 1
ATOM 1334 C C . TYR A 1 167 ? 16.159 4.885 0.798 1.00 95.69 167 TYR A C 1
ATOM 1336 O O . TYR A 1 167 ? 17.097 5.668 0.954 1.00 95.69 167 TYR A O 1
ATOM 1344 N N . TYR A 1 168 ? 14.940 5.101 1.288 1.00 93.00 168 TYR A N 1
ATOM 1345 C CA . TYR A 1 168 ? 14.492 6.353 1.906 1.00 93.00 168 TYR A CA 1
ATOM 1346 C C . TYR A 1 168 ? 13.908 6.166 3.314 1.00 93.00 168 TYR A C 1
ATOM 1348 O O . TYR A 1 168 ? 13.718 7.145 4.034 1.00 93.00 168 TYR A O 1
ATOM 1356 N N . GLY A 1 169 ? 13.699 4.919 3.748 1.00 88.38 169 GLY A N 1
ATOM 1357 C CA . GLY A 1 169 ? 13.026 4.606 5.008 1.00 88.38 169 GLY A CA 1
ATOM 1358 C C . GLY A 1 169 ? 11.509 4.618 4.852 1.00 88.38 169 GLY A C 1
ATOM 1359 O O . GLY A 1 169 ? 11.002 4.653 3.739 1.00 88.38 169 GLY A O 1
ATOM 1360 N N . ASP A 1 170 ? 10.782 4.536 5.963 1.00 73.69 170 ASP A N 1
ATOM 1361 C CA . ASP A 1 170 ? 9.319 4.588 5.961 1.00 73.69 170 ASP A CA 1
ATOM 1362 C C . ASP A 1 170 ? 8.869 6.059 5.950 1.00 73.69 170 ASP A C 1
ATOM 1364 O O . ASP A 1 170 ? 9.002 6.745 6.975 1.00 73.69 170 ASP A O 1
ATOM 1368 N N . PRO A 1 171 ? 8.404 6.599 4.809 1.00 58.72 171 PRO A N 1
ATOM 1369 C CA . PRO A 1 171 ? 7.879 7.943 4.782 1.00 58.72 171 PRO A CA 1
ATOM 1370 C C . PRO A 1 171 ? 6.481 7.818 5.361 1.00 58.72 171 PRO A C 1
ATOM 1372 O O . PRO A 1 171 ? 5.565 7.463 4.633 1.00 58.72 171 PRO A O 1
ATOM 1375 N N . GLY A 1 172 ? 6.301 8.038 6.666 1.00 55.38 172 GLY A N 1
ATOM 1376 C CA . GLY A 1 172 ? 4.968 8.047 7.271 1.00 55.38 172 GLY A CA 1
ATOM 1377 C C . GLY A 1 172 ? 4.032 8.911 6.418 1.00 55.38 172 GLY A C 1
ATOM 1378 O O . GLY A 1 172 ? 4.120 10.138 6.448 1.00 55.38 172 GLY A O 1
ATOM 1379 N N . LEU A 1 173 ? 3.219 8.261 5.578 1.00 50.25 173 LEU A N 1
ATOM 1380 C CA . LEU A 1 173 ? 2.604 8.876 4.402 1.00 50.25 173 LEU A CA 1
ATOM 1381 C C . LEU A 1 173 ? 1.444 9.745 4.862 1.00 50.25 173 LEU A C 1
ATOM 1383 O O . LEU A 1 173 ? 0.296 9.315 4.971 1.00 50.25 173 LEU A O 1
ATOM 1387 N N . SER A 1 174 ? 1.745 10.991 5.194 1.00 55.09 174 SER A N 1
ATOM 1388 C CA . SER A 1 174 ? 0.741 11.948 5.621 1.00 55.09 174 SER A CA 1
ATOM 1389 C C . SER A 1 174 ? 0.811 13.205 4.778 1.00 55.09 174 SER A C 1
ATOM 1391 O O . SER A 1 174 ? 1.326 14.239 5.185 1.00 55.09 174 SER A O 1
ATOM 1393 N N . TYR A 1 175 ? 0.203 13.116 3.594 1.00 56.69 175 TYR A N 1
ATOM 1394 C CA . TYR A 1 175 ? -0.160 14.275 2.772 1.00 56.69 175 TYR A CA 1
ATOM 1395 C C . TYR A 1 175 ? -1.318 15.091 3.374 1.00 56.69 175 TYR A C 1
ATOM 1397 O O . TYR A 1 175 ? -1.766 16.081 2.796 1.00 56.69 175 TYR A O 1
ATOM 1405 N N . LEU A 1 176 ? -1.835 14.682 4.536 1.00 60.84 176 LEU A N 1
ATOM 1406 C CA . LEU A 1 176 ? -2.873 15.410 5.247 1.00 60.84 176 LEU A CA 1
ATOM 1407 C C . LEU A 1 176 ? -2.261 16.585 6.029 1.00 60.84 176 LEU A C 1
ATOM 1409 O O . LEU A 1 176 ? -1.221 16.436 6.673 1.00 60.84 176 LEU A O 1
ATOM 1413 N N . PRO A 1 177 ? -2.917 17.759 6.048 1.00 60.66 177 PRO A N 1
ATOM 1414 C CA . PRO A 1 177 ? -2.522 18.852 6.922 1.00 60.66 177 PRO A CA 1
ATOM 1415 C C . PRO A 1 177 ? -2.381 18.384 8.377 1.00 60.66 177 PRO A C 1
ATOM 1417 O O . PRO A 1 177 ? -3.312 17.807 8.941 1.00 60.66 177 PRO A O 1
ATOM 1420 N N . GLY A 1 178 ? -1.254 18.692 9.027 1.00 68.12 178 GLY A N 1
ATOM 1421 C CA . GLY A 1 178 ? -0.966 18.225 10.393 1.00 68.12 178 GLY A CA 1
ATOM 1422 C C . GLY A 1 178 ? -2.046 18.572 11.431 1.00 68.12 178 GLY A C 1
ATOM 1423 O O . GLY A 1 178 ? -2.245 17.839 12.399 1.00 68.12 178 GLY A O 1
ATOM 1424 N N . PHE A 1 179 ? -2.811 19.650 11.208 1.00 69.31 179 PHE A N 1
ATOM 1425 C CA . PHE A 1 179 ? -3.929 20.025 12.078 1.00 69.31 179 PHE A CA 1
ATOM 1426 C C . PHE A 1 179 ? -5.133 19.072 12.000 1.00 69.31 179 PHE A C 1
ATOM 1428 O O . PHE A 1 179 ? -5.944 19.110 12.924 1.00 69.31 179 PHE A O 1
ATOM 1435 N N . LEU A 1 180 ? -5.261 18.271 10.933 1.00 68.75 180 LEU A N 1
ATOM 1436 C CA . LEU A 1 180 ? -6.274 17.220 10.780 1.00 68.75 180 LEU A CA 1
ATOM 1437 C C . LEU A 1 180 ? -5.801 15.898 11.383 1.00 68.75 180 LEU A C 1
ATOM 1439 O O . LEU A 1 180 ? -6.598 15.208 12.014 1.00 68.75 180 LEU A O 1
ATOM 1443 N N . LEU A 1 181 ? -4.511 15.586 11.215 1.00 66.19 181 LEU A N 1
ATOM 1444 C CA . LEU A 1 181 ? -3.888 14.347 11.681 1.00 66.19 181 LEU A CA 1
ATOM 1445 C C . LEU A 1 181 ? -3.754 14.293 13.199 1.00 66.19 181 LEU A C 1
ATOM 1447 O O . LEU A 1 181 ? -4.023 13.252 13.774 1.00 66.19 181 LEU A O 1
ATOM 1451 N N . ARG A 1 182 ? -3.393 15.406 13.855 1.00 69.50 182 ARG A N 1
ATOM 1452 C CA . ARG A 1 182 ? -3.225 15.561 15.319 1.00 69.50 182 ARG A CA 1
ATOM 1453 C C . ARG A 1 182 ? -2.737 14.308 16.050 1.00 69.50 182 ARG A C 1
ATOM 1455 O O . ARG A 1 182 ? -1.543 14.160 16.257 1.00 69.50 182 ARG A O 1
ATOM 1462 N N . THR A 1 183 ? -3.661 13.471 16.525 1.00 66.75 183 THR A N 1
ATOM 1463 C CA . THR A 1 183 ? -3.369 12.269 17.317 1.00 66.75 183 THR A CA 1
ATOM 1464 C C . THR A 1 183 ? -3.563 10.965 16.549 1.00 66.75 183 THR A C 1
ATOM 1466 O O . THR A 1 183 ? -3.281 9.910 17.107 1.00 66.75 183 THR A O 1
ATOM 1469 N N . SER A 1 184 ? -4.150 11.007 15.352 1.00 79.31 184 SER A N 1
ATOM 1470 C CA . SER A 1 184 ? -4.449 9.836 14.531 1.00 79.31 184 SER A CA 1
ATOM 1471 C C . SER A 1 184 ? -3.197 9.322 13.833 1.00 79.31 184 SER A C 1
ATOM 1473 O O . SER A 1 184 ? -2.396 10.095 13.317 1.00 79.31 184 SER A O 1
ATOM 1475 N N . GLU A 1 185 ? -3.065 8.001 13.824 1.00 80.88 185 GLU A N 1
ATOM 1476 C CA . GLU A 1 185 ? -2.007 7.261 13.131 1.00 80.88 185 GLU A CA 1
ATOM 1477 C C . GLU A 1 185 ? -2.435 6.861 11.709 1.00 80.88 185 GLU A C 1
ATOM 1479 O O . GLU A 1 185 ? -1.676 6.230 10.981 1.00 80.88 185 GLU A O 1
ATOM 1484 N N . MET A 1 186 ? -3.661 7.215 11.313 1.00 84.19 186 MET A N 1
ATOM 1485 C CA . MET A 1 186 ? -4.221 6.878 10.013 1.00 84.19 186 MET A CA 1
ATOM 1486 C C . MET A 1 186 ? -3.541 7.693 8.910 1.00 84.19 186 MET A C 1
ATOM 1488 O O . MET A 1 186 ? -3.503 8.925 8.957 1.00 84.19 186 MET A O 1
ATOM 1492 N N . ASN A 1 187 ? -3.038 7.001 7.891 1.00 83.88 187 ASN A N 1
ATOM 1493 C CA . ASN A 1 187 ? -2.534 7.640 6.679 1.00 83.88 187 ASN A CA 1
ATOM 1494 C C . ASN A 1 187 ? -3.677 7.962 5.696 1.00 83.88 187 ASN A C 1
ATOM 1496 O O . ASN A 1 187 ? -4.821 7.531 5.871 1.00 83.88 187 ASN A O 1
ATOM 1500 N N . ILE A 1 188 ? -3.376 8.734 4.648 1.00 83.44 188 ILE A N 1
ATOM 1501 C CA . ILE A 1 188 ? -4.387 9.167 3.670 1.00 83.44 188 ILE A CA 1
ATOM 1502 C C . ILE A 1 188 ? -5.055 7.992 2.936 1.00 83.44 188 ILE A C 1
ATOM 1504 O O . ILE A 1 188 ? -6.249 8.054 2.644 1.00 83.44 188 ILE A O 1
ATOM 1508 N N . PHE A 1 189 ? -4.325 6.906 2.679 1.00 87.00 189 PHE A N 1
ATOM 1509 C CA . PHE A 1 189 ? -4.835 5.747 1.945 1.00 87.00 189 PHE A CA 1
ATOM 1510 C C . PHE A 1 189 ? -5.759 4.889 2.803 1.00 87.00 189 PHE A C 1
ATOM 1512 O O . PHE A 1 189 ? -6.816 4.456 2.344 1.00 87.00 189 PHE A O 1
ATOM 1519 N N . GLU A 1 190 ? -5.424 4.696 4.080 1.00 89.12 190 GLU A N 1
ATOM 1520 C CA . GLU A 1 190 ? -6.322 4.077 5.049 1.00 89.12 190 GLU A CA 1
ATOM 1521 C C . GLU A 1 190 ? -7.596 4.908 5.217 1.00 89.12 190 GLU A C 1
ATOM 1523 O O . GLU A 1 190 ? -8.690 4.344 5.166 1.00 89.12 190 GLU A O 1
ATOM 1528 N N . LEU A 1 191 ? -7.475 6.235 5.314 1.00 89.44 191 LEU A N 1
ATOM 1529 C CA . LEU A 1 191 ? -8.620 7.140 5.385 1.00 89.44 191 LEU A CA 1
ATOM 1530 C C . LEU A 1 191 ? -9.528 7.017 4.153 1.00 89.44 191 LEU A C 1
ATOM 1532 O O . LEU A 1 191 ? -10.743 6.862 4.298 1.00 89.44 191 LEU A O 1
ATOM 1536 N N . ALA A 1 192 ? -8.950 7.054 2.950 1.00 91.12 192 ALA A N 1
ATOM 1537 C CA . ALA A 1 192 ? -9.681 6.924 1.693 1.00 91.12 192 ALA A CA 1
ATOM 1538 C C . ALA A 1 192 ? -10.360 5.550 1.566 1.00 91.12 192 ALA A C 1
ATOM 1540 O O . ALA A 1 192 ? -11.547 5.473 1.233 1.00 91.12 192 ALA A O 1
ATOM 1541 N N . TYR A 1 193 ? -9.654 4.469 1.916 1.00 93.94 193 TYR A N 1
ATOM 1542 C CA . TYR A 1 193 ? -10.226 3.126 1.966 1.00 93.94 193 TYR A CA 1
ATOM 1543 C C . TYR A 1 193 ? -11.408 3.056 2.937 1.00 93.94 193 TYR A C 1
ATOM 1545 O O . TYR A 1 193 ? -12.488 2.617 2.547 1.00 93.94 193 TYR A O 1
ATOM 1553 N N . LEU A 1 194 ? -11.241 3.500 4.187 1.00 93.69 194 LEU A N 1
ATOM 1554 C CA . LEU A 1 194 ? -12.296 3.430 5.200 1.00 93.69 194 LEU A CA 1
ATOM 1555 C C . LEU A 1 194 ? -13.504 4.291 4.823 1.00 93.69 194 LEU A C 1
ATOM 1557 O O . LEU A 1 194 ? -14.640 3.867 5.046 1.00 93.69 194 LEU A O 1
ATOM 1561 N N . TYR A 1 195 ? -13.276 5.452 4.204 1.00 92.31 195 TYR A N 1
ATOM 1562 C CA . TYR A 1 195 ? -14.339 6.299 3.671 1.00 92.31 195 TYR A CA 1
ATOM 1563 C C . TYR A 1 195 ? -15.196 5.549 2.643 1.00 92.31 195 TYR A C 1
ATOM 1565 O O . TYR A 1 195 ? -16.420 5.499 2.778 1.00 92.31 195 TYR A O 1
ATOM 1573 N N . GLN A 1 196 ? -14.572 4.889 1.663 1.00 94.19 196 GLN A N 1
ATOM 1574 C CA . GLN A 1 196 ? -15.293 4.111 0.651 1.00 94.19 196 GLN A CA 1
ATOM 1575 C C . GLN A 1 196 ? -15.927 2.840 1.246 1.00 94.19 196 GLN A C 1
ATOM 1577 O O . GLN A 1 196 ? -17.079 2.502 0.957 1.00 94.19 196 GLN A O 1
ATOM 1582 N N . ALA A 1 197 ? -15.189 2.125 2.097 1.00 94.06 197 ALA A N 1
ATOM 1583 C CA . ALA A 1 197 ? -15.561 0.808 2.597 1.00 94.06 197 ALA A CA 1
ATOM 1584 C C . ALA A 1 197 ? -16.694 0.856 3.632 1.00 94.06 197 ALA A C 1
ATOM 1586 O O . ALA A 1 197 ? -17.603 0.023 3.566 1.00 94.06 197 ALA A O 1
ATOM 1587 N N . ARG A 1 198 ? -16.698 1.838 4.547 1.00 92.69 198 ARG A N 1
ATOM 1588 C CA . ARG A 1 198 ? -17.787 2.018 5.528 1.00 92.69 198 ARG A CA 1
ATOM 1589 C C . ARG A 1 198 ? -19.096 2.435 4.865 1.00 92.69 198 ARG A C 1
ATOM 1591 O O . ARG A 1 198 ? -20.156 2.001 5.307 1.00 92.69 198 ARG A O 1
ATOM 1598 N N . ARG A 1 199 ? -19.009 3.199 3.772 1.00 91.62 199 ARG A N 1
ATOM 1599 C CA . ARG A 1 199 ? -20.147 3.616 2.937 1.00 91.62 199 ARG A CA 1
ATOM 1600 C C . ARG A 1 199 ? -20.573 2.552 1.919 1.00 91.62 199 ARG A C 1
ATOM 1602 O O . ARG A 1 199 ? -21.576 2.730 1.238 1.00 91.62 199 ARG A O 1
ATOM 1609 N N . ARG A 1 200 ? -19.830 1.439 1.825 1.00 91.62 200 ARG A N 1
ATOM 1610 C CA . ARG A 1 200 ? -20.033 0.335 0.866 1.00 91.62 200 ARG A CA 1
ATOM 1611 C C . ARG A 1 200 ? -20.028 0.766 -0.604 1.00 91.62 200 ARG A C 1
ATOM 1613 O O . ARG A 1 200 ? -20.692 0.149 -1.428 1.00 91.62 200 ARG A O 1
ATOM 1620 N N . ILE A 1 201 ? -19.250 1.793 -0.925 1.00 93.25 201 ILE A N 1
ATOM 1621 C CA . ILE A 1 201 ? -19.063 2.297 -2.294 1.00 93.25 201 ILE A CA 1
ATOM 1622 C C . ILE A 1 201 ? -17.691 1.930 -2.871 1.00 93.25 201 ILE A C 1
ATOM 1624 O O . ILE A 1 201 ? -17.365 2.329 -3.986 1.00 93.25 201 ILE A O 1
ATOM 1628 N N . ASN A 1 202 ? -16.878 1.171 -2.131 1.00 94.19 202 ASN A N 1
ATOM 1629 C CA . ASN A 1 202 ? -15.650 0.601 -2.670 1.00 94.19 202 ASN A CA 1
ATOM 1630 C C . ASN A 1 202 ? -15.969 -0.537 -3.659 1.00 94.19 202 ASN A C 1
ATOM 1632 O O . ASN A 1 202 ? -16.868 -1.353 -3.423 1.00 94.19 202 ASN A O 1
ATOM 1636 N N . GLN A 1 203 ? -15.186 -0.618 -4.727 1.00 96.00 203 GLN A N 1
ATOM 1637 C CA . GLN A 1 203 ? -15.238 -1.701 -5.712 1.00 96.00 203 GLN A CA 1
ATOM 1638 C C . GLN A 1 203 ? -14.132 -2.727 -5.419 1.00 96.00 203 GLN A C 1
ATOM 1640 O O . GLN A 1 203 ? -13.224 -2.448 -4.633 1.00 96.00 203 GLN A O 1
ATOM 1645 N N . ALA A 1 204 ? -14.258 -3.938 -5.963 1.00 97.56 204 ALA A N 1
ATOM 1646 C CA . ALA A 1 204 ? -13.229 -4.967 -5.815 1.00 97.56 204 ALA A CA 1
ATOM 1647 C C . ALA A 1 204 ? -11.996 -4.596 -6.663 1.00 97.56 204 ALA A C 1
ATOM 1649 O O . ALA A 1 204 ? -12.199 -4.116 -7.779 1.00 97.56 204 ALA A O 1
ATOM 1650 N N . PRO A 1 205 ? -10.758 -4.830 -6.194 1.00 98.00 205 PRO A N 1
ATOM 1651 C CA . PRO A 1 205 ? -9.549 -4.653 -7.004 1.00 98.00 205 PRO A CA 1
ATOM 1652 C C . PRO A 1 205 ? -9.579 -5.315 -8.385 1.00 98.00 205 PRO A C 1
ATOM 1654 O O . PRO A 1 205 ? -9.103 -4.734 -9.352 1.00 98.00 205 PRO A O 1
ATOM 1657 N N . ASP A 1 206 ? -10.192 -6.495 -8.497 1.00 98.12 206 ASP A N 1
ATOM 1658 C CA . ASP A 1 206 ? -10.317 -7.243 -9.759 1.00 98.12 206 ASP A CA 1
ATOM 1659 C C . ASP A 1 206 ? -11.470 -6.771 -10.668 1.00 98.12 206 ASP A C 1
ATOM 1661 O O . ASP A 1 206 ? -11.856 -7.453 -11.612 1.00 98.12 206 ASP A O 1
ATOM 1665 N N . THR A 1 207 ? -12.060 -5.607 -10.380 1.00 98.25 207 THR A N 1
ATOM 1666 C CA . THR A 1 207 ? -13.034 -4.975 -11.283 1.00 98.25 207 THR A CA 1
ATOM 1667 C C . THR A 1 207 ? -12.292 -4.411 -12.506 1.00 98.25 207 THR A C 1
ATOM 1669 O O . THR A 1 207 ? -11.270 -3.749 -12.309 1.00 98.25 207 THR A O 1
ATOM 1672 N N . PRO A 1 208 ? -12.795 -4.592 -13.745 1.00 98.00 208 PRO A N 1
ATOM 1673 C CA . PRO A 1 208 ? -12.196 -3.991 -14.936 1.00 98.00 208 PRO A CA 1
ATOM 1674 C C . PRO A 1 208 ? -12.004 -2.476 -14.802 1.00 98.00 208 PRO A C 1
ATOM 1676 O O . PRO A 1 208 ? -12.834 -1.779 -14.209 1.00 98.00 208 PRO A O 1
ATOM 1679 N N . SER A 1 209 ? -10.917 -1.951 -15.366 1.00 95.94 209 SER A N 1
ATOM 1680 C CA . SER A 1 209 ? -10.514 -0.556 -15.159 1.00 95.94 209 SER A CA 1
ATOM 1681 C C . SER A 1 209 ? -11.530 0.459 -15.683 1.00 95.94 209 SER A C 1
ATOM 1683 O O . SER A 1 209 ? -11.684 1.525 -15.091 1.00 95.94 209 SER A O 1
ATOM 1685 N N . ASP A 1 210 ? -12.280 0.122 -16.736 1.00 96.38 210 ASP A N 1
ATOM 1686 C CA . ASP A 1 210 ? -13.336 0.965 -17.306 1.00 96.38 210 ASP A CA 1
ATOM 1687 C C . ASP A 1 210 ? -14.651 0.954 -16.509 1.00 96.38 210 ASP A C 1
ATOM 1689 O O . ASP A 1 210 ? -15.532 1.777 -16.766 1.00 96.38 210 ASP A O 1
ATOM 1693 N N . GLU A 1 211 ? -14.777 0.070 -15.518 1.00 97.19 211 GLU A N 1
ATOM 1694 C CA . GLU A 1 211 ? -15.912 0.012 -14.593 1.00 97.19 211 GLU A CA 1
ATOM 1695 C C . GLU A 1 211 ? -15.601 0.648 -13.227 1.00 97.19 211 GLU A C 1
ATOM 1697 O O . GLU A 1 211 ? -16.516 0.945 -12.448 1.00 97.19 211 GLU A O 1
ATOM 1702 N N . LEU A 1 212 ? -14.324 0.882 -12.911 1.00 95.88 212 LEU A N 1
ATOM 1703 C CA . LEU A 1 212 ? -13.902 1.527 -11.672 1.00 95.88 212 LEU A CA 1
ATOM 1704 C C . LEU A 1 212 ? -14.205 3.032 -11.706 1.00 95.88 212 LEU A C 1
ATOM 1706 O O . LEU A 1 212 ? -13.856 3.747 -12.642 1.00 95.88 212 LEU A O 1
ATOM 1710 N N . SER A 1 213 ? -14.827 3.550 -10.642 1.00 96.00 213 SER A N 1
ATOM 1711 C CA . SER A 1 213 ? -14.846 5.004 -10.423 1.00 96.00 213 SER A CA 1
ATOM 1712 C C . SER A 1 213 ? -13.426 5.502 -10.151 1.00 96.00 213 SER A C 1
ATOM 1714 O O . SER A 1 213 ? -12.631 4.757 -9.594 1.00 96.00 213 SER A O 1
ATOM 1716 N N . GLU A 1 214 ? -13.119 6.763 -10.450 1.00 93.12 214 GLU A N 1
ATOM 1717 C CA . GLU A 1 214 ? -11.761 7.328 -10.326 1.00 93.12 214 GLU A CA 1
ATOM 1718 C C . GLU A 1 214 ? -11.091 7.039 -8.966 1.00 93.12 214 GLU A C 1
ATOM 1720 O O . GLU A 1 214 ? -9.970 6.538 -8.906 1.00 93.12 214 GLU A O 1
ATOM 1725 N N . VAL A 1 215 ? -11.814 7.243 -7.857 1.00 92.88 215 VAL A N 1
ATOM 1726 C CA . VAL A 1 215 ? -11.310 6.945 -6.502 1.00 92.88 215 VAL A CA 1
ATOM 1727 C C . VAL A 1 215 ? -11.069 5.446 -6.299 1.00 92.88 215 VAL A C 1
ATOM 1729 O O . VAL A 1 215 ? -10.106 5.052 -5.646 1.00 92.88 215 VAL A O 1
ATOM 1732 N N . ASN A 1 216 ? -11.941 4.595 -6.840 1.00 95.44 216 ASN A N 1
ATOM 1733 C CA . ASN A 1 216 ? -11.781 3.146 -6.739 1.00 95.44 216 ASN A CA 1
ATOM 1734 C C . ASN A 1 216 ? -10.760 2.590 -7.736 1.00 95.44 216 ASN A C 1
ATOM 1736 O O . ASN A 1 216 ? -10.248 1.512 -7.475 1.00 95.44 216 ASN A O 1
ATOM 1740 N N . TYR A 1 217 ? -10.439 3.295 -8.822 1.00 95.88 217 TYR A N 1
ATOM 1741 C CA . TYR A 1 217 ? -9.306 2.959 -9.678 1.00 95.88 217 TYR A CA 1
ATOM 1742 C C . TYR A 1 217 ? -8.017 3.135 -8.884 1.00 95.88 217 TYR A C 1
ATOM 1744 O O . TYR A 1 217 ? -7.284 2.174 -8.693 1.00 95.88 217 TYR A O 1
ATOM 1752 N N . PHE A 1 218 ? -7.822 4.312 -8.285 1.00 93.62 218 PHE A N 1
ATOM 1753 C CA . PHE A 1 218 ? -6.663 4.570 -7.434 1.00 93.62 218 PHE A CA 1
ATOM 1754 C C . PHE A 1 218 ? -6.549 3.560 -6.275 1.00 93.62 218 PHE A C 1
ATOM 1756 O O . PHE A 1 218 ? -5.514 2.929 -6.075 1.00 93.62 218 PHE A O 1
ATOM 1763 N N . LEU A 1 219 ? -7.635 3.336 -5.529 1.00 95.19 219 LEU A N 1
ATOM 1764 C CA . LEU A 1 219 ? -7.600 2.397 -4.404 1.00 95.19 219 LEU A CA 1
ATOM 1765 C C . LEU A 1 219 ? -7.511 0.930 -4.838 1.00 95.19 219 LEU A C 1
ATOM 1767 O O . LEU A 1 219 ? -6.834 0.144 -4.187 1.00 95.19 219 LEU A O 1
ATOM 1771 N N . GLY A 1 220 ? -8.250 0.537 -5.870 1.00 96.06 220 GLY A N 1
ATOM 1772 C CA . GLY A 1 220 ? -8.418 -0.853 -6.285 1.00 96.06 220 GLY A CA 1
ATOM 1773 C C . GLY A 1 220 ? -7.278 -1.362 -7.155 1.00 96.06 220 GLY A C 1
ATOM 1774 O O . GLY A 1 220 ? -6.872 -2.503 -6.972 1.00 96.06 220 GLY A O 1
ATOM 1775 N N . ALA A 1 221 ? -6.742 -0.531 -8.051 1.00 96.12 221 ALA A N 1
ATOM 1776 C CA . ALA A 1 221 ? -5.609 -0.904 -8.887 1.00 96.12 221 ALA A CA 1
ATOM 1777 C C . ALA A 1 221 ? -4.282 -0.813 -8.119 1.00 96.12 221 ALA A C 1
ATOM 1779 O O . ALA A 1 221 ? -3.479 -1.720 -8.262 1.00 96.12 221 ALA A O 1
ATOM 1780 N N . TYR A 1 222 ? -4.080 0.185 -7.246 1.00 95.94 222 TYR A N 1
ATOM 1781 C CA . TYR A 1 222 ? -2.780 0.428 -6.594 1.00 95.94 222 TYR A CA 1
ATOM 1782 C C . TYR A 1 222 ? -2.776 0.038 -5.108 1.00 95.94 222 TYR A C 1
ATOM 1784 O O . TYR A 1 222 ? -2.135 -0.931 -4.693 1.00 95.94 222 TYR A O 1
ATOM 1792 N N . GLU A 1 223 ? -3.525 0.776 -4.283 1.00 94.19 223 GLU A N 1
ATOM 1793 C CA . GLU A 1 223 ? -3.323 0.794 -2.825 1.00 94.19 223 GLU A CA 1
ATOM 1794 C C . GLU A 1 223 ? -3.784 -0.476 -2.099 1.00 94.19 223 GLU A C 1
ATOM 1796 O O . GLU A 1 223 ? -3.069 -1.032 -1.260 1.00 94.19 223 GLU A O 1
ATOM 1801 N N . ILE A 1 224 ? -5.002 -0.948 -2.383 1.00 97.25 224 ILE A N 1
ATOM 1802 C CA . ILE A 1 224 ? -5.573 -2.139 -1.742 1.00 97.25 224 ILE A CA 1
ATOM 1803 C C . ILE A 1 224 ? -4.720 -3.377 -2.057 1.00 97.25 224 ILE A C 1
ATOM 1805 O O . ILE A 1 224 ? -4.354 -4.064 -1.101 1.00 97.25 224 ILE A O 1
ATOM 1809 N N . PRO A 1 225 ? -4.358 -3.676 -3.320 1.00 98.31 225 PRO A N 1
ATOM 1810 C CA . PRO A 1 225 ? -3.489 -4.809 -3.631 1.00 98.31 225 PRO A CA 1
ATOM 1811 C C . PRO A 1 225 ? -2.101 -4.678 -3.008 1.00 98.31 225 PRO A C 1
ATOM 1813 O O . PRO A 1 225 ? -1.620 -5.641 -2.408 1.00 98.31 225 PRO A O 1
ATOM 1816 N N . ALA A 1 226 ? -1.483 -3.492 -3.070 1.00 97.94 226 ALA A N 1
ATOM 1817 C CA . ALA A 1 226 ? -0.156 -3.280 -2.506 1.00 97.94 226 ALA A CA 1
ATOM 1818 C C . ALA A 1 226 ? -0.138 -3.524 -0.990 1.00 97.94 226 ALA A C 1
ATOM 1820 O O . ALA A 1 226 ? 0.728 -4.230 -0.460 1.00 97.94 226 ALA A O 1
ATOM 1821 N N . ARG A 1 227 ? -1.145 -3.001 -0.278 1.00 96.38 227 ARG A N 1
ATOM 1822 C CA . ARG A 1 227 ? -1.308 -3.234 1.161 1.00 96.38 227 ARG A CA 1
ATOM 1823 C C . ARG A 1 227 ? -1.710 -4.674 1.472 1.00 96.38 227 ARG A C 1
ATOM 1825 O O . ARG A 1 227 ? -1.257 -5.214 2.477 1.00 96.38 227 ARG A O 1
ATOM 1832 N N . ALA A 1 228 ? -2.515 -5.320 0.629 1.00 98.38 228 ALA A N 1
ATOM 1833 C CA . ALA A 1 228 ? -2.859 -6.729 0.789 1.00 98.38 228 ALA A CA 1
ATOM 1834 C C . ALA A 1 228 ? -1.616 -7.622 0.659 1.00 98.38 228 ALA A C 1
ATOM 1836 O O . ALA A 1 228 ? -1.452 -8.543 1.457 1.00 98.38 228 ALA A O 1
ATOM 1837 N N . LEU A 1 229 ? -0.720 -7.344 -0.293 1.00 98.75 229 LEU A N 1
ATOM 1838 C CA . LEU A 1 229 ? 0.547 -8.067 -0.449 1.00 98.75 229 LEU A CA 1
ATOM 1839 C C . LEU A 1 229 ? 1.483 -7.829 0.732 1.00 98.75 229 LEU A C 1
ATOM 1841 O O . LEU A 1 229 ? 2.092 -8.777 1.215 1.00 98.75 229 LEU A O 1
ATOM 1845 N N . HIS A 1 230 ? 1.546 -6.604 1.260 1.00 97.94 230 HIS A N 1
ATOM 1846 C CA . HIS A 1 230 ? 2.279 -6.336 2.496 1.00 97.94 230 HIS A CA 1
ATOM 1847 C C . HIS A 1 230 ? 1.671 -7.068 3.702 1.00 97.94 230 HIS A C 1
ATOM 1849 O O . HIS A 1 230 ? 2.390 -7.644 4.511 1.00 97.94 230 HIS A O 1
ATOM 1855 N N . TYR A 1 231 ? 0.348 -7.142 3.808 1.00 98.31 231 TYR A N 1
ATOM 1856 C CA . TYR A 1 231 ? -0.314 -7.945 4.834 1.00 98.31 231 TYR A CA 1
ATOM 1857 C C . TYR A 1 231 ? 0.008 -9.444 4.675 1.00 98.31 231 TYR A C 1
ATOM 1859 O O . TYR A 1 231 ? 0.362 -10.108 5.652 1.00 98.31 231 TYR A O 1
ATOM 1867 N N . LEU A 1 232 ? -0.012 -9.973 3.448 1.00 98.62 232 LEU A N 1
ATOM 1868 C CA . LEU A 1 232 ? 0.403 -11.347 3.158 1.00 98.62 232 LEU A CA 1
ATOM 1869 C C . LEU A 1 232 ? 1.885 -11.584 3.503 1.00 98.62 232 LEU A C 1
ATOM 1871 O O . LEU A 1 232 ? 2.208 -12.607 4.100 1.00 98.62 232 LEU A O 1
ATOM 1875 N N . GLU A 1 233 ? 2.765 -10.628 3.197 1.00 98.56 233 GLU A N 1
ATOM 1876 C CA . GLU A 1 233 ? 4.188 -10.632 3.559 1.00 98.56 233 GLU A CA 1
ATOM 1877 C C . GLU A 1 233 ? 4.382 -10.732 5.073 1.00 98.56 233 GLU A C 1
ATOM 1879 O O . GLU A 1 233 ? 5.160 -11.561 5.535 1.00 98.56 233 GLU A O 1
ATOM 1884 N N . GLN A 1 234 ? 3.677 -9.913 5.857 1.00 98.00 234 GLN A N 1
ATOM 1885 C CA . GLN A 1 234 ? 3.803 -9.924 7.316 1.00 98.00 234 GLN A CA 1
ATOM 1886 C C . GLN A 1 234 ? 3.245 -11.211 7.942 1.00 98.00 234 GLN A C 1
ATOM 1888 O O . GLN A 1 234 ? 3.710 -11.643 8.999 1.00 98.00 234 GLN A O 1
ATOM 1893 N N . TYR A 1 235 ? 2.261 -11.839 7.295 1.00 98.25 235 TYR A N 1
ATOM 1894 C CA . TYR A 1 235 ? 1.680 -13.101 7.747 1.00 98.25 235 TYR A CA 1
ATOM 1895 C C . TYR A 1 235 ? 2.538 -14.326 7.385 1.00 98.25 235 TYR A C 1
ATOM 1897 O O . TYR A 1 235 ? 2.726 -15.204 8.226 1.00 98.25 235 TYR A O 1
ATOM 1905 N N . LEU A 1 236 ? 3.067 -14.399 6.157 1.00 97.94 236 LEU A N 1
ATOM 1906 C CA . LEU A 1 236 ? 3.898 -15.521 5.693 1.00 97.94 236 LEU A CA 1
ATOM 1907 C C . LEU A 1 236 ? 5.380 -15.378 6.072 1.00 97.94 236 LEU A C 1
ATOM 1909 O O . LEU A 1 236 ? 6.082 -16.378 6.204 1.00 97.94 236 LEU A O 1
ATOM 1913 N N . GLY A 1 237 ? 5.852 -14.146 6.244 1.00 97.88 237 GLY A N 1
ATOM 1914 C CA . GLY A 1 237 ? 7.266 -13.792 6.303 1.00 97.88 237 GLY A CA 1
ATOM 1915 C C . GLY A 1 237 ? 7.812 -13.375 4.932 1.00 97.88 237 GLY A C 1
ATOM 1916 O O . GLY A 1 237 ? 7.457 -13.946 3.897 1.00 97.88 237 GLY A O 1
ATOM 1917 N N . ALA A 1 238 ? 8.715 -12.389 4.931 1.00 97.44 238 ALA A N 1
ATOM 1918 C CA . ALA A 1 238 ? 9.254 -11.788 3.709 1.00 97.44 238 ALA A CA 1
ATOM 1919 C C . ALA A 1 238 ? 9.955 -12.804 2.794 1.00 97.44 238 ALA A C 1
ATOM 1921 O O . ALA A 1 238 ? 9.651 -12.852 1.609 1.00 97.44 238 ALA A O 1
ATOM 1922 N N . GLU A 1 239 ? 10.817 -13.669 3.341 1.00 97.94 239 GLU A N 1
ATOM 1923 C CA . GLU A 1 239 ? 11.533 -14.687 2.554 1.00 97.94 239 GLU A CA 1
ATOM 1924 C C . GLU A 1 239 ? 10.578 -15.669 1.856 1.00 97.94 239 GLU A C 1
ATOM 1926 O O . GLU A 1 239 ? 10.829 -16.110 0.733 1.00 97.94 239 GLU A O 1
ATOM 1931 N N . HIS A 1 240 ? 9.461 -16.002 2.509 1.00 97.94 240 HIS A N 1
ATOM 1932 C CA . HIS A 1 240 ? 8.472 -16.919 1.950 1.00 97.94 240 HIS A CA 1
ATOM 1933 C C . HIS A 1 240 ? 7.705 -16.248 0.807 1.00 97.94 240 HIS A C 1
ATOM 1935 O O . HIS A 1 240 ? 7.578 -16.833 -0.270 1.00 97.94 240 HIS A O 1
ATOM 1941 N N . LEU A 1 241 ? 7.252 -15.003 0.999 1.00 98.56 241 LEU A N 1
ATOM 1942 C CA . LEU A 1 241 ? 6.613 -14.246 -0.079 1.00 98.56 241 LEU A CA 1
ATOM 1943 C C . LEU A 1 241 ? 7.572 -14.019 -1.257 1.00 98.56 241 LEU A C 1
ATOM 1945 O O . LEU A 1 241 ? 7.163 -14.180 -2.404 1.00 98.56 241 LEU A O 1
ATOM 1949 N N . ASP A 1 242 ? 8.844 -13.720 -0.997 1.00 98.69 242 ASP A N 1
ATOM 1950 C CA . ASP A 1 242 ? 9.858 -13.541 -2.042 1.00 98.69 242 ASP A CA 1
ATOM 1951 C C . ASP A 1 242 ? 9.996 -14.804 -2.893 1.00 98.69 242 ASP A C 1
ATOM 1953 O O . ASP A 1 242 ? 9.957 -14.730 -4.121 1.00 98.69 242 ASP A O 1
ATOM 1957 N N . SER A 1 243 ? 10.062 -15.978 -2.258 1.00 98.69 243 SER A N 1
ATOM 1958 C CA . SER A 1 243 ? 10.106 -17.254 -2.977 1.00 98.69 243 SER A CA 1
ATOM 1959 C C . SER A 1 243 ? 8.857 -17.486 -3.833 1.00 98.69 243 SER A C 1
ATOM 1961 O O . SER A 1 243 ? 8.975 -18.031 -4.931 1.00 98.69 243 SER A O 1
ATOM 1963 N N . ILE A 1 244 ? 7.671 -17.099 -3.354 1.00 98.81 244 ILE A N 1
ATOM 1964 C CA . ILE A 1 244 ? 6.412 -17.210 -4.107 1.00 98.81 244 ILE A CA 1
ATOM 1965 C C . ILE A 1 244 ? 6.451 -16.313 -5.346 1.00 98.81 244 ILE A C 1
ATOM 1967 O O . ILE A 1 244 ? 6.153 -16.767 -6.450 1.00 98.81 244 ILE A O 1
ATOM 1971 N N . MET A 1 245 ? 6.841 -15.050 -5.178 1.00 98.81 245 MET A N 1
ATOM 1972 C CA . MET A 1 245 ? 6.866 -14.076 -6.270 1.00 98.81 245 MET A CA 1
ATOM 1973 C C . MET A 1 245 ? 7.938 -14.406 -7.313 1.00 98.81 245 MET A C 1
ATOM 1975 O O . MET A 1 245 ? 7.692 -14.279 -8.513 1.00 98.81 245 MET A O 1
ATOM 1979 N N . GLN A 1 246 ? 9.100 -14.899 -6.879 1.00 98.75 246 GLN A N 1
ATOM 1980 C CA . GLN A 1 246 ? 10.152 -15.380 -7.777 1.00 98.75 246 GLN A CA 1
ATOM 1981 C C . GLN A 1 246 ? 9.710 -16.615 -8.566 1.00 98.75 246 GLN A C 1
ATOM 1983 O O . GLN A 1 246 ? 10.001 -16.731 -9.758 1.00 98.75 246 GLN A O 1
ATOM 1988 N N . GLU A 1 247 ? 8.969 -17.527 -7.934 1.00 98.81 247 GLU A N 1
ATOM 1989 C CA . GLU A 1 247 ? 8.394 -18.684 -8.615 1.00 98.81 247 GLU A CA 1
ATOM 1990 C C . GLU A 1 247 ? 7.309 -18.268 -9.618 1.00 98.81 247 GLU A C 1
ATOM 1992 O O . GLU A 1 247 ? 7.291 -18.769 -10.745 1.00 98.81 247 GLU A O 1
ATOM 1997 N N . TYR A 1 248 ? 6.465 -17.297 -9.259 1.00 98.81 248 TYR A N 1
ATOM 1998 C CA . TYR A 1 248 ? 5.476 -16.710 -10.163 1.00 98.81 248 TYR A CA 1
ATOM 1999 C C . TYR A 1 248 ? 6.151 -16.106 -11.398 1.00 98.81 248 TYR A C 1
ATOM 2001 O O . TYR A 1 248 ? 5.818 -16.483 -12.525 1.00 98.81 248 TYR A O 1
ATOM 2009 N N . TYR A 1 249 ? 7.179 -15.275 -11.198 1.00 98.69 249 TYR A N 1
ATOM 2010 C CA . TYR A 1 249 ? 7.988 -14.727 -12.285 1.00 98.69 249 TYR A CA 1
ATOM 2011 C C . TYR A 1 249 ? 8.593 -15.826 -13.165 1.00 98.69 249 TYR A C 1
ATOM 2013 O O . TYR A 1 249 ? 8.461 -15.802 -14.389 1.00 98.69 249 TYR A O 1
ATOM 2021 N N . ARG A 1 250 ? 9.216 -16.839 -12.556 1.00 98.50 250 ARG A N 1
ATOM 2022 C CA . ARG A 1 250 ? 9.866 -17.941 -13.276 1.00 98.50 250 ARG A CA 1
ATOM 2023 C C . ARG A 1 250 ? 8.888 -18.741 -14.140 1.00 98.50 250 ARG A C 1
ATOM 2025 O O . ARG A 1 250 ? 9.254 -19.156 -15.241 1.00 98.50 250 ARG A O 1
ATOM 2032 N N . GLN A 1 251 ? 7.676 -19.000 -13.648 1.00 98.50 251 GLN A N 1
ATOM 2033 C CA . GLN A 1 251 ? 6.663 -19.761 -14.384 1.00 98.50 251 GLN A CA 1
ATOM 2034 C C . GLN A 1 251 ? 6.030 -18.947 -15.522 1.00 98.50 251 GLN A C 1
ATOM 2036 O O . GLN A 1 251 ? 5.764 -19.503 -16.596 1.00 98.50 251 GLN A O 1
ATOM 2041 N N . TRP A 1 252 ? 5.810 -17.649 -15.295 1.00 98.25 252 TRP A N 1
ATOM 2042 C CA . TRP A 1 252 ? 4.966 -16.808 -16.146 1.00 98.25 252 TRP A CA 1
ATOM 2043 C C . TRP A 1 252 ? 5.707 -15.782 -17.003 1.00 98.25 252 TRP A C 1
ATOM 2045 O O . TRP A 1 252 ? 5.074 -15.146 -17.842 1.00 98.25 252 TRP A O 1
ATOM 2055 N N . ALA A 1 253 ? 7.033 -15.659 -16.885 1.00 97.94 253 ALA A N 1
ATOM 2056 C CA . ALA A 1 253 ? 7.816 -14.783 -17.753 1.00 97.94 253 ALA A CA 1
ATOM 2057 C C . ALA A 1 253 ? 7.569 -15.073 -19.246 1.00 97.94 253 ALA A C 1
ATOM 2059 O O . ALA A 1 253 ? 7.707 -16.207 -19.719 1.00 97.94 253 ALA A O 1
ATOM 2060 N N . PHE A 1 254 ? 7.249 -14.011 -19.985 1.00 96.88 254 PHE A N 1
ATOM 2061 C CA . PHE A 1 254 ? 6.866 -13.975 -21.397 1.00 96.88 254 PHE A CA 1
ATOM 2062 C C . PHE A 1 254 ? 5.598 -14.775 -21.729 1.00 96.88 254 PHE A C 1
ATOM 2064 O O . PHE A 1 254 ? 5.531 -15.450 -22.763 1.00 96.88 254 PHE A O 1
ATOM 2071 N N . ARG A 1 255 ? 4.601 -14.718 -20.840 1.00 94.81 255 ARG A N 1
ATOM 2072 C CA . ARG A 1 255 ? 3.255 -15.283 -21.027 1.00 94.81 255 ARG A CA 1
ATOM 2073 C C . ARG A 1 255 ? 2.199 -14.190 -20.804 1.00 94.81 255 ARG A C 1
ATOM 2075 O O . ARG A 1 255 ? 2.444 -13.067 -21.215 1.00 94.81 255 ARG A O 1
ATOM 2082 N N . HIS A 1 256 ? 1.027 -14.561 -20.271 1.00 96.00 256 HIS A N 1
ATOM 2083 C CA . HIS A 1 256 ? -0.093 -13.674 -19.919 1.00 96.00 256 HIS A CA 1
ATOM 2084 C C . HIS A 1 256 ? -0.912 -14.310 -18.765 1.00 96.00 256 HIS A C 1
ATOM 2086 O O . HIS A 1 256 ? -1.948 -14.933 -19.030 1.00 96.00 256 HIS A O 1
ATOM 2092 N N . PRO A 1 257 ? -0.422 -14.281 -17.509 1.00 97.88 257 PRO A N 1
ATOM 2093 C CA . PRO A 1 257 ? -1.113 -14.878 -16.368 1.00 97.88 257 PRO A CA 1
ATOM 2094 C C . PRO A 1 257 ? -2.457 -14.194 -16.108 1.00 97.88 257 PRO A C 1
ATOM 2096 O O . PRO A 1 257 ? -2.600 -12.985 -16.282 1.00 97.88 257 PRO A O 1
ATOM 2099 N N . GLN A 1 258 ? -3.440 -14.980 -15.680 1.00 98.19 258 GLN A N 1
ATOM 2100 C CA . GLN A 1 258 ? -4.705 -14.494 -15.128 1.00 98.19 258 GLN A CA 1
ATOM 2101 C C . GLN A 1 258 ? -4.640 -14.477 -13.588 1.00 98.19 258 GLN A C 1
ATOM 2103 O O . GLN A 1 258 ? -3.764 -15.127 -13.008 1.00 98.19 258 GLN A O 1
ATOM 2108 N N . PRO A 1 259 ? -5.577 -13.809 -12.889 1.00 98.50 259 PRO A N 1
ATOM 2109 C CA . PRO A 1 259 ? -5.610 -13.797 -11.423 1.00 98.50 259 PRO A CA 1
ATOM 2110 C C . PRO A 1 259 ? -5.522 -15.186 -10.773 1.00 98.50 259 PRO A C 1
ATOM 2112 O O . PRO A 1 259 ? -4.802 -15.383 -9.793 1.00 98.50 259 PRO A O 1
ATOM 2115 N N . GLU A 1 260 ? -6.202 -16.176 -11.355 1.00 98.38 260 GLU A N 1
ATOM 2116 C CA . GLU A 1 260 ? -6.203 -17.560 -10.864 1.00 98.38 260 GLU A CA 1
ATOM 2117 C C . GLU A 1 260 ? -4.845 -18.265 -11.021 1.00 98.38 260 GLU A C 1
ATOM 2119 O O . GLU A 1 260 ? -4.503 -19.153 -10.237 1.00 98.38 260 GLU A O 1
ATOM 2124 N N . ASP A 1 261 ? -4.030 -17.850 -11.991 1.00 98.69 261 ASP A N 1
ATOM 2125 C CA . ASP A 1 261 ? -2.679 -18.376 -12.166 1.00 98.69 261 ASP A CA 1
ATOM 2126 C C . ASP A 1 261 ? -1.746 -17.894 -11.050 1.00 98.69 261 ASP A C 1
ATOM 2128 O O . ASP A 1 261 ? -0.983 -18.686 -10.489 1.00 98.69 261 ASP A O 1
ATOM 2132 N N . PHE A 1 262 ? -1.844 -16.612 -10.680 1.00 98.69 262 PHE A N 1
ATOM 2133 C CA . PHE A 1 262 ? -1.124 -16.077 -9.525 1.00 98.69 262 PHE A CA 1
ATOM 2134 C C . PHE A 1 262 ? -1.618 -16.712 -8.221 1.00 98.69 262 PHE A C 1
ATOM 2136 O O . PHE A 1 262 ? -0.799 -17.151 -7.411 1.00 98.69 262 PHE A O 1
ATOM 2143 N N . ARG A 1 263 ? -2.942 -16.857 -8.051 1.00 98.81 263 ARG A N 1
ATOM 2144 C CA . ARG A 1 263 ? -3.539 -17.564 -6.907 1.00 98.81 263 ARG A CA 1
ATOM 2145 C C . ARG A 1 263 ? -2.954 -18.948 -6.728 1.00 98.81 263 ARG A C 1
ATOM 2147 O O . ARG A 1 263 ? -2.535 -19.298 -5.627 1.00 98.81 263 ARG A O 1
ATOM 2154 N N . LYS A 1 264 ? -2.892 -19.724 -7.807 1.00 98.81 264 LYS A N 1
ATOM 2155 C CA . LYS A 1 264 ? -2.348 -21.076 -7.767 1.00 98.81 264 LYS A CA 1
ATOM 2156 C C . LYS A 1 264 ? -0.900 -21.092 -7.273 1.00 98.81 264 LYS A C 1
ATOM 2158 O O . LYS A 1 264 ? -0.598 -21.852 -6.358 1.00 98.81 264 LYS A O 1
ATOM 2163 N N . VAL A 1 265 ? -0.028 -20.245 -7.826 1.00 98.81 265 VAL A N 1
ATOM 2164 C CA . VAL A 1 265 ? 1.381 -20.173 -7.398 1.00 98.81 265 VAL A CA 1
ATOM 2165 C C . VAL A 1 265 ? 1.496 -19.735 -5.935 1.00 98.81 265 VAL A C 1
ATOM 2167 O O . VAL A 1 265 ? 2.265 -20.323 -5.174 1.00 98.81 265 VAL A O 1
ATOM 2170 N N . ALA A 1 266 ? 0.704 -18.743 -5.520 1.00 98.75 266 ALA A N 1
ATOM 2171 C CA . ALA A 1 266 ? 0.705 -18.243 -4.152 1.00 98.75 266 ALA A CA 1
ATOM 2172 C C . ALA A 1 266 ? 0.242 -19.294 -3.135 1.00 98.75 266 ALA A C 1
ATOM 2174 O O . ALA A 1 266 ? 0.894 -19.475 -2.109 1.00 98.75 266 ALA A O 1
ATOM 2175 N N . GLU A 1 267 ? -0.839 -20.025 -3.414 1.00 98.75 267 GLU A N 1
ATOM 2176 C CA . GLU A 1 267 ? -1.344 -21.077 -2.523 1.00 98.75 267 GLU A CA 1
ATOM 2177 C C . GLU A 1 267 ? -0.428 -22.305 -2.478 1.00 98.75 267 GLU A C 1
ATOM 2179 O O . GLU A 1 267 ? -0.209 -22.868 -1.403 1.00 98.75 267 GLU A O 1
ATOM 2184 N N . GLU A 1 268 ? 0.131 -22.716 -3.623 1.00 98.62 268 GLU A N 1
ATOM 2185 C CA . GLU A 1 268 ? 1.108 -23.808 -3.690 1.00 98.62 268 GLU A CA 1
ATOM 2186 C C . GLU A 1 268 ? 2.365 -23.461 -2.889 1.00 98.62 268 GLU A C 1
ATOM 2188 O O . GLU A 1 268 ? 2.814 -24.264 -2.070 1.00 98.62 268 GLU A O 1
ATOM 2193 N N . GLY A 1 269 ? 2.895 -22.248 -3.066 1.00 98.25 269 GLY A N 1
ATOM 2194 C CA . GLY A 1 269 ? 4.062 -21.791 -2.325 1.00 98.25 269 GLY A CA 1
ATOM 2195 C C . GLY A 1 269 ? 3.779 -21.584 -0.836 1.00 98.25 269 GLY A C 1
ATOM 2196 O O . GLY A 1 269 ? 4.601 -21.977 -0.013 1.00 98.25 269 GLY A O 1
ATOM 2197 N N . ALA A 1 270 ? 2.612 -21.053 -0.458 1.00 97.69 270 ALA A N 1
ATOM 2198 C CA . ALA A 1 270 ? 2.218 -20.884 0.945 1.00 97.69 270 ALA A CA 1
ATOM 2199 C C . ALA A 1 270 ? 1.854 -22.210 1.644 1.00 97.69 270 ALA A C 1
ATOM 2201 O O . ALA A 1 270 ? 1.789 -22.266 2.875 1.00 97.69 270 ALA A O 1
ATOM 2202 N N . GLY A 1 271 ? 1.577 -23.274 0.880 1.00 97.75 271 GLY A N 1
ATOM 2203 C CA . GLY A 1 271 ? 1.135 -24.570 1.399 1.00 97.75 271 GLY A CA 1
ATOM 2204 C C . GLY A 1 271 ? -0.254 -24.534 2.047 1.00 97.75 271 GLY A C 1
ATOM 2205 O O . GLY A 1 271 ? -0.592 -25.421 2.834 1.00 97.75 271 GLY A O 1
ATOM 2206 N N . LYS A 1 272 ? -1.053 -23.499 1.765 1.00 96.81 272 LYS A N 1
ATOM 2207 C CA . LYS A 1 272 ? -2.390 -23.291 2.334 1.00 96.81 272 LYS A CA 1
ATOM 2208 C C . LYS A 1 272 ? -3.262 -22.448 1.407 1.00 96.81 272 LYS A C 1
ATOM 2210 O O . LYS A 1 272 ? -2.759 -21.714 0.562 1.00 96.81 272 LYS A O 1
ATOM 2215 N N . LYS A 1 273 ? -4.578 -22.541 1.607 1.00 97.94 273 LYS A N 1
ATOM 2216 C CA . LYS A 1 273 ? -5.551 -21.681 0.929 1.00 97.94 273 LYS A CA 1
ATOM 2217 C C . LYS A 1 273 ? -5.416 -20.234 1.384 1.00 97.94 273 LYS A C 1
ATOM 2219 O O . LYS A 1 273 ? -5.217 -19.970 2.570 1.00 97.94 273 LYS A O 1
ATOM 2224 N N . LEU A 1 274 ? -5.552 -19.317 0.433 1.00 98.38 274 LEU A N 1
ATOM 2225 C CA . LEU A 1 274 ? -5.442 -17.874 0.643 1.00 98.38 274 LEU A CA 1
ATOM 2226 C C . LEU A 1 274 ? -6.760 -17.171 0.282 1.00 98.38 274 LEU A C 1
ATOM 2228 O O . LEU A 1 274 ? -6.765 -16.036 -0.182 1.00 98.38 274 LEU A O 1
ATOM 2232 N N . ASP A 1 275 ? -7.898 -17.828 0.524 1.00 98.25 275 ASP A N 1
ATOM 2233 C CA . ASP A 1 275 ? -9.235 -17.315 0.183 1.00 98.25 275 ASP A CA 1
ATOM 2234 C C . ASP A 1 275 ? -9.542 -15.960 0.839 1.00 98.25 275 ASP A C 1
ATOM 2236 O O . ASP A 1 275 ? -10.239 -15.126 0.266 1.00 98.25 275 ASP A O 1
ATOM 2240 N N . TRP A 1 276 ? -8.997 -15.696 2.031 1.00 98.31 276 TRP A N 1
ATOM 2241 C CA . TRP A 1 276 ? -9.128 -14.389 2.681 1.00 98.31 276 TRP A CA 1
ATOM 2242 C C . TRP A 1 276 ? -8.434 -13.270 1.894 1.00 98.31 276 TRP A C 1
ATOM 2244 O O . TRP A 1 276 ? -8.891 -12.132 1.936 1.00 98.31 276 TRP A O 1
ATOM 2254 N N . PHE A 1 277 ? -7.350 -13.591 1.187 1.00 98.69 277 PHE A N 1
ATOM 2255 C CA . PHE A 1 277 ? -6.573 -12.659 0.380 1.00 98.69 277 PHE A CA 1
ATOM 2256 C C . PHE A 1 277 ? -7.228 -12.495 -0.994 1.00 98.69 277 PHE A C 1
ATOM 2258 O O . PHE A 1 277 ? -7.632 -11.391 -1.346 1.00 98.69 277 PHE A O 1
ATOM 2265 N N . PHE A 1 278 ? -7.437 -13.594 -1.724 1.00 98.69 278 PHE A N 1
ATOM 2266 C CA . PHE A 1 278 ? -8.012 -13.564 -3.071 1.00 98.69 278 PHE A CA 1
ATOM 2267 C C . PHE A 1 278 ? -9.503 -13.236 -3.047 1.00 98.69 278 PHE A C 1
ATOM 2269 O O . PHE A 1 278 ? -9.900 -12.120 -3.369 1.00 98.69 278 PHE A O 1
ATOM 2276 N N . ASP A 1 279 ? -10.339 -14.161 -2.581 1.00 98.31 279 ASP A N 1
ATOM 2277 C CA . ASP A 1 279 ? -11.789 -13.958 -2.581 1.00 98.31 279 ASP A CA 1
ATOM 2278 C C . ASP A 1 279 ? -12.222 -12.864 -1.597 1.00 98.31 279 ASP A C 1
ATOM 2280 O O . ASP A 1 279 ? -13.353 -12.378 -1.661 1.00 98.31 279 ASP A O 1
ATOM 2284 N N . GLY A 1 280 ? -11.410 -12.565 -0.583 1.00 97.50 280 GLY A N 1
ATOM 2285 C CA . GLY A 1 280 ? -11.707 -11.559 0.431 1.00 97.50 280 GLY A CA 1
ATOM 2286 C C . GLY A 1 280 ? -11.319 -10.158 -0.022 1.00 97.50 280 GLY A C 1
ATOM 2287 O O . GLY A 1 280 ? -12.203 -9.316 -0.161 1.00 97.50 280 GLY A O 1
ATOM 2288 N N . LEU A 1 281 ? -10.022 -9.918 -0.234 1.00 97.88 281 LEU A N 1
ATOM 2289 C CA . LEU A 1 281 ? -9.475 -8.576 -0.458 1.00 97.88 281 LEU A CA 1
ATOM 2290 C C . LEU A 1 281 ? -9.405 -8.173 -1.936 1.00 97.88 281 LEU A C 1
ATOM 2292 O O . LEU A 1 281 ? -9.591 -6.993 -2.220 1.00 97.88 281 LEU A O 1
ATOM 2296 N N . LEU A 1 282 ? -9.149 -9.109 -2.859 1.00 98.38 282 LEU A N 1
ATOM 2297 C CA . LEU A 1 282 ? -8.896 -8.785 -4.272 1.00 98.38 282 LEU A CA 1
ATOM 2298 C C . LEU A 1 282 ? -10.125 -8.960 -5.176 1.00 98.38 282 LEU A C 1
ATOM 2300 O O . LEU A 1 282 ? -10.446 -8.081 -5.972 1.00 98.38 282 LEU A O 1
ATOM 2304 N N . PHE A 1 283 ? -10.845 -10.074 -5.047 1.00 98.19 283 PHE A N 1
ATOM 2305 C CA . PHE A 1 283 ? -11.928 -10.455 -5.969 1.00 98.19 283 PHE A CA 1
ATOM 2306 C C . PHE A 1 283 ? -13.318 -10.059 -5.461 1.00 98.19 283 PHE A C 1
ATOM 2308 O O . PHE A 1 283 ? -14.338 -10.393 -6.062 1.00 98.19 283 PHE A O 1
ATOM 2315 N N . SER A 1 284 ? -13.400 -9.371 -4.320 1.00 95.62 284 SER A N 1
ATOM 2316 C CA . SER A 1 284 ? -14.676 -8.942 -3.755 1.00 95.62 284 SER A CA 1
ATOM 2317 C C . SER A 1 284 ? -14.566 -7.616 -3.012 1.00 95.62 284 SER A C 1
ATOM 2319 O O . SER A 1 284 ? -13.486 -7.103 -2.743 1.00 95.62 284 SER A O 1
ATOM 2321 N N . ASN A 1 285 ? -15.718 -7.067 -2.633 1.00 91.81 285 ASN A N 1
ATOM 2322 C CA . ASN A 1 285 ? -15.821 -5.948 -1.704 1.00 91.81 285 ASN A CA 1
ATOM 2323 C C . ASN A 1 285 ? -16.277 -6.412 -0.309 1.00 91.81 285 ASN A C 1
ATOM 2325 O O . ASN A 1 285 ? -16.942 -5.655 0.411 1.00 91.81 285 ASN A O 1
ATOM 2329 N N . ARG A 1 286 ? -15.930 -7.639 0.098 1.00 95.31 286 ARG A N 1
ATOM 2330 C CA . ARG A 1 286 ? -16.145 -8.117 1.470 1.00 95.31 286 ARG A CA 1
ATOM 2331 C C . ARG A 1 286 ? -15.396 -7.243 2.481 1.00 95.31 286 ARG A C 1
ATOM 2333 O O . ARG A 1 286 ? -14.580 -6.394 2.123 1.00 95.31 286 ARG A O 1
ATOM 2340 N N . LYS A 1 287 ? -15.761 -7.361 3.758 1.00 94.88 287 LYS A N 1
ATOM 2341 C CA . LYS A 1 287 ? -15.244 -6.494 4.827 1.00 94.88 287 LYS A CA 1
ATOM 2342 C C . LYS A 1 287 ? -14.561 -7.302 5.912 1.00 94.88 287 LYS A C 1
ATOM 2344 O O . LYS A 1 287 ? -15.108 -8.307 6.349 1.00 94.88 287 LYS A O 1
ATOM 2349 N N . GLN A 1 288 ? -13.401 -6.843 6.359 1.00 96.12 288 GLN A N 1
ATOM 2350 C CA . GLN A 1 288 ? -12.748 -7.342 7.563 1.00 96.12 288 GLN A CA 1
ATOM 2351 C C . GLN A 1 288 ? -13.143 -6.427 8.729 1.00 96.12 288 GLN A C 1
ATOM 2353 O O . GLN A 1 288 ? -13.148 -5.208 8.581 1.00 96.12 288 GLN A O 1
ATOM 2358 N N . ASP A 1 289 ? -13.575 -7.012 9.840 1.00 96.88 289 ASP A N 1
ATOM 2359 C CA . ASP A 1 289 ? -14.044 -6.295 11.035 1.00 96.88 289 ASP A CA 1
ATOM 2360 C C . ASP A 1 289 ? -13.969 -7.294 12.194 1.00 96.88 289 ASP A C 1
ATOM 2362 O O . ASP A 1 289 ? -14.855 -8.142 12.353 1.00 96.88 289 ASP A O 1
ATOM 2366 N N . TYR A 1 290 ? -12.853 -7.287 12.918 1.00 98.00 290 TYR A N 1
ATOM 2367 C CA . TYR A 1 290 ? -12.695 -8.055 14.144 1.00 98.00 290 TYR A CA 1
ATOM 2368 C C . TYR A 1 290 ? -12.971 -7.159 15.348 1.00 98.00 290 TYR A C 1
ATOM 2370 O O . TYR A 1 290 ? -12.974 -5.947 15.247 1.00 98.00 290 TYR A O 1
ATOM 2378 N N . ALA A 1 291 ? -13.265 -7.770 16.494 1.00 98.00 291 ALA A N 1
ATOM 2379 C CA . ALA A 1 291 ? -13.482 -7.035 17.731 1.00 98.00 291 ALA A CA 1
ATOM 2380 C C . ALA A 1 291 ? -13.134 -7.881 18.953 1.00 98.00 291 ALA A C 1
ATOM 2382 O O . ALA A 1 291 ? -13.391 -9.094 18.992 1.00 98.00 291 ALA A O 1
ATOM 2383 N N . ILE A 1 292 ? -12.686 -7.226 20.023 1.00 97.94 292 ILE A N 1
ATOM 2384 C CA . ILE A 1 292 ? -12.552 -7.849 21.338 1.00 97.94 292 ILE A CA 1
ATOM 2385 C C . ILE A 1 292 ? -13.884 -7.764 22.103 1.00 97.94 292 ILE A C 1
ATOM 2387 O O . ILE A 1 292 ? -14.324 -6.744 22.649 1.00 97.94 292 ILE A O 1
ATOM 2391 N N . ALA A 1 293 ? -14.560 -8.906 22.198 1.00 96.94 293 ALA A N 1
ATOM 2392 C CA . ALA A 1 293 ? -15.858 -9.040 22.846 1.00 96.94 293 ALA A CA 1
ATOM 2393 C C . ALA A 1 293 ? -15.770 -9.142 24.381 1.00 96.94 293 ALA A C 1
ATOM 2395 O O . ALA A 1 293 ? -16.744 -8.807 25.066 1.00 96.94 293 ALA A O 1
ATOM 2396 N N . GLY A 1 294 ? -14.623 -9.502 24.958 1.00 96.31 294 GLY A N 1
ATOM 2397 C CA . GLY A 1 294 ? -14.373 -9.360 26.397 1.00 96.31 294 GLY A CA 1
ATOM 2398 C C . GLY A 1 294 ? -13.234 -10.227 26.921 1.00 96.31 294 GLY A C 1
ATOM 2399 O O . GLY A 1 294 ? -12.674 -11.030 26.184 1.00 96.31 294 GLY A O 1
ATOM 2400 N N . LEU A 1 295 ? -12.942 -10.084 28.214 1.00 95.50 295 LEU A N 1
ATOM 2401 C CA . LEU A 1 295 ? -11.939 -10.875 28.928 1.00 95.50 295 LEU A CA 1
ATOM 2402 C C . LEU A 1 295 ? -12.580 -11.668 30.064 1.00 95.50 295 LEU A C 1
ATOM 2404 O O . LEU A 1 295 ? -13.532 -11.197 30.693 1.00 95.50 295 LEU A O 1
ATOM 2408 N N . LYS A 1 296 ? -12.022 -12.841 30.356 1.00 94.44 296 LYS A N 1
ATOM 2409 C CA . LYS A 1 296 ? -12.322 -13.621 31.556 1.00 94.44 296 LYS A CA 1
ATOM 2410 C C . LYS A 1 296 ? -11.031 -14.187 32.135 1.00 94.44 296 LYS A C 1
ATOM 2412 O O . LYS A 1 296 ? -10.360 -14.975 31.482 1.00 94.44 296 LYS A O 1
ATOM 2417 N N . GLU A 1 297 ? -10.716 -13.819 33.366 1.00 91.56 297 GLU A N 1
ATOM 2418 C CA . GLU A 1 297 ? -9.617 -14.424 34.120 1.00 91.56 297 GLU A CA 1
ATOM 2419 C C . GLU A 1 297 ? -10.074 -15.761 34.713 1.00 91.56 297 GLU A C 1
ATOM 2421 O O . GLU A 1 297 ? -11.185 -15.866 35.246 1.00 91.56 297 GLU A O 1
ATOM 2426 N N . ALA A 1 298 ? -9.245 -16.796 34.593 1.00 91.81 298 ALA A N 1
ATOM 2427 C CA . ALA A 1 298 ? -9.474 -18.081 35.243 1.00 91.81 298 ALA A CA 1
ATOM 2428 C C . ALA A 1 298 ? -8.146 -18.815 35.477 1.00 91.81 298 ALA A C 1
ATOM 2430 O O . ALA A 1 298 ? -7.494 -19.247 34.527 1.00 91.81 298 ALA A O 1
ATOM 2431 N N . GLY A 1 299 ? -7.785 -18.985 36.754 1.00 90.06 299 GLY A N 1
ATOM 2432 C CA . GLY A 1 299 ? -6.503 -19.570 37.153 1.00 90.06 299 GLY A CA 1
ATOM 2433 C C . GLY A 1 299 ? -5.334 -18.742 36.625 1.00 90.06 299 GLY A C 1
ATOM 2434 O O . GLY A 1 299 ? -5.366 -17.515 36.688 1.00 90.06 299 GLY A O 1
ATOM 2435 N N . ASP A 1 300 ? -4.354 -19.417 36.032 1.00 92.25 300 ASP A N 1
ATOM 2436 C CA . ASP A 1 300 ? -3.156 -18.799 35.455 1.00 92.25 300 ASP A CA 1
ATOM 2437 C C . ASP A 1 300 ? -3.361 -18.367 33.990 1.00 92.25 300 ASP A C 1
ATOM 2439 O O . ASP A 1 300 ? -2.435 -18.393 33.177 1.00 92.25 300 ASP A O 1
ATOM 2443 N N . SER A 1 301 ? -4.591 -18.014 33.601 1.00 94.88 301 SER A N 1
ATOM 2444 C CA . SER A 1 301 ? -4.914 -17.629 32.224 1.00 94.88 301 SER A CA 1
ATOM 2445 C C . SER A 1 301 ? -5.935 -16.498 32.127 1.00 94.88 301 SER A C 1
ATOM 2447 O O . SER A 1 301 ? -6.887 -16.402 32.906 1.00 94.88 301 SER A O 1
ATOM 2449 N N . ILE A 1 302 ? -5.762 -15.672 31.098 1.00 95.31 302 ILE A N 1
ATOM 2450 C CA . ILE A 1 302 ? -6.709 -14.657 30.642 1.00 95.31 302 ILE A CA 1
ATOM 2451 C C . ILE A 1 302 ? -7.321 -15.155 29.333 1.00 95.31 302 ILE A C 1
ATOM 2453 O O . ILE A 1 302 ? -6.637 -15.295 28.324 1.00 95.31 302 ILE A O 1
ATOM 2457 N N . TYR A 1 303 ? -8.625 -15.409 29.334 1.00 97.00 303 TYR A N 1
ATOM 2458 C CA . TYR A 1 303 ? -9.368 -15.800 28.143 1.00 97.00 303 TYR A CA 1
ATOM 2459 C C . TYR A 1 303 ? -9.914 -14.563 27.436 1.00 97.00 303 TYR A C 1
ATOM 2461 O O . TYR A 1 303 ? -10.774 -13.857 27.970 1.00 97.00 303 TYR A O 1
ATOM 2469 N N . VAL A 1 304 ? -9.430 -14.322 26.223 1.00 97.88 304 VAL A N 1
ATOM 2470 C CA . VAL A 1 304 ? -9.858 -13.239 25.340 1.00 97.88 304 VAL A CA 1
ATOM 2471 C C . VAL A 1 304 ? -10.925 -13.772 24.395 1.00 97.88 304 VAL A C 1
ATOM 2473 O O . VAL A 1 304 ? -10.663 -14.666 23.593 1.00 97.88 304 VAL A O 1
ATOM 2476 N N . ARG A 1 305 ? -12.142 -13.238 24.483 1.00 98.06 305 ARG A N 1
ATOM 2477 C CA . ARG A 1 305 ? -13.228 -13.551 23.552 1.00 98.06 305 ARG A CA 1
ATOM 2478 C C . ARG A 1 305 ? -13.198 -12.549 22.410 1.00 98.06 305 ARG A C 1
ATOM 2480 O O . ARG A 1 305 ? -13.358 -11.351 22.636 1.00 98.06 305 ARG A O 1
ATOM 2487 N N . LEU A 1 306 ? -13.024 -13.059 21.205 1.00 98.44 306 LEU A N 1
ATOM 2488 C CA . LEU A 1 306 ? -12.919 -12.327 19.954 1.00 98.44 306 LEU A CA 1
ATOM 2489 C C . LEU A 1 306 ? -14.150 -12.603 19.093 1.00 98.44 306 LEU A C 1
ATOM 2491 O O . LEU A 1 306 ? -14.757 -13.673 19.192 1.00 98.44 306 LEU A O 1
ATOM 2495 N N . LYS A 1 307 ? -14.502 -11.652 18.234 1.00 98.44 307 LYS A N 1
ATOM 2496 C CA . LYS A 1 307 ? -15.613 -11.778 17.292 1.00 98.44 307 LYS A CA 1
ATOM 2497 C C . LYS A 1 307 ? -15.198 -11.278 15.917 1.00 98.44 307 LYS A C 1
ATOM 2499 O O . LYS A 1 307 ? -14.662 -10.184 15.826 1.00 98.44 307 LYS A O 1
ATOM 2504 N N . ASN A 1 308 ? -15.499 -12.042 14.875 1.00 98.31 308 ASN A N 1
ATOM 2505 C CA . ASN A 1 308 ? -15.522 -11.559 13.502 1.00 98.31 308 ASN A CA 1
ATOM 2506 C C . ASN A 1 308 ? -16.927 -11.018 13.203 1.00 98.31 308 ASN A C 1
ATOM 2508 O O . ASN A 1 308 ? -17.917 -11.751 13.260 1.00 98.31 308 ASN A O 1
ATOM 2512 N N . LYS A 1 309 ? -17.025 -9.716 12.963 1.00 96.44 309 LYS A N 1
ATOM 2513 C CA . LYS A 1 309 ? -18.244 -9.008 12.544 1.00 96.44 309 LYS A CA 1
ATOM 2514 C C . LYS A 1 309 ? -18.290 -8.800 11.026 1.00 96.44 309 LYS A C 1
ATOM 2516 O O . LYS A 1 309 ? -19.337 -8.411 10.498 1.00 96.44 309 LYS A O 1
ATOM 2521 N N . GLY A 1 310 ? -17.168 -9.039 10.353 1.00 95.00 310 GLY A N 1
ATOM 2522 C CA . GLY A 1 310 ? -16.998 -8.933 8.916 1.00 95.00 310 GLY A CA 1
ATOM 2523 C C . GLY A 1 310 ? -17.380 -10.203 8.155 1.00 95.00 310 GLY A C 1
ATOM 2524 O O . GLY A 1 310 ? -17.999 -11.125 8.677 1.00 95.00 310 GLY A O 1
ATOM 2525 N N . ASP A 1 311 ? -17.009 -10.201 6.879 1.00 95.56 311 ASP A N 1
ATOM 2526 C CA . ASP A 1 311 ? -17.210 -11.259 5.883 1.00 95.56 311 ASP A CA 1
ATOM 2527 C C . ASP A 1 311 ? -15.893 -11.957 5.489 1.00 95.56 311 ASP A C 1
ATOM 2529 O O . ASP A 1 311 ? -15.894 -12.888 4.679 1.00 95.56 311 ASP A O 1
ATOM 2533 N N . ILE A 1 312 ? -14.762 -11.460 6.001 1.00 97.75 312 ILE A N 1
ATOM 2534 C CA . ILE A 1 312 ? -13.416 -11.955 5.703 1.00 97.75 312 ILE A CA 1
ATOM 2535 C C . ILE A 1 312 ? -12.851 -12.617 6.959 1.00 97.75 312 ILE A C 1
ATOM 2537 O O . ILE A 1 312 ? -12.602 -11.956 7.968 1.00 97.75 312 ILE A O 1
ATOM 2541 N N . ALA A 1 313 ? -12.610 -13.924 6.887 1.00 97.69 313 ALA A N 1
ATOM 2542 C CA . ALA A 1 313 ? -11.892 -14.689 7.904 1.00 97.69 313 ALA A CA 1
ATOM 2543 C C . ALA A 1 313 ? -10.377 -14.665 7.621 1.00 97.69 313 ALA A C 1
ATOM 2545 O O . ALA A 1 313 ? -9.767 -15.695 7.350 1.00 97.69 313 ALA A O 1
ATOM 2546 N N . GLY A 1 314 ? -9.778 -13.470 7.640 1.00 97.56 314 GLY A N 1
ATOM 2547 C CA . GLY A 1 314 ? -8.333 -13.273 7.457 1.00 97.56 314 GLY A CA 1
ATOM 2548 C C . GLY A 1 314 ? -7.550 -13.389 8.771 1.00 97.56 314 GLY A C 1
ATOM 2549 O O . GLY A 1 314 ? -8.146 -13.192 9.837 1.00 97.56 314 GLY A O 1
ATOM 2550 N N . PRO A 1 315 ? -6.247 -13.715 8.727 1.00 98.12 315 PRO A N 1
ATOM 2551 C CA . PRO A 1 315 ? -5.411 -13.842 9.918 1.00 98.12 315 PRO A CA 1
ATOM 2552 C C . PRO A 1 315 ? -5.224 -12.496 10.630 1.00 98.12 315 PRO A C 1
ATOM 2554 O O . PRO A 1 315 ? -5.100 -11.468 9.988 1.00 98.12 315 PRO A O 1
ATOM 2557 N N . VAL A 1 316 ? -5.175 -12.448 11.954 1.00 98.25 316 VAL A N 1
ATOM 2558 C CA . VAL A 1 316 ? -5.040 -11.174 12.689 1.00 98.25 316 VAL A CA 1
ATOM 2559 C C . VAL A 1 316 ? -4.059 -11.328 13.839 1.00 98.25 316 VAL A C 1
ATOM 2561 O O . VAL A 1 316 ? -4.035 -12.376 14.483 1.00 98.25 316 VAL A O 1
ATOM 2564 N N . THR A 1 317 ? -3.225 -10.325 14.102 1.00 98.12 317 THR A N 1
ATOM 2565 C CA . THR A 1 317 ? -2.331 -10.371 15.264 1.00 98.12 317 THR A CA 1
ATOM 2566 C C . THR A 1 317 ? -3.109 -10.098 16.545 1.00 98.12 317 THR A C 1
ATOM 2568 O O . THR A 1 317 ? -4.017 -9.268 16.565 1.00 98.12 317 THR A O 1
ATOM 2571 N N . LEU A 1 318 ? -2.759 -10.806 17.617 1.00 98.19 318 LEU A N 1
ATOM 2572 C CA . LEU A 1 318 ? -3.198 -10.509 18.977 1.00 98.19 318 LEU A CA 1
ATOM 2573 C C . LEU A 1 318 ? -1.965 -10.200 19.821 1.00 98.19 318 LEU A C 1
ATOM 2575 O O . LEU A 1 318 ? -1.071 -11.043 19.940 1.00 98.19 318 LEU A O 1
ATOM 2579 N N . SER A 1 319 ? -1.955 -9.022 20.435 1.00 97.81 319 SER A N 1
ATOM 2580 C CA . SER A 1 319 ? -0.825 -8.533 21.219 1.00 97.81 319 SER A CA 1
ATOM 2581 C C . SER A 1 319 ? -1.267 -8.222 22.649 1.00 97.81 319 SER A C 1
ATOM 2583 O O . SER A 1 319 ? -2.279 -7.557 22.872 1.00 97.81 319 SER A O 1
ATOM 2585 N N . ALA A 1 320 ? -0.511 -8.710 23.632 1.00 97.44 320 ALA A N 1
ATOM 2586 C CA . ALA A 1 320 ? -0.661 -8.360 25.042 1.00 97.44 320 ALA A CA 1
ATOM 2587 C C . ALA A 1 320 ? 0.479 -7.416 25.440 1.00 97.44 320 ALA A C 1
ATOM 2589 O O . ALA A 1 320 ? 1.650 -7.805 25.466 1.00 97.44 320 ALA A O 1
ATOM 2590 N N . MET A 1 321 ? 0.137 -6.163 25.724 1.00 96.31 321 MET A N 1
ATOM 2591 C CA . MET A 1 321 ? 1.084 -5.073 25.948 1.00 96.31 321 MET A CA 1
ATOM 2592 C C . MET A 1 321 ? 1.574 -5.047 27.396 1.00 96.31 321 MET A C 1
ATOM 2594 O O . MET A 1 321 ? 0.774 -5.185 28.320 1.00 96.31 321 MET A O 1
ATOM 2598 N N . ALA A 1 322 ? 2.875 -4.822 27.607 1.00 92.62 322 ALA A N 1
ATOM 2599 C CA . ALA A 1 322 ? 3.477 -4.624 28.936 1.00 92.62 322 ALA A CA 1
ATOM 2600 C C . ALA A 1 322 ? 4.230 -3.283 29.047 1.00 92.62 322 ALA A C 1
ATOM 2602 O O . ALA A 1 322 ? 5.124 -3.117 29.876 1.00 92.62 322 ALA A O 1
ATOM 2603 N N . GLY A 1 323 ? 3.880 -2.323 28.191 1.00 88.31 323 GLY A N 1
ATOM 2604 C CA . GLY A 1 323 ? 4.599 -1.069 27.997 1.00 88.31 323 GLY A CA 1
ATOM 2605 C C . GLY A 1 323 ? 4.474 -0.614 26.538 1.00 88.31 323 GLY A C 1
ATOM 2606 O O . GLY A 1 323 ? 3.423 -0.857 25.941 1.00 88.31 323 GLY A O 1
ATOM 2607 N N . PRO A 1 324 ? 5.507 0.034 25.963 1.00 88.12 324 PRO A N 1
ATOM 2608 C CA . PRO A 1 324 ? 5.520 0.376 24.538 1.00 88.12 324 PRO A CA 1
ATOM 2609 C C . PRO A 1 324 ? 5.598 -0.869 23.640 1.00 88.12 324 PRO A C 1
ATOM 2611 O O . PRO A 1 324 ? 5.054 -0.862 22.538 1.00 88.12 324 PRO A O 1
ATOM 2614 N N . ASP A 1 325 ? 6.212 -1.943 24.141 1.00 92.06 325 ASP A N 1
ATOM 2615 C CA . ASP A 1 325 ? 6.401 -3.198 23.420 1.00 92.06 325 ASP A CA 1
ATOM 2616 C C . ASP A 1 325 ? 5.439 -4.294 23.918 1.00 92.06 325 ASP A C 1
ATOM 2618 O O . ASP A 1 325 ? 5.072 -4.326 25.106 1.00 92.06 325 ASP A O 1
ATOM 2622 N N . PRO A 1 326 ? 5.012 -5.212 23.031 1.00 95.69 326 PRO A N 1
ATOM 2623 C CA . PRO A 1 326 ? 4.213 -6.359 23.430 1.00 95.69 326 PRO A CA 1
ATOM 2624 C C . PRO A 1 326 ? 5.050 -7.353 24.245 1.00 95.69 326 PRO A C 1
ATOM 2626 O O . PRO A 1 326 ? 6.164 -7.707 23.870 1.00 95.69 326 PRO A O 1
ATOM 2629 N N . ALA A 1 327 ? 4.487 -7.863 25.342 1.00 96.44 327 ALA A N 1
ATOM 2630 C CA . ALA A 1 327 ? 5.048 -9.025 26.033 1.00 96.44 327 ALA A CA 1
ATOM 2631 C C . ALA A 1 327 ? 4.762 -10.325 25.269 1.00 96.44 327 ALA A C 1
ATOM 2633 O O . ALA A 1 327 ? 5.523 -11.286 25.363 1.00 96.44 327 ALA A O 1
ATOM 2634 N N . ILE A 1 328 ? 3.639 -10.362 24.549 1.00 96.62 328 ILE A N 1
ATOM 2635 C CA . ILE A 1 328 ? 3.204 -11.480 23.713 1.00 96.62 328 ILE A CA 1
ATOM 2636 C C . ILE A 1 328 ? 2.597 -10.890 22.446 1.00 96.62 328 ILE A C 1
ATOM 2638 O O . ILE A 1 328 ? 1.758 -9.999 22.538 1.00 96.62 328 ILE A O 1
ATOM 2642 N N . GLU A 1 329 ? 2.985 -11.408 21.287 1.00 97.19 329 GLU A N 1
ATOM 2643 C CA . GLU A 1 329 ? 2.385 -11.088 19.994 1.00 97.19 329 GLU A CA 1
ATOM 2644 C C . GLU A 1 329 ? 2.430 -12.342 19.120 1.00 97.19 329 GLU A C 1
ATOM 2646 O O . GLU A 1 329 ? 3.458 -13.015 19.043 1.00 97.19 329 GLU A O 1
ATOM 2651 N N . PHE A 1 330 ? 1.301 -12.701 18.514 1.00 97.69 330 PHE A N 1
ATOM 2652 C CA . PHE A 1 330 ? 1.226 -13.832 17.593 1.00 97.69 330 PHE A CA 1
ATOM 2653 C C . PHE A 1 330 ? 0.072 -13.675 16.608 1.00 97.69 330 PHE A C 1
ATOM 2655 O O . PHE A 1 330 ? -0.923 -12.999 16.880 1.00 97.69 330 PHE A O 1
ATOM 2662 N N . TRP A 1 331 ? 0.201 -14.346 15.466 1.00 97.94 331 TRP A N 1
ATOM 2663 C CA . TRP A 1 331 ? -0.857 -14.455 14.473 1.00 97.94 331 TRP A CA 1
ATOM 2664 C C . TRP A 1 331 ? -1.932 -15.446 14.918 1.00 97.94 331 TRP A C 1
ATOM 2666 O O . TRP A 1 331 ? -1.653 -16.586 15.294 1.00 97.94 331 TRP A O 1
ATOM 2676 N N . LEU A 1 332 ? -3.186 -15.022 14.821 1.00 97.81 332 LEU A N 1
ATOM 2677 C CA . LEU A 1 332 ? -4.349 -15.888 14.867 1.00 97.81 332 LEU A CA 1
ATOM 2678 C C . LEU A 1 332 ? -4.760 -16.231 13.445 1.00 97.81 332 LEU A C 1
ATOM 2680 O O . LEU A 1 332 ? -5.015 -15.335 12.646 1.00 97.81 332 LEU A O 1
ATOM 2684 N N . GLU A 1 333 ? -4.921 -17.523 13.166 1.00 97.06 333 GLU A N 1
ATOM 2685 C CA . GLU A 1 333 ? -5.642 -17.955 11.970 1.00 97.06 333 GLU A CA 1
ATOM 2686 C C . GLU A 1 333 ? -7.060 -17.380 11.978 1.00 97.06 333 GLU A C 1
ATOM 2688 O O . GLU A 1 333 ? -7.728 -17.360 13.031 1.00 97.06 333 GLU A O 1
ATOM 2693 N N . GLY A 1 334 ? -7.490 -16.927 10.800 1.00 96.19 334 GLY A N 1
ATOM 2694 C CA . GLY A 1 334 ? -8.787 -16.302 10.597 1.00 96.19 334 GLY A CA 1
ATOM 2695 C C . GLY A 1 334 ? -9.942 -17.223 10.978 1.00 96.19 334 GLY A C 1
ATOM 2696 O O . GLY A 1 334 ? -9.842 -18.450 10.917 1.00 96.19 334 GLY A O 1
ATOM 2697 N N . PHE A 1 335 ? -11.040 -16.632 11.443 1.00 97.88 335 PHE A N 1
ATOM 2698 C CA . PHE A 1 335 ? -12.202 -17.381 11.917 1.00 97.88 335 PHE A CA 1
ATOM 2699 C C . PHE A 1 335 ? -13.498 -16.624 11.648 1.00 97.88 335 PHE A C 1
ATOM 2701 O O . PHE A 1 335 ? -13.523 -15.394 11.628 1.00 97.88 335 PHE A O 1
ATOM 2708 N N . GLU A 1 336 ? -14.587 -17.366 11.488 1.00 97.31 336 GLU A N 1
ATOM 2709 C CA . GLU A 1 336 ? -15.943 -16.823 11.438 1.00 97.31 336 GLU A CA 1
ATOM 2710 C C . GLU A 1 336 ? -16.578 -16.826 12.836 1.00 97.31 336 GLU A C 1
ATOM 2712 O O . GLU A 1 336 ? -16.238 -17.644 13.694 1.00 97.31 336 GLU A O 1
ATOM 2717 N N . GLY A 1 337 ? -17.530 -15.922 13.078 1.00 97.44 337 GLY A N 1
ATOM 2718 C CA . GLY A 1 337 ? -18.274 -15.887 14.337 1.00 97.44 337 GLY A CA 1
ATOM 2719 C C . GLY A 1 337 ? -17.411 -15.489 15.536 1.00 97.44 337 GLY A C 1
ATOM 2720 O O . GLY A 1 337 ? -16.831 -14.406 15.552 1.00 97.44 337 GLY A O 1
ATOM 2721 N N . GLU A 1 338 ? -17.368 -16.320 16.578 1.00 98.12 338 GLU A N 1
ATOM 2722 C CA . GLU A 1 338 ? -16.641 -16.030 17.820 1.00 98.12 338 GLU A CA 1
ATOM 2723 C C . GLU A 1 338 ? -15.527 -17.047 18.080 1.00 98.12 338 GLU A C 1
ATOM 2725 O O . GLU A 1 338 ? -15.686 -18.245 17.849 1.00 98.12 338 GLU A O 1
ATOM 2730 N N . LYS A 1 339 ? -14.407 -16.573 18.630 1.00 97.81 339 LYS A N 1
ATOM 2731 C CA . LYS A 1 339 ? -13.264 -17.400 19.038 1.00 97.81 339 LYS A CA 1
ATOM 2732 C C . LYS A 1 339 ? -12.794 -16.966 20.414 1.00 97.81 339 LYS A C 1
ATOM 2734 O O . LYS A 1 339 ? -12.795 -15.781 20.732 1.00 97.81 339 LYS A O 1
ATOM 2739 N N . THR A 1 340 ? -12.396 -17.919 21.248 1.00 98.00 340 THR A N 1
ATOM 2740 C CA . THR A 1 340 ? -11.771 -17.619 22.542 1.00 98.00 340 THR A CA 1
ATOM 2741 C C . THR A 1 340 ? -10.317 -18.055 22.508 1.00 98.00 340 THR A C 1
ATOM 2743 O O . THR A 1 340 ? -10.022 -19.180 22.112 1.00 98.00 340 THR A O 1
ATOM 2746 N N . VAL A 1 341 ? -9.420 -17.163 22.920 1.00 97.31 341 VAL A N 1
ATOM 2747 C CA . VAL A 1 341 ? -7.970 -17.378 22.932 1.00 97.31 341 VAL A CA 1
ATOM 2748 C C . VAL A 1 341 ? -7.467 -17.239 24.362 1.00 97.31 341 VAL A C 1
ATOM 2750 O O . VAL A 1 341 ? -7.835 -16.296 25.059 1.00 97.31 341 VAL A O 1
ATOM 2753 N N . GLY A 1 342 ? -6.657 -18.192 24.816 1.00 96.50 342 GLY A N 1
ATOM 2754 C CA . GLY A 1 342 ? -6.011 -18.130 26.124 1.00 96.50 342 GLY A CA 1
ATOM 2755 C C . GLY A 1 342 ? -4.673 -17.403 26.040 1.00 96.50 342 GLY A C 1
ATOM 2756 O O . GLY A 1 342 ? -3.839 -17.743 25.206 1.00 96.50 342 GLY A O 1
ATOM 2757 N N . LEU A 1 343 ? -4.469 -16.433 26.922 1.00 96.50 343 LEU A N 1
ATOM 2758 C CA . LEU A 1 343 ? -3.178 -15.823 27.221 1.00 96.50 343 LEU A CA 1
ATOM 2759 C C . LEU A 1 343 ? -2.743 -16.273 28.623 1.00 96.50 343 LEU A C 1
ATOM 2761 O O . LEU A 1 343 ? -3.612 -16.481 29.476 1.00 96.50 343 LEU A O 1
ATOM 2765 N N . PRO A 1 344 ? -1.438 -16.419 28.902 1.00 95.31 344 PRO A N 1
ATOM 2766 C CA . PRO A 1 344 ? -0.978 -16.652 30.267 1.00 95.31 344 PRO A CA 1
ATOM 2767 C C . PRO A 1 344 ? -1.378 -15.478 31.171 1.00 95.31 344 PRO A C 1
ATOM 2769 O O . PRO A 1 344 ? -1.514 -14.341 30.717 1.00 95.31 344 PRO A O 1
ATOM 2772 N N . ALA A 1 345 ? -1.592 -15.746 32.457 1.00 91.19 345 ALA A N 1
ATOM 2773 C CA . ALA A 1 345 ? -1.786 -14.679 33.429 1.00 91.19 345 ALA A CA 1
ATOM 2774 C C . ALA A 1 345 ? -0.541 -13.780 33.481 1.00 91.19 345 ALA A C 1
ATOM 2776 O O . ALA A 1 345 ? 0.596 -14.253 33.469 1.00 91.19 345 ALA A O 1
ATOM 2777 N N . GLY A 1 346 ? -0.763 -12.472 33.551 1.00 88.94 346 GLY A N 1
ATOM 2778 C CA . GLY A 1 346 ? 0.302 -11.482 33.531 1.00 88.94 346 GLY A CA 1
ATOM 2779 C C . GLY A 1 346 ? -0.228 -10.080 33.793 1.00 88.94 346 GLY A C 1
ATOM 2780 O O . GLY A 1 346 ? -1.437 -9.841 33.809 1.00 88.94 346 GLY A O 1
ATOM 2781 N N . ILE A 1 347 ? 0.693 -9.145 34.015 1.00 90.25 347 ILE A N 1
ATOM 2782 C CA . ILE A 1 347 ? 0.363 -7.727 34.147 1.00 90.25 347 ILE A CA 1
ATOM 2783 C C . ILE A 1 347 ? 0.465 -7.110 32.756 1.00 90.25 347 ILE A C 1
ATOM 2785 O O . ILE A 1 347 ? 1.560 -6.800 32.292 1.00 90.25 347 ILE A O 1
ATOM 2789 N N . TYR A 1 348 ? -0.685 -6.947 32.107 1.00 94.81 348 TYR A N 1
ATOM 2790 C CA . TYR A 1 348 ? -0.784 -6.287 30.810 1.00 94.81 348 TYR A CA 1
ATOM 2791 C C . TYR A 1 348 ? -1.453 -4.921 30.948 1.00 94.81 348 TYR A C 1
ATOM 2793 O O . TYR A 1 348 ? -2.384 -4.743 31.738 1.00 94.81 348 TYR A O 1
ATOM 2801 N N . THR A 1 349 ? -0.985 -3.950 30.172 1.00 93.88 349 THR A N 1
ATOM 2802 C CA . THR A 1 349 ? -1.603 -2.622 30.074 1.00 93.88 349 THR A CA 1
ATOM 2803 C C . THR A 1 349 ? -2.810 -2.647 29.141 1.00 93.88 349 THR A C 1
ATOM 2805 O O . THR A 1 349 ? -3.812 -1.980 29.402 1.00 93.88 349 THR A O 1
ATOM 2808 N N . GLU A 1 350 ? -2.734 -3.457 28.087 1.00 94.88 350 GLU A N 1
ATOM 2809 C CA . GLU A 1 350 ? -3.731 -3.550 27.028 1.00 94.88 350 GLU A CA 1
ATOM 2810 C C . GLU A 1 350 ? -3.619 -4.889 26.297 1.00 94.88 350 GLU A C 1
ATOM 2812 O O . GLU A 1 350 ? -2.537 -5.463 26.188 1.00 94.88 350 GLU A O 1
ATOM 2817 N N . ILE A 1 351 ? -4.746 -5.386 25.800 1.00 96.75 351 ILE A N 1
ATOM 2818 C CA . ILE A 1 351 ? -4.800 -6.462 24.813 1.00 96.75 351 ILE A CA 1
ATOM 2819 C C . ILE A 1 351 ? -5.384 -5.850 23.546 1.00 96.75 351 ILE A C 1
ATOM 2821 O O . ILE A 1 351 ? -6.462 -5.258 23.612 1.00 96.75 351 ILE A O 1
ATOM 2825 N N . VAL A 1 352 ? -4.684 -5.987 22.424 1.00 96.50 352 VAL A N 1
ATOM 2826 C CA . VAL A 1 352 ? -5.016 -5.324 21.160 1.00 96.50 352 VAL A CA 1
ATOM 2827 C C . VAL A 1 352 ? -4.934 -6.300 19.989 1.00 96.50 352 VAL A C 1
ATOM 2829 O O . VAL A 1 352 ? -4.052 -7.156 19.942 1.00 96.50 352 VAL A O 1
ATOM 2832 N N . LEU A 1 353 ? -5.876 -6.184 19.057 1.00 97.50 353 LEU A N 1
ATOM 2833 C CA . LEU A 1 353 ? -5.826 -6.821 17.747 1.00 97.50 353 LEU A CA 1
ATOM 2834 C C . LEU A 1 353 ? -5.189 -5.878 16.728 1.00 97.50 353 LEU A C 1
ATOM 2836 O O . LEU A 1 353 ? -5.464 -4.681 16.743 1.00 97.50 353 LEU A O 1
ATOM 2840 N N . ASP A 1 354 ? -4.393 -6.431 15.813 1.00 95.88 354 ASP A N 1
ATOM 2841 C CA . ASP A 1 354 ? -3.823 -5.697 14.678 1.00 95.88 354 ASP A CA 1
ATOM 2842 C C . ASP A 1 354 ? -3.104 -4.394 15.073 1.00 95.88 354 ASP A C 1
ATOM 2844 O O . ASP A 1 354 ? -3.325 -3.327 14.495 1.00 95.88 354 ASP A O 1
ATOM 2848 N N . ARG A 1 355 ? -2.228 -4.480 16.083 1.00 92.88 355 ARG A N 1
ATOM 2849 C CA . ARG A 1 355 ? -1.484 -3.331 16.632 1.00 92.88 355 ARG A CA 1
ATOM 2850 C C . ARG A 1 355 ? -0.729 -2.538 15.561 1.00 92.88 355 ARG A C 1
ATOM 2852 O O . ARG A 1 355 ? -0.600 -1.326 15.668 1.00 92.88 355 ARG A O 1
ATOM 2859 N N . GLN A 1 356 ? -0.213 -3.233 14.551 1.00 90.38 356 GLN A N 1
ATOM 2860 C CA . GLN A 1 356 ? 0.577 -2.657 13.460 1.00 90.38 356 GLN A CA 1
ATOM 2861 C C . GLN A 1 356 ? -0.282 -2.136 12.296 1.00 90.38 356 GLN A C 1
ATOM 2863 O O . GLN A 1 356 ? 0.263 -1.663 11.306 1.00 90.38 356 GLN A O 1
ATOM 2868 N N . ARG A 1 357 ? -1.616 -2.201 12.411 1.00 92.56 357 ARG A N 1
ATOM 2869 C CA . ARG A 1 357 ? -2.570 -1.709 11.407 1.00 92.56 357 ARG A CA 1
ATOM 2870 C C . ARG A 1 357 ? -2.440 -2.365 10.025 1.00 92.56 357 ARG A C 1
ATOM 2872 O O . ARG A 1 357 ? -2.665 -1.720 9.004 1.00 92.56 357 ARG A O 1
ATOM 2879 N N . LEU A 1 358 ? -2.100 -3.651 9.985 1.00 92.62 358 LEU A N 1
ATOM 2880 C CA . LEU A 1 358 ? -1.863 -4.399 8.747 1.00 92.62 358 LEU A CA 1
ATOM 2881 C C . LEU A 1 358 ? -3.164 -4.792 8.041 1.00 92.62 358 LEU A C 1
ATOM 2883 O O . LEU A 1 358 ? -3.215 -4.875 6.815 1.00 92.62 358 LEU A O 1
ATOM 2887 N N . THR A 1 359 ? -4.213 -5.066 8.815 1.00 95.56 359 THR A N 1
ATOM 2888 C CA . THR A 1 359 ? -5.478 -5.587 8.286 1.00 95.56 359 THR A CA 1
ATOM 2889 C C . THR A 1 359 ? -6.377 -4.488 7.715 1.00 95.56 359 THR A C 1
ATOM 2891 O O . THR A 1 359 ? -6.157 -3.290 7.898 1.00 95.56 359 THR A O 1
ATOM 2894 N N . PHE A 1 360 ? -7.448 -4.898 7.034 1.00 95.56 360 PHE A N 1
ATOM 2895 C CA . PHE A 1 360 ? -8.435 -3.998 6.429 1.00 95.56 360 PHE A CA 1
ATOM 2896 C C . PHE A 1 360 ? -9.631 -3.731 7.361 1.00 95.56 360 PHE A C 1
ATOM 2898 O O . PHE A 1 360 ? -10.747 -3.497 6.883 1.00 95.56 360 PHE A O 1
ATOM 2905 N N . ASP A 1 361 ? -9.394 -3.810 8.677 1.00 95.56 361 ASP A N 1
ATOM 2906 C CA . ASP A 1 361 ? -10.408 -3.685 9.720 1.00 95.56 361 ASP A CA 1
ATOM 2907 C C . ASP A 1 361 ? -11.160 -2.351 9.638 1.00 95.56 361 ASP A C 1
ATOM 2909 O O . ASP A 1 361 ? -10.563 -1.273 9.614 1.00 95.56 361 ASP A O 1
ATOM 2913 N N . LEU A 1 362 ? -12.491 -2.425 9.581 1.00 94.12 362 LEU A N 1
ATOM 2914 C CA . LEU A 1 362 ? -13.333 -1.244 9.462 1.00 94.12 362 LEU A CA 1
ATOM 2915 C C . LEU A 1 362 ? -13.415 -0.395 10.730 1.00 94.12 362 LEU A C 1
ATOM 2917 O O . LEU A 1 362 ? -13.652 0.807 10.598 1.00 94.12 362 LEU A O 1
ATOM 2921 N N . TYR A 1 363 ? -13.308 -0.982 11.923 1.00 92.56 363 TYR A N 1
ATOM 2922 C CA . TYR A 1 363 ? -13.683 -0.348 13.192 1.00 92.56 363 TYR A CA 1
ATOM 2923 C C . TYR A 1 363 ? -12.704 -0.683 14.324 1.00 92.56 363 TYR A C 1
ATOM 2925 O O . TYR A 1 363 ? -13.067 -1.223 15.362 1.00 92.56 363 TYR A O 1
ATOM 2933 N N . ARG A 1 364 ? -11.464 -0.215 14.186 1.00 92.19 364 ARG A N 1
ATOM 2934 C CA . ARG A 1 364 ? -10.356 -0.477 15.120 1.00 92.19 364 ARG A CA 1
ATOM 2935 C C . ARG A 1 364 ? -10.566 -0.020 16.577 1.00 92.19 364 ARG A C 1
ATOM 2937 O O . ARG A 1 364 ? -9.850 -0.473 17.466 1.00 92.19 364 ARG A O 1
ATOM 2944 N N . GLN A 1 365 ? -11.550 0.829 16.859 1.00 90.12 365 GLN A N 1
ATOM 2945 C CA . GLN A 1 365 ? -11.915 1.235 18.226 1.00 90.12 365 GLN A CA 1
ATOM 2946 C C . GLN A 1 365 ? -12.336 0.049 19.110 1.00 90.12 365 GLN A C 1
ATOM 2948 O O . GLN A 1 365 ? -12.096 0.041 20.311 1.00 90.12 365 GLN A O 1
ATOM 2953 N N . ASP A 1 366 ? -12.903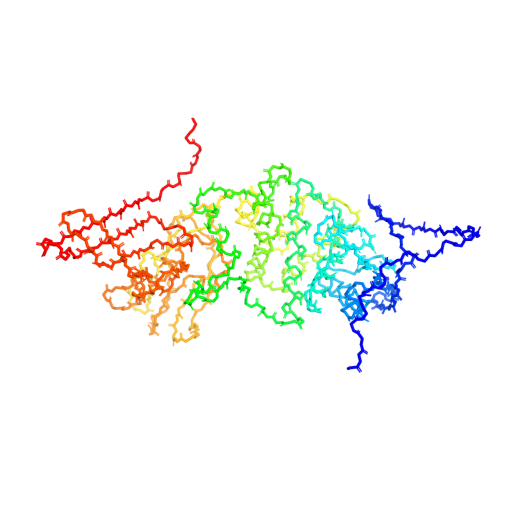 -1.016 18.539 1.00 93.81 366 ASP A N 1
ATOM 2954 C CA . ASP A 1 366 ? -13.261 -2.204 19.321 1.00 93.81 366 ASP A CA 1
ATOM 2955 C C . ASP A 1 366 ? -12.211 -3.329 19.276 1.00 93.81 366 ASP A C 1
ATOM 2957 O O . ASP A 1 366 ? -12.443 -4.416 19.822 1.00 93.81 366 ASP A O 1
ATOM 2961 N N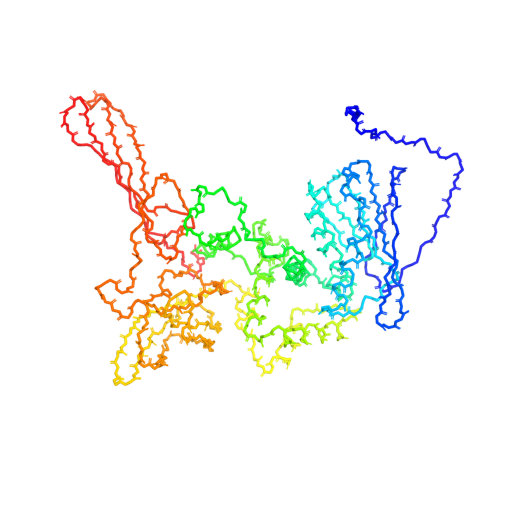 . ASN A 1 367 ? -11.023 -3.035 18.736 1.00 95.31 367 ASN A N 1
ATOM 2962 C CA . ASN A 1 367 ? -9.884 -3.948 18.682 1.00 95.31 367 ASN A CA 1
ATOM 2963 C C . ASN A 1 367 ? -9.018 -3.950 19.938 1.00 95.31 367 ASN A C 1
ATOM 2965 O O . ASN A 1 367 ? -8.070 -4.727 19.998 1.00 95.31 367 ASN A O 1
ATOM 2969 N N . HIS A 1 368 ? -9.332 -3.153 20.958 1.00 94.75 368 HIS A N 1
ATOM 2970 C CA . HIS A 1 368 ? -8.543 -3.104 22.185 1.00 94.75 368 HIS A CA 1
ATOM 2971 C C . HIS A 1 368 ? -9.391 -3.272 23.451 1.00 94.75 368 HIS A C 1
ATOM 2973 O O . HIS A 1 368 ? -10.594 -2.999 23.502 1.00 94.75 368 HIS A O 1
ATOM 2979 N N . ILE A 1 369 ? -8.754 -3.769 24.511 1.00 95.38 369 ILE A N 1
ATOM 2980 C CA . ILE A 1 369 ? -9.349 -3.883 25.839 1.00 95.38 369 ILE A CA 1
ATOM 2981 C C . ILE A 1 369 ? -8.282 -3.752 26.928 1.00 95.38 369 ILE A C 1
ATOM 2983 O O . ILE A 1 369 ? -7.227 -4.385 26.887 1.00 95.38 369 ILE A O 1
ATOM 2987 N N . ARG A 1 370 ? -8.585 -2.977 27.970 1.00 94.06 370 ARG A N 1
ATOM 2988 C CA . ARG A 1 370 ? -7.777 -2.928 29.194 1.00 94.06 370 ARG A CA 1
ATOM 2989 C C . ARG A 1 370 ? -8.137 -4.105 30.105 1.00 94.06 370 ARG A C 1
ATOM 2991 O O . ARG A 1 370 ? -9.326 -4.321 30.358 1.00 94.06 370 ARG A O 1
ATOM 2998 N N . PRO A 1 371 ? -7.161 -4.838 30.667 1.00 91.00 371 PRO A N 1
ATOM 2999 C CA . PRO A 1 371 ? -7.446 -5.938 31.593 1.00 91.00 371 PRO A CA 1
ATOM 3000 C C . PRO A 1 371 ? -8.198 -5.504 32.859 1.00 91.00 371 PRO A C 1
ATOM 3002 O O . PRO A 1 371 ? -9.039 -6.245 33.373 1.00 91.00 371 PRO A O 1
ATOM 3005 N N . SER A 1 372 ? -7.980 -4.273 33.331 1.00 87.94 372 SER A N 1
ATOM 3006 C CA . SER A 1 372 ? -8.549 -3.725 34.569 1.00 87.94 372 SER A CA 1
ATOM 3007 C C . SER A 1 372 ? -9.216 -2.351 34.366 1.00 87.94 372 SER A C 1
ATOM 3009 O O . SER A 1 372 ? -9.109 -1.736 33.306 1.00 87.94 372 SER A O 1
ATOM 3011 N N . GLY A 1 373 ? -9.964 -1.884 35.374 1.00 87.25 373 GLY A N 1
ATOM 3012 C CA . GLY A 1 373 ? -10.697 -0.608 35.347 1.00 87.25 373 GLY A CA 1
ATOM 3013 C C . GLY A 1 373 ? -12.189 -0.726 34.998 1.00 87.25 373 GLY A C 1
ATOM 3014 O O . GLY A 1 373 ? -12.681 -1.800 34.655 1.00 87.25 373 GLY A O 1
ATOM 3015 N N . LEU A 1 374 ? -12.918 0.391 35.128 1.00 84.00 374 LEU A N 1
ATOM 3016 C CA . LEU A 1 374 ? -14.376 0.467 34.916 1.00 84.00 374 LEU A CA 1
ATOM 3017 C C . LEU A 1 374 ? -14.769 0.586 33.434 1.00 84.00 374 LEU A C 1
ATOM 3019 O O . LEU A 1 374 ? -15.796 0.056 33.024 1.00 84.00 374 LEU A O 1
ATOM 3023 N N . LEU A 1 375 ? -13.939 1.247 32.624 1.00 88.56 375 LEU A N 1
ATOM 3024 C CA . LEU A 1 375 ? -14.173 1.505 31.199 1.00 88.56 375 LEU A CA 1
ATOM 3025 C C . LEU A 1 375 ? -13.143 0.755 30.348 1.00 88.56 375 LEU A C 1
ATOM 3027 O O . LEU A 1 375 ? -12.304 1.342 29.666 1.00 88.56 375 LEU A O 1
ATOM 3031 N N . LYS A 1 376 ? -13.170 -0.579 30.446 1.00 90.81 376 LYS A N 1
ATOM 3032 C CA . LYS A 1 376 ? -12.154 -1.457 29.839 1.00 90.81 376 LYS A CA 1
ATOM 3033 C C . LYS A 1 376 ? -12.087 -1.365 28.313 1.00 90.81 376 LYS A C 1
ATOM 3035 O O . LYS A 1 376 ? -11.031 -1.614 27.755 1.00 90.81 376 LYS A O 1
ATOM 3040 N N . LYS A 1 377 ? -13.202 -1.032 27.662 1.00 89.94 377 LYS A N 1
ATOM 3041 C CA . LYS A 1 377 ? -13.362 -0.984 26.198 1.00 89.94 377 LYS A CA 1
ATOM 3042 C C . LYS A 1 377 ? -13.644 0.418 25.664 1.00 89.94 377 LYS A C 1
ATOM 3044 O O . LYS A 1 377 ? -14.243 0.563 24.609 1.00 89.94 377 LYS A O 1
ATOM 3049 N N . THR A 1 378 ? -13.390 1.438 26.471 1.00 87.25 378 THR A N 1
ATOM 3050 C CA . THR A 1 378 ? -13.653 2.814 26.060 1.00 87.25 378 THR A CA 1
ATOM 3051 C C . THR A 1 378 ? -12.333 3.539 26.024 1.00 87.25 378 THR A C 1
ATOM 3053 O O . THR A 1 378 ? -11.560 3.518 26.991 1.00 87.25 378 THR A O 1
ATOM 3056 N N . GLU A 1 379 ? -12.073 4.176 24.900 1.00 88.12 379 GLU A N 1
ATOM 3057 C CA . GLU A 1 379 ? -10.904 4.999 24.714 1.00 88.12 379 GLU A CA 1
ATOM 3058 C C . GLU A 1 379 ? -10.962 6.211 25.657 1.00 88.12 379 GLU A C 1
ATOM 3060 O O . GLU A 1 379 ? -12.036 6.648 26.085 1.00 88.12 379 GLU A O 1
ATOM 3065 N N . PRO A 1 380 ? -9.817 6.811 26.007 1.00 87.75 380 PRO A N 1
ATOM 3066 C CA . PRO A 1 380 ? -9.818 8.078 26.713 1.00 87.75 380 PRO A CA 1
ATOM 3067 C C . PRO A 1 380 ? -10.445 9.170 25.833 1.00 87.75 380 PRO A C 1
ATOM 3069 O O . PRO A 1 380 ? -10.167 9.255 24.633 1.00 87.75 380 PRO A O 1
ATOM 3072 N N . LEU A 1 381 ? -11.246 10.047 26.442 1.00 89.50 381 LEU A N 1
ATOM 3073 C CA . LEU A 1 381 ? -11.814 11.208 25.755 1.00 89.50 381 LEU A CA 1
ATOM 3074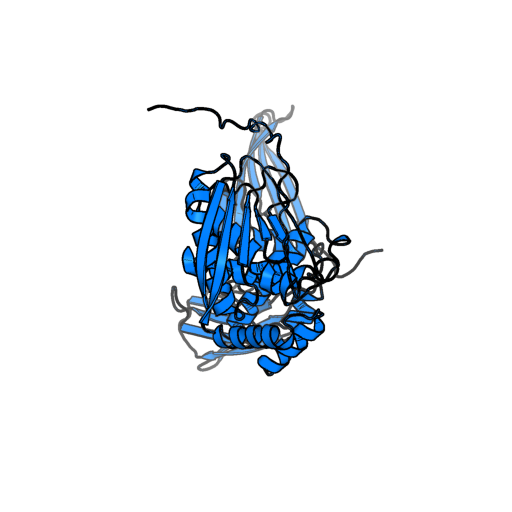 C C . LEU A 1 381 ? -10.696 12.171 25.318 1.00 89.50 381 LEU A C 1
ATOM 3076 O O . LEU A 1 381 ? -9.769 12.458 26.079 1.00 89.50 381 LEU A O 1
ATOM 3080 N N . SER A 1 382 ? -10.804 12.709 24.105 1.00 88.88 382 SER A N 1
ATOM 3081 C CA . SER A 1 382 ? -9.911 13.737 23.569 1.00 88.88 382 SER A CA 1
ATOM 3082 C C . SER A 1 382 ? -10.726 14.941 23.113 1.00 88.88 382 SER A C 1
ATOM 3084 O O . SER A 1 382 ? -11.427 14.866 22.111 1.00 88.88 382 SER A O 1
ATOM 3086 N N . LEU A 1 383 ? -10.637 16.053 23.846 1.00 90.62 383 LEU A N 1
ATOM 3087 C CA . LEU A 1 383 ? -11.303 17.302 23.478 1.00 90.62 383 LEU A CA 1
ATOM 3088 C C . LEU A 1 383 ? -10.428 18.097 22.495 1.00 90.62 383 LEU A C 1
ATOM 3090 O O . LEU A 1 383 ? -9.293 18.444 22.820 1.00 90.62 383 LEU A O 1
ATOM 3094 N N . GLN A 1 384 ? -10.947 18.399 21.306 1.00 88.69 384 GLN A N 1
ATOM 3095 C CA . GLN A 1 384 ? -10.180 18.957 20.191 1.00 88.69 384 GLN A CA 1
ATOM 3096 C C . GLN A 1 384 ? -10.857 20.193 19.587 1.00 88.69 384 GLN A C 1
ATOM 3098 O O . GLN A 1 384 ? -12.050 20.196 19.328 1.00 88.69 384 GLN A O 1
ATOM 3103 N N . PHE A 1 385 ? -10.099 21.256 19.321 1.00 89.94 385 PHE A N 1
ATOM 3104 C CA . PHE A 1 385 ? -10.641 22.454 18.665 1.00 89.94 385 PHE A CA 1
ATOM 3105 C C . PHE A 1 385 ? -10.814 22.248 17.152 1.00 89.94 385 PHE A C 1
ATOM 3107 O O . PHE A 1 385 ? -9.890 21.741 16.519 1.00 89.94 385 PHE A O 1
ATOM 3114 N N . GLY A 1 386 ? -11.905 22.710 16.543 1.00 88.56 386 GLY A N 1
ATOM 3115 C CA . GLY A 1 386 ? -12.105 22.632 15.090 1.00 88.56 386 GLY A CA 1
ATOM 3116 C C . GLY A 1 386 ? -12.383 21.203 14.626 1.00 88.56 386 GLY A C 1
ATOM 3117 O O . GLY A 1 386 ? -13.108 20.498 15.314 1.00 88.56 386 GLY A O 1
ATOM 3118 N N . ALA A 1 387 ? -11.841 20.782 13.484 1.00 82.81 387 ALA A N 1
ATOM 3119 C CA . ALA A 1 387 ? -12.069 19.456 12.897 1.00 82.81 387 ALA A CA 1
ATOM 3120 C C . ALA A 1 387 ? -10.857 18.521 13.057 1.00 82.81 387 ALA A C 1
ATOM 3122 O O . ALA A 1 387 ? -9.743 18.971 13.340 1.00 82.81 387 ALA A O 1
ATOM 3123 N N . GLY A 1 388 ? -11.073 17.226 12.832 1.00 83.06 388 GLY A N 1
ATOM 3124 C CA . GLY A 1 388 ? -10.020 16.217 12.769 1.00 83.06 388 GLY A CA 1
ATOM 3125 C C . GLY A 1 388 ? -10.529 14.902 12.186 1.00 83.06 388 GLY A C 1
ATOM 3126 O O . GLY A 1 388 ? -11.733 14.740 11.962 1.00 83.06 388 GLY A O 1
ATOM 3127 N N . ILE A 1 389 ? -9.601 13.979 11.949 1.00 84.94 389 ILE A N 1
ATOM 3128 C CA . ILE A 1 389 ? -9.908 12.614 11.504 1.00 84.94 389 ILE A CA 1
ATOM 3129 C C . ILE A 1 389 ? -10.078 11.666 12.693 1.00 84.94 389 ILE A C 1
ATOM 3131 O O . ILE A 1 389 ? -9.671 11.976 13.820 1.00 84.94 389 ILE A O 1
ATOM 3135 N N . GLU A 1 390 ? -10.685 10.510 12.438 1.00 85.88 390 GLU A N 1
ATOM 3136 C CA . GLU A 1 390 ? -10.928 9.513 13.472 1.00 85.88 390 GLU A CA 1
ATOM 3137 C C . GLU A 1 390 ? -9.625 9.022 14.116 1.00 85.88 390 GLU A C 1
ATOM 3139 O O . GLU A 1 390 ? -8.572 8.937 13.481 1.00 85.88 390 GLU A O 1
ATOM 3144 N N . ASN A 1 391 ? -9.710 8.701 15.407 1.00 85.50 391 ASN A N 1
ATOM 3145 C CA . ASN A 1 391 ? -8.638 8.107 16.182 1.00 85.50 391 ASN A CA 1
ATOM 3146 C C . ASN A 1 391 ? -9.112 6.785 16.786 1.00 85.50 391 ASN A C 1
ATOM 3148 O O . ASN A 1 391 ? -10.191 6.731 17.378 1.00 85.50 391 ASN A O 1
ATOM 3152 N N . ASP A 1 392 ? -8.285 5.753 16.683 1.00 84.75 392 ASP A N 1
ATOM 3153 C CA . ASP A 1 392 ? -8.651 4.419 17.169 1.00 84.75 392 ASP A CA 1
ATOM 3154 C C . ASP A 1 392 ? -8.381 4.235 18.663 1.00 84.75 392 ASP A C 1
ATOM 3156 O O . ASP A 1 392 ? -8.996 3.400 19.312 1.00 84.75 392 ASP A O 1
ATOM 3160 N N . ASN A 1 393 ? -7.501 5.069 19.218 1.00 84.75 393 ASN A N 1
ATOM 3161 C CA . ASN A 1 393 ? -7.041 4.998 20.601 1.00 84.75 393 ASN A CA 1
ATOM 3162 C C . ASN A 1 393 ? -7.661 6.094 21.484 1.00 84.75 393 ASN A C 1
ATOM 3164 O O . ASN A 1 393 ? -7.335 6.185 22.671 1.00 84.75 393 ASN A O 1
ATOM 3168 N N . ARG A 1 394 ? -8.502 6.979 20.922 1.00 87.25 394 ARG A N 1
ATOM 3169 C CA . ARG A 1 394 ? -9.141 8.109 21.620 1.00 87.25 394 ARG A CA 1
ATOM 3170 C C . ARG A 1 394 ? -10.531 8.410 21.073 1.00 87.25 394 ARG A C 1
ATOM 3172 O O . ARG A 1 394 ? -10.711 8.612 19.876 1.00 87.25 394 ARG A O 1
ATOM 3179 N N . THR A 1 395 ? -11.491 8.623 21.968 1.00 87.88 395 THR A N 1
ATOM 3180 C CA . THR A 1 395 ? -12.802 9.157 21.593 1.00 87.88 395 THR A CA 1
ATOM 3181 C C . THR A 1 395 ? -12.675 10.668 21.389 1.00 87.88 395 THR A C 1
ATOM 3183 O O . THR A 1 395 ? -12.661 11.437 22.353 1.00 87.88 395 THR A O 1
ATOM 3186 N N . ALA A 1 396 ? -12.539 11.111 20.138 1.00 87.31 396 ALA A N 1
ATOM 3187 C CA . ALA A 1 396 ? -12.451 12.534 19.813 1.00 87.31 396 ALA A CA 1
ATOM 3188 C C . ALA A 1 396 ? -13.810 13.242 19.963 1.00 87.31 396 ALA A C 1
ATOM 3190 O O . ALA A 1 396 ? -14.816 12.804 19.399 1.00 87.31 396 ALA A O 1
ATOM 3191 N N . LEU A 1 397 ? -13.805 14.351 20.705 1.00 91.25 397 LEU A N 1
ATOM 3192 C CA . LEU A 1 397 ? -14.896 15.306 20.827 1.00 91.25 397 LEU A CA 1
ATOM 3193 C C . LEU A 1 397 ? -14.400 16.672 20.369 1.00 91.25 397 LEU A C 1
ATOM 3195 O O . LEU A 1 397 ? -13.464 17.230 20.941 1.00 91.25 397 LEU A O 1
ATOM 3199 N N . TYR A 1 398 ? -15.031 17.214 19.344 1.00 92.12 398 TYR A N 1
ATOM 3200 C CA . TYR A 1 398 ? -14.648 18.473 18.745 1.00 92.12 398 TYR A CA 1
ATOM 3201 C C . TYR A 1 398 ? -15.431 19.638 19.333 1.00 92.12 398 TYR A C 1
ATOM 3203 O O . TYR A 1 398 ? -16.587 19.484 19.729 1.00 92.12 398 TYR A O 1
ATOM 3211 N N . TRP A 1 399 ? -14.811 20.815 19.372 1.00 94.25 399 TRP A N 1
ATOM 3212 C CA . TRP A 1 399 ? -15.481 22.045 19.766 1.00 94.25 399 TRP A CA 1
ATOM 3213 C C . TRP A 1 399 ? -15.022 23.258 18.960 1.00 94.25 399 TRP A C 1
ATOM 3215 O O . TRP A 1 399 ? -13.877 23.337 18.512 1.00 94.25 399 TRP A O 1
ATOM 3225 N N . ALA A 1 400 ? -15.916 24.228 18.792 1.00 95.25 400 ALA A N 1
ATOM 3226 C CA . ALA A 1 400 ? -15.609 25.508 18.160 1.00 95.25 400 ALA A CA 1
ATOM 3227 C C . ALA A 1 400 ? -16.531 26.613 18.700 1.00 95.25 400 ALA A C 1
ATOM 3229 O O . ALA A 1 400 ? -17.692 26.338 19.006 1.00 95.25 400 ALA A O 1
ATOM 3230 N N . PRO A 1 401 ? -16.066 27.868 18.821 1.00 95.75 401 PRO A N 1
ATOM 3231 C CA . PRO A 1 401 ? -16.959 28.985 19.085 1.00 95.75 401 PRO A CA 1
ATOM 3232 C C . PRO A 1 401 ? -17.906 29.173 17.897 1.00 95.75 401 PRO A C 1
ATOM 3234 O O . PRO A 1 401 ? -17.495 29.078 16.740 1.00 95.75 401 PRO A O 1
ATOM 3237 N N . LEU A 1 402 ? -19.165 29.480 18.188 1.00 95.25 402 LEU A N 1
ATOM 3238 C CA . LEU A 1 402 ? -20.152 29.873 17.191 1.00 95.25 402 LEU A CA 1
ATOM 3239 C C . LEU A 1 402 ? -20.802 31.189 17.593 1.00 95.25 402 LEU A C 1
ATOM 3241 O O . LEU A 1 402 ? -20.924 31.516 18.772 1.00 95.25 402 LEU A O 1
ATOM 3245 N N . PHE A 1 403 ? -21.269 31.923 16.593 1.00 94.69 403 PHE A N 1
ATOM 3246 C CA . PHE A 1 403 ? -22.071 33.119 16.786 1.00 94.69 403 PHE A CA 1
ATOM 3247 C C . PHE A 1 403 ? -23.330 32.986 15.947 1.00 94.69 403 PHE A C 1
ATOM 3249 O O . PHE A 1 403 ? -23.270 32.600 14.781 1.00 94.69 403 PHE A O 1
ATOM 3256 N N . SER A 1 404 ? -24.467 33.306 16.546 1.00 95.06 404 SER A N 1
ATOM 3257 C CA . SER A 1 404 ? -25.753 33.357 15.863 1.00 95.06 404 SER A CA 1
ATOM 3258 C C . SER A 1 404 ? -26.434 34.695 16.143 1.00 95.06 404 SER A C 1
ATOM 3260 O O . SER A 1 404 ? -26.023 35.442 17.037 1.00 95.06 404 SER A O 1
ATOM 3262 N N . TRP A 1 405 ? -27.449 35.036 15.354 1.00 95.56 405 TRP A N 1
ATOM 3263 C CA . TRP A 1 405 ? -28.216 36.260 15.540 1.00 95.56 405 TRP A CA 1
ATOM 3264 C C . TRP A 1 405 ? -29.672 36.080 15.125 1.00 95.56 405 TRP A C 1
ATOM 3266 O O . TRP A 1 405 ? -29.961 35.487 14.087 1.00 95.56 405 TRP A O 1
ATOM 3276 N N . ASN A 1 406 ? -30.593 36.642 15.907 1.00 93.69 406 ASN A N 1
ATOM 3277 C CA . ASN A 1 406 ? -31.974 36.852 15.481 1.00 93.69 406 ASN A CA 1
ATOM 3278 C C . ASN A 1 406 ? -32.542 38.146 16.104 1.00 93.69 406 ASN A C 1
ATOM 3280 O O . ASN A 1 406 ? -31.921 38.772 16.966 1.00 93.69 406 ASN A O 1
ATOM 3284 N N . ASN A 1 407 ? -33.730 38.582 15.668 1.00 94.88 407 ASN A N 1
ATOM 3285 C CA . ASN A 1 407 ? -34.283 39.865 16.115 1.00 94.88 407 ASN A CA 1
ATOM 3286 C C . ASN A 1 407 ? -34.705 39.884 17.602 1.00 94.88 407 ASN A C 1
ATOM 3288 O O . ASN A 1 407 ? -34.706 40.957 18.209 1.00 94.88 407 ASN A O 1
ATOM 3292 N N . TYR A 1 408 ? -35.051 38.732 18.177 1.00 94.44 408 TYR A N 1
ATOM 3293 C CA . TYR A 1 408 ? -35.473 38.585 19.572 1.00 94.44 408 TYR A CA 1
ATOM 3294 C C . TYR A 1 408 ? -34.260 38.504 20.518 1.00 94.44 408 TYR A C 1
ATOM 3296 O O . TYR A 1 408 ? -34.126 39.316 21.430 1.00 94.44 408 TYR A O 1
ATOM 3304 N N . ASP A 1 409 ? -33.319 37.604 20.232 1.00 93.94 409 ASP A N 1
ATOM 3305 C CA . ASP A 1 409 ? -32.149 37.291 21.061 1.00 93.94 409 ASP A CA 1
ATOM 3306 C C . ASP A 1 409 ? -30.914 38.153 20.766 1.00 93.94 409 ASP A C 1
ATOM 3308 O O . ASP A 1 409 ? -29.944 38.117 21.524 1.00 93.94 409 ASP A O 1
ATOM 3312 N N . LYS A 1 410 ? -30.938 38.954 19.692 1.00 95.50 410 LYS A N 1
ATOM 3313 C CA . LYS A 1 410 ? -29.797 39.750 19.205 1.00 95.50 410 LYS A CA 1
ATOM 3314 C C . LYS A 1 410 ? -28.577 38.858 18.959 1.00 95.50 410 LYS A C 1
ATOM 3316 O O . LYS A 1 410 ? -28.727 37.789 18.381 1.00 95.50 410 LYS A O 1
ATOM 3321 N N . LEU A 1 411 ? -27.370 39.319 19.297 1.00 96.88 411 LEU A N 1
ATOM 3322 C CA . LEU A 1 411 ? -26.153 38.517 19.180 1.00 96.88 411 LEU A CA 1
ATOM 3323 C C . LEU A 1 411 ? -26.197 37.374 20.197 1.00 96.88 411 LEU A C 1
ATOM 3325 O O . LEU A 1 411 ? -26.463 37.606 21.375 1.00 96.88 411 LEU A O 1
ATOM 3329 N N . MET A 1 412 ? -25.883 36.167 19.739 1.00 97.38 412 MET A N 1
ATOM 3330 C CA . MET A 1 412 ? -25.845 34.972 20.567 1.00 97.38 412 MET A CA 1
ATOM 3331 C C . MET A 1 412 ? -24.480 34.280 20.432 1.00 97.38 412 MET A C 1
ATOM 3333 O O . MET A 1 412 ? -24.272 33.537 19.467 1.00 97.38 412 MET A O 1
ATOM 3337 N N . PRO A 1 413 ? -23.515 34.526 21.337 1.00 97.06 413 PRO A N 1
ATOM 3338 C CA . PRO A 1 413 ? -22.326 33.687 21.437 1.00 97.06 413 PRO A CA 1
ATOM 3339 C C . PRO A 1 413 ? -22.714 32.271 21.877 1.00 97.06 413 PRO A C 1
ATOM 3341 O O . PRO A 1 413 ? -23.603 32.082 22.711 1.00 97.06 413 PRO A O 1
ATOM 3344 N N . GLY A 1 414 ? -22.034 31.277 21.324 1.00 96.19 414 GLY A N 1
ATOM 3345 C CA . GLY A 1 414 ? -22.281 29.873 21.607 1.00 96.19 414 GLY A CA 1
ATOM 3346 C C . GLY A 1 414 ? -21.043 29.008 21.443 1.00 96.19 414 GLY A C 1
ATOM 3347 O O . GLY A 1 414 ? -19.972 29.463 21.033 1.00 96.19 414 GLY A O 1
ATOM 3348 N N . LEU A 1 415 ? -21.214 27.736 21.779 1.00 96.56 415 LEU A N 1
ATOM 3349 C CA . LEU A 1 415 ? -20.176 26.718 21.706 1.00 96.56 415 LEU A CA 1
ATOM 3350 C C . LEU A 1 415 ? -20.723 25.528 20.927 1.00 96.56 415 LEU A C 1
ATOM 3352 O O . LEU A 1 415 ? -21.674 24.902 21.372 1.00 96.56 415 LEU A O 1
ATOM 3356 N N . LEU A 1 416 ? -20.117 25.204 19.791 1.00 95.81 416 LEU A N 1
ATOM 3357 C CA . LEU A 1 416 ? -20.347 23.937 19.110 1.00 95.81 416 LEU A CA 1
ATOM 3358 C C . LEU A 1 416 ? -19.564 22.842 19.824 1.00 95.81 416 LEU A C 1
ATOM 3360 O O . LEU A 1 416 ? -18.375 23.023 20.077 1.00 95.81 416 LEU A O 1
ATOM 3364 N N . VAL A 1 417 ? -20.209 21.714 20.092 1.00 95.81 417 VAL A N 1
ATOM 3365 C CA . VAL A 1 417 ? -19.601 20.480 20.591 1.00 95.81 417 VAL A CA 1
ATOM 3366 C C . VAL A 1 417 ? -20.145 19.319 19.763 1.00 95.81 417 VAL A C 1
ATOM 3368 O O . VAL A 1 417 ? -21.357 19.203 19.612 1.00 95.81 417 VAL A O 1
ATOM 3371 N N . TYR A 1 418 ? -19.279 18.491 19.186 1.00 94.12 418 TYR A N 1
ATOM 3372 C CA . TYR A 1 418 ? -19.685 17.501 18.183 1.00 94.12 418 TYR A CA 1
ATOM 3373 C C . TYR A 1 418 ? -18.684 16.351 18.056 1.00 94.12 418 TYR A C 1
ATOM 3375 O O . TYR A 1 418 ? -17.542 16.473 18.493 1.00 94.12 418 TYR A O 1
ATOM 3383 N N . ASN A 1 419 ? -19.083 15.225 17.462 1.00 91.75 419 ASN A N 1
ATOM 3384 C CA . ASN A 1 419 ? -18.199 14.067 17.249 1.00 91.75 419 ASN A CA 1
ATOM 3385 C C . ASN A 1 419 ? -18.020 13.661 15.769 1.00 91.75 419 ASN A C 1
ATOM 3387 O O . ASN A 1 419 ? -17.326 12.666 15.517 1.00 91.75 419 ASN A O 1
ATOM 3391 N N . THR A 1 420 ? -18.628 14.407 14.834 1.00 84.81 420 THR A N 1
ATOM 3392 C CA . THR A 1 420 ? -18.482 14.238 13.377 1.00 84.81 420 THR A CA 1
ATOM 3393 C C . THR A 1 420 ? -17.017 14.291 12.969 1.00 84.81 420 THR A C 1
ATOM 3395 O O . THR A 1 420 ? -16.273 15.180 13.389 1.00 84.81 420 THR A O 1
ATOM 3398 N N . THR A 1 421 ? -16.600 13.320 12.164 1.00 82.00 421 THR A N 1
ATOM 3399 C CA . THR A 1 421 ? -15.212 13.152 11.731 1.00 82.00 421 THR A CA 1
ATOM 3400 C C . THR A 1 421 ? -15.160 12.492 10.354 1.00 82.00 421 THR A C 1
ATOM 3402 O O . THR A 1 421 ? -16.191 12.146 9.784 1.00 82.00 421 THR A O 1
ATOM 3405 N N . ILE A 1 422 ? -13.958 12.330 9.806 1.00 83.19 422 ILE A N 1
ATOM 3406 C CA . ILE A 1 422 ? -13.725 11.557 8.586 1.00 83.19 422 ILE A CA 1
ATOM 3407 C C . ILE A 1 422 ? -12.815 10.381 8.972 1.00 83.19 422 ILE A C 1
ATOM 3409 O O . ILE A 1 422 ? -11.782 10.621 9.607 1.00 83.19 422 ILE A O 1
ATOM 3413 N N . PRO A 1 423 ? -13.174 9.131 8.630 1.00 86.75 423 PRO A N 1
ATOM 3414 C CA . PRO A 1 423 ? -14.402 8.719 7.946 1.00 86.75 423 PRO A CA 1
ATOM 3415 C C . PRO A 1 423 ? -15.623 8.744 8.884 1.00 86.75 423 PRO A C 1
ATOM 3417 O O . PRO A 1 423 ? -15.471 8.735 10.104 1.00 86.75 423 PRO A O 1
ATOM 3420 N N . GLU A 1 424 ? -16.832 8.759 8.311 1.00 86.44 424 GLU A N 1
ATOM 3421 C CA . GLU A 1 424 ? -18.086 8.845 9.077 1.00 86.44 424 GLU A CA 1
ATOM 3422 C C . GLU A 1 424 ? -18.194 7.738 10.138 1.00 86.44 424 GLU A C 1
ATOM 3424 O O . GLU A 1 424 ? -17.883 6.558 9.898 1.00 86.44 424 GLU A O 1
ATOM 3429 N N . LYS A 1 425 ? -18.689 8.118 11.319 1.00 86.88 425 LYS A N 1
ATOM 3430 C CA . LYS A 1 425 ? -19.032 7.175 12.393 1.00 86.88 425 LYS A CA 1
ATOM 3431 C C . LYS A 1 425 ? -20.453 6.659 12.223 1.00 86.88 425 LYS A C 1
ATOM 3433 O O . LYS A 1 425 ? -21.298 7.282 11.587 1.00 86.88 425 LYS A O 1
ATOM 3438 N N . ARG A 1 426 ? -20.763 5.532 12.875 1.00 87.56 426 ARG A N 1
ATOM 3439 C CA . ARG A 1 426 ? -22.147 5.027 12.930 1.00 87.56 426 ARG A CA 1
ATOM 3440 C C . ARG A 1 426 ? -23.088 5.985 13.646 1.00 87.56 426 ARG A C 1
ATOM 3442 O O . ARG A 1 426 ? -24.239 6.052 13.264 1.00 87.56 426 ARG A O 1
ATOM 3449 N N . LEU A 1 427 ? -22.626 6.684 14.680 1.00 91.25 427 LEU A N 1
ATOM 3450 C CA . LEU A 1 427 ? -23.408 7.693 15.390 1.00 91.25 427 LEU A CA 1
ATOM 3451 C C . LEU A 1 427 ? -22.638 9.004 15.384 1.00 91.25 427 LEU A C 1
ATOM 3453 O O . LEU A 1 427 ? -21.562 9.097 15.985 1.00 91.25 427 LEU A O 1
ATOM 3457 N N . GLU A 1 428 ? -23.231 10.013 14.769 1.00 92.62 428 GLU A N 1
ATOM 3458 C CA . GLU A 1 428 ? -22.717 11.370 14.770 1.00 92.62 428 GLU A CA 1
ATOM 3459 C C . GLU A 1 428 ? -23.743 12.326 15.358 1.00 92.62 428 GLU A C 1
ATOM 3461 O O . GLU A 1 428 ? -24.952 12.119 15.258 1.00 92.62 428 GLU A O 1
ATOM 3466 N N . TRP A 1 429 ? -23.250 13.348 16.039 1.00 95.06 429 TRP A N 1
ATOM 3467 C CA . TRP A 1 429 ? -24.062 14.353 16.689 1.00 95.06 429 TRP A CA 1
ATOM 3468 C C . TRP A 1 429 ? -23.302 15.667 16.813 1.00 95.06 429 TRP A C 1
ATOM 3470 O O . TRP A 1 429 ? -22.071 15.708 16.918 1.00 95.06 429 TRP A O 1
ATOM 3480 N N . ALA A 1 430 ? -24.071 16.747 16.857 1.00 95.56 430 ALA A N 1
ATOM 3481 C CA . ALA A 1 430 ? -23.595 18.094 17.096 1.00 95.56 430 ALA A CA 1
ATOM 3482 C C . ALA A 1 430 ? -24.576 18.836 18.004 1.00 95.56 430 ALA A C 1
ATOM 3484 O O . ALA A 1 430 ? -25.790 18.752 17.837 1.00 95.56 430 ALA A O 1
ATOM 3485 N N . LEU A 1 431 ? -24.047 19.577 18.970 1.00 96.62 431 LEU A N 1
ATOM 3486 C CA . LEU A 1 431 ? -24.801 20.409 19.898 1.00 96.62 431 LEU A CA 1
ATOM 3487 C C . LEU A 1 431 ? -24.200 21.810 19.908 1.00 96.62 431 LEU A C 1
ATOM 3489 O O . LEU A 1 431 ? -23.003 21.977 20.124 1.00 96.62 431 LEU A O 1
ATOM 3493 N N . ALA A 1 432 ? -25.038 22.818 19.701 1.00 96.81 432 ALA A N 1
ATOM 3494 C CA . ALA A 1 432 ? -24.652 24.220 19.696 1.00 96.81 432 ALA A CA 1
ATOM 3495 C C . ALA A 1 432 ? -25.561 25.028 20.633 1.00 96.81 432 ALA A C 1
ATOM 3497 O O . ALA A 1 432 ? -26.538 25.618 20.168 1.00 96.81 432 ALA A O 1
ATOM 3498 N N . PRO A 1 433 ? -25.304 25.042 21.954 1.00 96.94 433 PRO A N 1
ATOM 3499 C CA . PRO A 1 433 ? -25.915 26.005 22.863 1.00 96.94 433 PRO A CA 1
ATOM 3500 C C . PRO A 1 433 ? -25.436 27.436 22.583 1.00 96.94 433 PRO A C 1
ATOM 3502 O O . PRO A 1 433 ? -24.247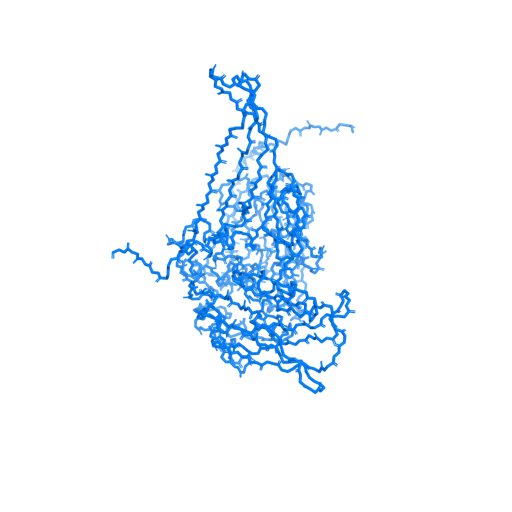 27.685 22.375 1.00 96.94 433 PRO A O 1
ATOM 3505 N N . PHE A 1 434 ? -26.368 28.382 22.660 1.00 97.38 434 PHE A N 1
ATOM 3506 C CA . PHE A 1 434 ? -26.157 29.819 22.529 1.00 97.38 434 PHE A CA 1
ATOM 3507 C C . PHE A 1 434 ? -26.783 30.570 23.710 1.00 97.38 434 PHE A C 1
ATOM 3509 O O . PHE A 1 434 ? -27.809 30.154 24.252 1.00 97.38 434 PHE A O 1
ATOM 3516 N N . PHE A 1 435 ? -26.202 31.712 24.078 1.00 97.19 435 PHE A N 1
ATOM 3517 C CA . PHE A 1 435 ? -26.775 32.626 25.068 1.00 97.19 435 PHE A CA 1
ATOM 3518 C C . PHE A 1 435 ? -27.212 33.930 24.397 1.00 97.19 435 PHE A C 1
ATOM 3520 O O . PHE A 1 435 ? -26.379 34.651 23.854 1.00 97.19 435 PHE A O 1
ATOM 3527 N N . GLY A 1 436 ? -28.510 34.238 24.417 1.00 96.50 436 GLY A N 1
ATOM 3528 C CA . GLY A 1 436 ? -29.065 35.419 23.757 1.00 96.50 436 GLY A CA 1
ATOM 3529 C C . GLY A 1 436 ? -28.857 36.695 24.560 1.00 96.50 436 GLY A C 1
ATOM 3530 O O . GLY A 1 436 ? -29.456 36.863 25.620 1.00 96.50 436 GLY A O 1
ATOM 3531 N N . LEU A 1 437 ? -28.063 37.638 24.046 1.00 96.81 437 LEU A N 1
ATOM 3532 C CA . LEU A 1 437 ? -27.807 38.908 24.741 1.00 96.81 437 LEU A CA 1
ATOM 3533 C C . LEU A 1 437 ? -29.035 39.833 24.789 1.00 96.81 437 LEU A C 1
ATOM 3535 O O . LEU A 1 437 ? -29.097 40.720 25.636 1.00 96.81 437 LEU A O 1
ATOM 3539 N N . GLY A 1 438 ? -30.003 39.644 23.887 1.00 95.00 438 GLY A N 1
ATOM 3540 C CA . GLY A 1 438 ? -31.262 40.390 23.858 1.00 95.00 438 GLY A CA 1
ATOM 3541 C C . GLY A 1 438 ? -32.299 39.900 24.868 1.00 95.00 438 GLY A C 1
ATOM 3542 O O . GLY A 1 438 ? -32.959 40.717 25.505 1.00 95.00 438 GLY A O 1
ATOM 3543 N N . SER A 1 439 ? -32.440 38.582 25.022 1.00 94.81 439 SER A N 1
ATOM 3544 C CA . SER A 1 439 ? -33.466 37.957 25.867 1.00 94.81 439 SER A CA 1
ATOM 3545 C C . SER A 1 439 ? -32.952 37.528 27.246 1.00 94.81 439 SER A C 1
ATOM 3547 O O . SER A 1 439 ? -33.751 37.336 28.160 1.00 94.81 439 SER A O 1
ATOM 3549 N N . GLY A 1 440 ? -31.635 37.344 27.403 1.00 93.75 440 GLY A N 1
ATOM 3550 C CA . GLY A 1 440 ? -31.022 36.703 28.572 1.00 93.75 440 GLY A CA 1
ATOM 3551 C C . GLY A 1 440 ? -31.277 35.191 28.658 1.00 93.75 440 GLY A C 1
ATOM 3552 O O . GLY A 1 440 ? -30.998 34.587 29.693 1.00 93.75 440 GLY A O 1
ATOM 3553 N N . GLY A 1 441 ? -31.841 34.588 27.605 1.00 94.06 441 GLY A N 1
ATOM 3554 C CA . GLY A 1 441 ? -32.220 33.178 27.549 1.00 94.06 441 GLY A CA 1
ATOM 3555 C C . GLY A 1 441 ? -31.186 32.278 26.868 1.00 94.06 441 GLY A C 1
ATOM 3556 O O . GLY A 1 441 ? -30.279 32.737 26.170 1.00 94.06 441 GLY A O 1
ATOM 3557 N N . LEU A 1 442 ? -31.353 30.967 27.059 1.00 94.00 442 LEU A N 1
ATOM 3558 C CA . LEU A 1 442 ? -30.636 29.942 26.301 1.00 94.00 442 LEU A CA 1
ATOM 3559 C C . LEU A 1 442 ? -31.390 29.625 25.007 1.00 94.00 442 LEU A C 1
ATOM 3561 O O . LEU A 1 442 ? -32.595 29.378 25.029 1.00 94.00 442 LEU A O 1
ATOM 3565 N N . ALA A 1 443 ? -30.655 29.569 23.904 1.00 92.38 443 ALA A N 1
ATOM 3566 C CA . ALA A 1 443 ? -31.101 29.037 22.624 1.00 92.38 443 ALA A CA 1
ATOM 3567 C C . ALA A 1 443 ? -30.151 27.910 22.194 1.00 92.38 443 ALA A C 1
ATOM 3569 O O . ALA A 1 443 ? -29.066 27.758 22.756 1.00 92.38 443 ALA A O 1
ATOM 3570 N N . GLY A 1 444 ? -30.526 27.097 21.210 1.00 93.38 444 GLY A N 1
ATOM 3571 C CA . GLY A 1 444 ? -29.636 26.034 20.760 1.00 93.38 444 GLY A CA 1
ATOM 3572 C C . GLY A 1 444 ? -30.113 25.285 19.533 1.00 93.38 444 GLY A C 1
ATOM 3573 O O . GLY A 1 444 ? -31.292 25.315 19.189 1.00 93.38 444 GLY A O 1
ATOM 3574 N N . ILE A 1 445 ? -29.169 24.600 18.895 1.00 93.88 445 ILE A N 1
ATOM 3575 C CA . ILE A 1 445 ? -29.426 23.635 17.827 1.00 93.88 445 ILE A CA 1
ATOM 3576 C C . ILE A 1 445 ? -28.757 22.323 18.226 1.00 93.88 445 ILE A C 1
ATOM 3578 O O . ILE A 1 445 ? -27.658 22.326 18.783 1.00 93.88 445 ILE A O 1
ATOM 3582 N N . GLY A 1 446 ? -29.431 21.211 17.959 1.00 94.88 446 GLY A N 1
ATOM 3583 C CA . GLY A 1 446 ? -28.879 19.877 18.119 1.00 94.88 446 GLY A CA 1
ATOM 3584 C C . GLY A 1 446 ? -29.227 19.018 16.916 1.00 94.88 446 GLY A C 1
ATOM 3585 O O . GLY A 1 446 ? -30.355 19.081 16.431 1.00 94.88 446 GLY A O 1
ATOM 3586 N N . ASP A 1 447 ? -28.263 18.231 16.462 1.00 95.12 447 ASP A N 1
ATOM 3587 C CA . ASP A 1 447 ? -28.437 17.197 15.450 1.00 95.12 447 ASP A CA 1
ATOM 3588 C C . ASP A 1 447 ? -27.840 15.887 15.965 1.00 95.12 447 ASP A C 1
ATOM 3590 O O . ASP A 1 447 ? -26.827 15.892 16.671 1.00 95.12 447 ASP A O 1
ATOM 3594 N N . ALA A 1 448 ? -28.483 14.774 15.632 1.00 95.62 448 ALA A N 1
ATOM 3595 C CA . ALA A 1 448 ? -27.944 13.444 15.846 1.00 95.62 448 ALA A CA 1
ATOM 3596 C C . ALA A 1 448 ? -28.467 12.517 14.753 1.00 95.62 448 ALA A C 1
ATOM 3598 O O . ALA A 1 448 ? -29.677 12.427 14.536 1.00 95.62 448 ALA A O 1
ATOM 3599 N N . HIS A 1 449 ? -27.567 11.788 14.104 1.00 93.38 449 HIS A N 1
ATOM 3600 C CA . HIS A 1 449 ? -27.915 10.854 13.046 1.00 93.38 449 HIS A CA 1
ATOM 3601 C C . HIS A 1 449 ? -27.111 9.558 13.161 1.00 93.38 449 HIS A C 1
ATOM 3603 O O . HIS A 1 449 ? -25.996 9.518 13.687 1.00 93.38 449 HIS A O 1
ATOM 3609 N N . TYR A 1 450 ? -27.725 8.469 12.692 1.00 93.12 450 TYR A N 1
ATOM 3610 C CA . TYR A 1 450 ? -27.123 7.143 12.686 1.00 93.12 450 TYR A CA 1
ATOM 3611 C C . TYR A 1 450 ? -26.878 6.684 11.248 1.00 93.12 450 TYR A C 1
ATOM 3613 O O . TYR A 1 450 ? -27.828 6.480 10.492 1.00 93.12 450 TYR A O 1
ATOM 3621 N N . ASN A 1 451 ? -25.612 6.501 10.882 1.00 90.06 451 ASN A N 1
ATOM 3622 C CA . ASN A 1 451 ? -25.198 6.069 9.554 1.00 90.06 451 ASN A CA 1
ATOM 3623 C C . ASN A 1 451 ? -25.265 4.541 9.451 1.00 90.06 451 ASN A C 1
ATOM 3625 O O . ASN A 1 451 ? -24.553 3.814 10.152 1.00 90.06 451 ASN A O 1
ATOM 3629 N N . PHE A 1 452 ? -26.124 4.046 8.558 1.00 88.12 452 PHE A N 1
ATOM 3630 C CA . PHE A 1 452 ? -26.290 2.623 8.280 1.00 88.12 452 PHE A CA 1
ATOM 3631 C C . PHE A 1 452 ? -26.244 2.355 6.775 1.00 88.12 452 PHE A C 1
ATOM 3633 O O . PHE A 1 452 ? -27.103 2.812 6.026 1.00 88.12 452 PHE A O 1
ATOM 3640 N N . TYR A 1 453 ? -25.261 1.554 6.362 1.00 87.31 453 TYR A N 1
ATOM 3641 C CA . TYR A 1 453 ? -25.042 1.148 4.975 1.00 87.31 453 TYR A CA 1
ATOM 3642 C C . TYR A 1 453 ? -25.251 -0.378 4.853 1.00 87.31 453 TYR A C 1
ATOM 3644 O O . TYR A 1 453 ? -24.360 -1.155 5.229 1.00 87.31 453 TYR A O 1
ATOM 3652 N N . PRO A 1 454 ? -26.433 -0.847 4.407 1.00 80.56 454 PRO A N 1
ATOM 3653 C CA . PRO A 1 454 ? -26.757 -2.272 4.356 1.00 80.56 454 PRO A CA 1
ATOM 3654 C C . PRO A 1 454 ? -25.969 -3.039 3.289 1.00 80.56 454 PRO A C 1
ATOM 3656 O O . PRO A 1 454 ? -25.514 -2.487 2.291 1.00 80.56 454 PRO A O 1
ATOM 3659 N N . LYS A 1 455 ? -25.825 -4.353 3.502 1.00 72.56 455 LYS A N 1
ATOM 3660 C CA . LYS A 1 455 ? -25.262 -5.294 2.524 1.00 72.56 455 LYS A CA 1
ATOM 3661 C C . LYS A 1 455 ? -26.293 -5.546 1.412 1.00 72.56 455 LYS A C 1
ATOM 3663 O O . LYS A 1 455 ? -27.081 -6.477 1.526 1.00 72.56 455 LYS A O 1
ATOM 3668 N N . GLY A 1 456 ? -26.309 -4.708 0.376 1.00 63.53 456 GLY A N 1
ATOM 3669 C CA . GLY A 1 456 ? -27.126 -4.904 -0.830 1.00 63.53 456 GLY A CA 1
ATOM 3670 C C . GLY A 1 456 ? -27.821 -3.634 -1.319 1.00 63.53 456 GLY A C 1
ATOM 3671 O O . GLY A 1 456 ? -28.029 -2.694 -0.553 1.00 63.53 456 GLY A O 1
ATOM 3672 N N . ASN A 1 457 ? -28.187 -3.618 -2.601 1.00 53.84 457 ASN A N 1
ATOM 3673 C CA . ASN A 1 457 ? -29.004 -2.551 -3.170 1.00 53.84 457 ASN A CA 1
ATOM 3674 C C . ASN A 1 457 ? -30.428 -2.656 -2.611 1.00 53.84 457 ASN A C 1
ATOM 3676 O O . ASN A 1 457 ? -31.071 -3.695 -2.754 1.00 53.84 457 ASN A O 1
ATOM 3680 N N . PHE A 1 458 ? -30.945 -1.574 -2.027 1.00 52.28 458 PHE A N 1
ATOM 3681 C CA . PHE A 1 458 ? -32.389 -1.350 -2.022 1.00 52.28 458 PHE A CA 1
ATOM 3682 C C . PHE A 1 458 ? -32.775 -0.914 -3.440 1.00 52.28 458 PHE A C 1
ATOM 3684 O O . PHE A 1 458 ? -32.830 0.280 -3.727 1.00 52.28 458 PHE A O 1
ATOM 3691 N N . ALA A 1 459 ? -32.931 -1.882 -4.340 1.00 38.66 459 ALA A N 1
ATOM 3692 C CA . ALA A 1 459 ? -33.553 -1.685 -5.645 1.00 38.66 459 ALA A CA 1
ATOM 3693 C C . ALA A 1 459 ? -34.882 -2.437 -5.668 1.00 38.66 459 ALA A C 1
ATOM 3695 O O . ALA A 1 459 ? -34.878 -3.625 -5.267 1.00 38.66 459 ALA A O 1
#

Secondary structure (DSSP, 8-state):
---------PPPPPPSS--------SS-S-------TT-EEEEEEEE-TTS-EEEEEEEE-STTTTGGGGHHHHHHHHHHHHHHHT----SSEEEEEE--SSS-SEEEETTEEEE---SSHHHHHHHHHHHHHHIIIIIIT---TTT-HHHHHHHHHHHHHHHHHHHH-------S-HHHHTT----HHHHHHHHHHHTT-PPPTTS-TTTS-HHHHIIIIIIHHHHHHHHHHHHH-HHHHHHHHHHHHHHHTTS---HHHHHHHHHHHHTS--TIIIIIIIS----B-EEEEEEEEETTEEEEEEEE-SS----EEEEEESSSSEEEEEEEPP-SSEEEEEEES---SEEEESTT--S-BS-GGGGEE-SSSS-TT-PPEEEEES--B--SSSEEEEEEEEEEEETTTEEEEEEEEE---BSPPSEEEEEEEEE-TTTS-EEEEEEEEE----SS---